Protein AF-A0AA36ITY0-F1 (afdb_monomer_lite)

pLDDT: mean 87.56, std 11.04, range [30.59, 98.38]

Structure (mmCIF, N/CA/C/O backbone):
data_AF-A0AA36ITY0-F1
#
_entry.id   AF-A0AA36ITY0-F1
#
loop_
_atom_site.group_PDB
_atom_site.id
_atom_site.type_symbol
_atom_site.label_atom_id
_atom_site.label_alt_id
_atom_site.label_comp_id
_atom_site.label_asym_id
_atom_site.label_entity_id
_atom_site.label_seq_id
_atom_site.pdbx_PDB_ins_code
_atom_site.Cartn_x
_atom_site.Cartn_y
_atom_site.Cartn_z
_atom_site.occupancy
_atom_site.B_iso_or_equiv
_atom_site.auth_seq_id
_atom_site.auth_comp_id
_atom_site.auth_asym_id
_atom_site.auth_atom_id
_atom_site.pdbx_PDB_model_num
ATOM 1 N N . MET A 1 1 ? -15.597 -19.499 16.795 1.00 83.12 1 MET A N 1
ATOM 2 C CA . MET A 1 1 ? -14.310 -18.953 16.300 1.00 83.12 1 MET A CA 1
ATOM 3 C C . MET A 1 1 ? -13.180 -19.930 16.589 1.00 83.12 1 MET A C 1
ATOM 5 O O . MET A 1 1 ? -13.267 -20.651 17.579 1.00 83.12 1 MET A O 1
ATOM 9 N N . LYS A 1 2 ? -12.134 -19.971 15.754 1.00 84.44 2 LYS A N 1
ATOM 10 C CA . LYS A 1 2 ? -10.969 -20.859 15.947 1.00 84.44 2 LYS A CA 1
ATOM 11 C C . LYS A 1 2 ? -9.836 -20.072 16.605 1.00 84.44 2 LYS A C 1
ATOM 13 O O . LYS A 1 2 ? -9.458 -19.024 16.099 1.00 84.44 2 LYS A O 1
ATOM 18 N N . LYS A 1 3 ? -9.289 -20.555 17.722 1.00 89.50 3 LYS A N 1
ATOM 19 C CA . LYS A 1 3 ? -8.123 -19.924 18.361 1.00 89.50 3 LYS A CA 1
ATOM 20 C C . LYS A 1 3 ? -6.892 -20.116 17.474 1.00 89.50 3 LYS A C 1
ATOM 22 O O . LYS A 1 3 ? -6.595 -21.256 17.123 1.00 89.50 3 LYS A O 1
ATOM 27 N N . LEU A 1 4 ? -6.197 -19.032 17.136 1.00 87.44 4 LEU A N 1
ATOM 28 C CA . LEU A 1 4 ? -4.972 -19.082 16.333 1.00 87.44 4 LEU A CA 1
ATOM 29 C C . LEU A 1 4 ? -3.743 -19.209 17.226 1.00 87.44 4 LEU A C 1
ATOM 31 O O . LEU A 1 4 ? -3.011 -20.188 17.128 1.00 87.44 4 LEU A O 1
ATOM 35 N N . PHE A 1 5 ? -3.556 -18.257 18.138 1.00 91.12 5 PHE A N 1
ATOM 36 C CA . PHE A 1 5 ? -2.411 -18.242 19.039 1.00 91.12 5 PHE A CA 1
ATOM 37 C C . PHE A 1 5 ? -2.737 -17.568 20.371 1.00 91.12 5 PHE A C 1
ATOM 39 O O . PHE A 1 5 ? -3.761 -16.895 20.533 1.00 91.12 5 PHE A O 1
ATOM 46 N N . THR A 1 6 ? -1.848 -17.780 21.339 1.00 93.19 6 THR A N 1
ATOM 47 C CA . THR A 1 6 ? -1.885 -17.140 22.655 1.00 93.19 6 THR A CA 1
ATOM 48 C C . THR A 1 6 ? -0.485 -16.709 23.047 1.00 93.19 6 THR A C 1
ATOM 50 O O . THR A 1 6 ? 0.419 -17.543 23.086 1.00 93.19 6 THR A O 1
ATOM 53 N N . LEU A 1 7 ? -0.326 -15.438 23.386 1.00 93.69 7 LEU A N 1
ATOM 54 C CA . LEU A 1 7 ? 0.910 -14.869 23.905 1.00 93.69 7 LEU A CA 1
ATOM 55 C C . LEU A 1 7 ? 0.747 -14.710 25.411 1.00 93.69 7 LEU A C 1
ATOM 57 O O . LEU A 1 7 ? -0.248 -14.143 25.864 1.00 93.69 7 LEU A O 1
ATOM 61 N N . GLY A 1 8 ? 1.677 -15.263 26.180 1.00 90.44 8 GLY A N 1
ATOM 62 C CA . GLY A 1 8 ? 1.563 -15.309 27.633 1.00 90.44 8 GLY A CA 1
ATOM 63 C C . GLY A 1 8 ? 2.478 -14.327 28.370 1.00 90.44 8 GLY A C 1
ATOM 64 O O . GLY A 1 8 ? 3.214 -13.555 27.745 1.00 90.44 8 GLY A O 1
ATOM 65 N N . PRO A 1 9 ? 2.480 -14.408 29.713 1.00 86.19 9 PRO A N 1
ATOM 66 C CA . PRO A 1 9 ? 3.292 -13.575 30.598 1.00 86.19 9 PRO A CA 1
ATOM 67 C C . PRO A 1 9 ? 4.801 -13.656 30.352 1.00 86.19 9 PRO A C 1
ATOM 69 O O . PRO A 1 9 ? 5.525 -12.779 30.803 1.00 86.19 9 PRO A O 1
ATOM 72 N N . GLN A 1 10 ? 5.297 -14.665 29.629 1.00 90.00 10 GLN A N 1
ATOM 73 C CA . GLN A 1 10 ? 6.709 -14.729 29.245 1.00 90.00 10 GLN A CA 1
ATOM 74 C C . GLN A 1 10 ? 7.153 -13.530 28.394 1.00 90.00 10 GLN A C 1
ATOM 76 O O . GLN A 1 10 ? 8.325 -13.177 28.423 1.00 90.00 10 GLN A O 1
ATOM 81 N N . TYR A 1 11 ? 6.221 -12.901 27.671 1.00 91.50 11 TYR A N 1
ATOM 82 C CA . TYR A 1 11 ? 6.479 -11.687 26.896 1.00 91.50 11 TYR A CA 1
ATOM 83 C C . TYR A 1 11 ? 6.076 -10.430 27.671 1.00 91.50 11 TYR A C 1
ATOM 85 O O . TYR A 1 11 ? 6.800 -9.441 27.694 1.00 91.50 11 TYR A O 1
ATOM 93 N N . HIS A 1 12 ? 4.914 -10.451 28.326 1.00 92.00 12 HIS A N 1
ATOM 94 C CA . HIS A 1 12 ? 4.296 -9.232 28.863 1.00 92.00 12 HIS A CA 1
ATOM 95 C C . HIS A 1 12 ? 4.415 -9.073 30.386 1.00 92.00 12 HIS A C 1
ATOM 97 O O . HIS A 1 12 ? 4.034 -8.041 30.930 1.00 92.00 12 HIS A O 1
ATOM 103 N N . GLY A 1 13 ? 4.916 -10.078 31.099 1.00 88.06 13 GLY A N 1
ATOM 104 C CA . GLY A 1 13 ? 4.839 -10.131 32.555 1.00 88.06 13 GLY A CA 1
ATOM 105 C C . GLY A 1 13 ? 3.412 -10.344 33.072 1.00 88.06 13 GLY A C 1
ATOM 106 O O . GLY A 1 13 ? 2.491 -10.685 32.329 1.00 88.06 13 GLY A O 1
ATOM 107 N N . HIS A 1 14 ? 3.238 -10.169 34.381 1.00 85.88 14 HIS A N 1
ATOM 108 C CA . HIS A 1 14 ? 1.960 -10.330 35.074 1.00 85.88 14 HIS A CA 1
ATOM 109 C C . HIS A 1 14 ? 1.320 -8.955 35.303 1.00 85.88 14 HIS A C 1
ATOM 111 O O . HIS A 1 14 ? 1.484 -8.355 36.362 1.00 85.88 14 HIS A O 1
ATOM 117 N N . GLY A 1 15 ? 0.636 -8.439 34.284 1.00 87.69 15 GLY A N 1
ATOM 118 C CA . GLY A 1 15 ? -0.044 -7.147 34.330 1.00 87.69 15 GLY A CA 1
ATOM 119 C C . GLY A 1 15 ? -0.852 -6.880 33.063 1.00 87.69 15 GLY A C 1
ATOM 120 O O . GLY A 1 15 ? -0.959 -7.744 32.190 1.00 87.69 15 GLY A O 1
ATOM 121 N N . ASN A 1 16 ? -1.413 -5.676 32.948 1.00 91.44 16 ASN A N 1
ATOM 122 C CA . ASN A 1 16 ? -2.174 -5.298 31.759 1.00 91.44 16 ASN A CA 1
ATOM 123 C C . ASN A 1 16 ? -1.279 -5.297 30.517 1.00 91.44 16 ASN A C 1
ATOM 125 O O . ASN A 1 16 ? -0.091 -4.994 30.593 1.00 91.44 16 ASN A O 1
ATOM 129 N N . VAL A 1 17 ? -1.865 -5.587 29.360 1.00 93.88 17 VAL A N 1
ATOM 130 C CA . VAL A 1 17 ? -1.166 -5.549 28.071 1.00 93.88 17 VAL A CA 1
ATOM 131 C C . VAL A 1 17 ? -1.865 -4.548 27.172 1.00 93.88 17 VAL A C 1
ATOM 133 O O . VAL A 1 17 ? -3.093 -4.520 27.131 1.00 93.88 17 VAL A O 1
ATOM 136 N N . ILE A 1 18 ? -1.094 -3.756 26.435 1.00 95.19 18 ILE A N 1
ATOM 137 C CA . ILE A 1 18 ? -1.604 -2.955 25.321 1.00 95.19 18 ILE A CA 1
ATOM 138 C C . ILE A 1 18 ? -1.096 -3.588 24.038 1.00 95.19 18 ILE A C 1
ATOM 140 O O . ILE A 1 18 ? 0.073 -3.975 23.951 1.00 95.19 18 ILE A O 1
ATOM 144 N N . PHE A 1 19 ? -1.971 -3.700 23.047 1.00 96.38 19 PHE A N 1
ATOM 145 C CA . PHE A 1 19 ? -1.584 -4.157 21.722 1.00 96.38 19 PHE A CA 1
ATOM 146 C C . PHE A 1 19 ? -2.230 -3.314 20.622 1.00 96.38 19 PHE A C 1
ATOM 148 O O . PHE A 1 19 ? -3.277 -2.696 20.824 1.00 96.38 19 PHE A O 1
ATOM 155 N N . ALA A 1 20 ? -1.591 -3.307 19.454 1.00 95.56 20 ALA A N 1
ATOM 156 C CA . ALA A 1 20 ? -2.078 -2.649 18.252 1.00 95.56 2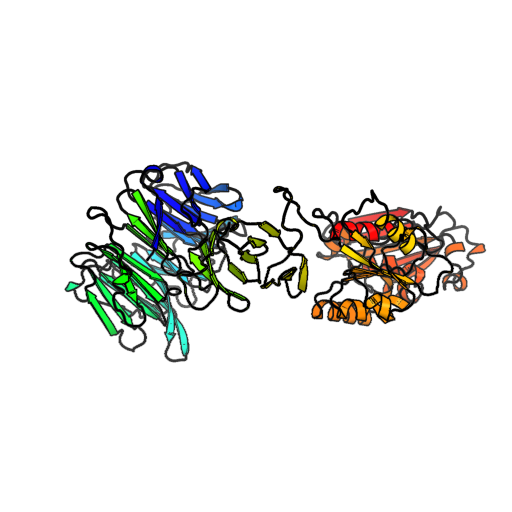0 ALA A CA 1
ATOM 157 C C . ALA A 1 20 ? -1.713 -3.477 17.015 1.00 95.56 20 ALA A C 1
ATOM 159 O O . ALA A 1 20 ? -0.541 -3.795 16.782 1.00 95.56 20 ALA A O 1
ATOM 160 N N . TRP A 1 21 ? -2.723 -3.817 16.216 1.00 94.38 21 TRP A N 1
ATOM 161 C CA . TRP A 1 21 ? -2.517 -4.412 14.900 1.00 94.38 21 TRP A CA 1
ATOM 162 C C . TRP A 1 21 ? -2.036 -3.351 13.916 1.00 94.38 21 TRP A C 1
ATOM 164 O O . TRP A 1 21 ? -2.538 -2.228 13.914 1.00 94.38 21 TRP A O 1
ATOM 174 N N . GLN A 1 22 ? -1.077 -3.721 13.073 1.00 93.56 22 GLN A N 1
ATOM 175 C CA . GLN A 1 22 ? -0.738 -2.945 11.887 1.00 93.56 22 GLN A CA 1
ATOM 176 C C . GLN A 1 22 ? -1.971 -2.905 10.958 1.00 93.56 22 GLN A C 1
ATOM 178 O O . GLN A 1 22 ? -2.625 -3.943 10.837 1.00 93.56 22 GLN A O 1
ATOM 183 N N . PRO A 1 23 ? -2.287 -1.789 10.270 1.00 89.75 23 PRO A N 1
ATOM 184 C CA . PRO A 1 23 ? -3.495 -1.678 9.436 1.00 89.75 23 PRO A CA 1
ATOM 185 C C . PRO A 1 23 ? -3.618 -2.751 8.347 1.00 89.75 23 PRO A C 1
ATOM 187 O O . PRO A 1 23 ? -4.707 -3.216 8.033 1.00 89.75 23 PRO A O 1
ATOM 190 N N . SER A 1 24 ? -2.487 -3.226 7.814 1.00 83.12 24 SER A N 1
ATOM 191 C CA . SER A 1 24 ? -2.459 -4.342 6.856 1.00 83.12 24 SER A CA 1
ATOM 192 C C . SER A 1 24 ? -2.866 -5.698 7.461 1.00 83.12 24 SER A C 1
ATOM 194 O O . SER A 1 24 ? -3.002 -6.680 6.740 1.00 83.12 24 SER A O 1
ATOM 196 N N . GLY A 1 25 ? -2.995 -5.783 8.787 1.00 83.88 25 GLY A N 1
ATOM 197 C CA . GLY A 1 25 ? -3.333 -6.995 9.525 1.00 83.88 25 GLY A CA 1
ATOM 198 C C . GLY A 1 25 ? -2.201 -8.019 9.628 1.00 83.88 25 GLY A C 1
ATOM 199 O O . GLY A 1 25 ? -2.448 -9.112 10.127 1.00 83.88 25 GLY A O 1
ATOM 200 N N . ASN A 1 26 ? -0.983 -7.715 9.162 1.00 84.50 26 ASN A N 1
ATOM 201 C CA . ASN A 1 26 ? 0.122 -8.685 9.094 1.00 84.50 26 ASN A CA 1
ATOM 202 C C . ASN A 1 26 ? 0.863 -8.888 10.419 1.00 84.50 26 ASN A C 1
ATOM 204 O O . ASN A 1 26 ? 1.320 -9.999 10.710 1.00 84.50 26 ASN A O 1
ATOM 208 N N . TYR A 1 27 ? 0.967 -7.828 11.217 1.00 91.56 27 TYR A N 1
ATOM 209 C CA . TYR A 1 27 ? 1.695 -7.844 12.478 1.00 91.56 27 TYR A CA 1
ATOM 210 C C . TYR A 1 27 ? 0.877 -7.241 13.613 1.00 91.56 27 TYR A C 1
ATOM 212 O O . TYR A 1 27 ? 0.097 -6.307 13.414 1.00 91.56 27 TYR A O 1
ATOM 220 N N . VAL A 1 28 ? 1.108 -7.745 14.822 1.00 94.88 28 VAL A N 1
ATOM 221 C CA . VAL A 1 28 ? 0.582 -7.186 16.066 1.00 94.88 28 VAL A CA 1
ATOM 222 C C . VAL A 1 28 ? 1.739 -6.782 16.967 1.00 94.88 28 VAL A C 1
ATOM 224 O O . VAL A 1 28 ? 2.602 -7.596 17.290 1.00 94.88 28 VAL A O 1
ATOM 227 N N . ALA A 1 29 ? 1.761 -5.511 17.361 1.00 96.62 29 ALA A N 1
ATOM 228 C CA . ALA A 1 29 ? 2.677 -5.011 18.374 1.00 96.62 29 ALA A CA 1
ATOM 229 C C . ALA A 1 29 ? 2.015 -5.145 19.745 1.00 96.62 29 ALA A C 1
ATOM 231 O O . ALA A 1 29 ? 0.860 -4.743 19.898 1.00 96.62 29 ALA A O 1
ATOM 232 N N . SER A 1 30 ? 2.719 -5.683 20.738 1.00 96.62 30 SER A N 1
ATOM 233 C CA . SER A 1 30 ? 2.217 -5.787 22.109 1.00 96.62 30 SER A CA 1
ATOM 234 C C . SER A 1 30 ? 3.290 -5.493 23.150 1.00 96.62 30 SER A C 1
ATOM 236 O O . SER A 1 30 ? 4.476 -5.772 22.969 1.00 96.62 30 SER A O 1
ATOM 238 N N . ILE A 1 31 ? 2.860 -4.911 24.268 1.00 95.69 31 ILE A N 1
ATOM 239 C CA . ILE A 1 31 ? 3.718 -4.606 25.411 1.00 95.69 31 ILE A CA 1
ATOM 240 C C . ILE A 1 31 ? 2.941 -4.741 26.715 1.00 95.69 31 ILE A C 1
ATOM 242 O O . ILE A 1 31 ? 1.784 -4.329 26.821 1.00 95.69 31 ILE A O 1
ATOM 246 N N . GLY A 1 32 ? 3.590 -5.337 27.711 1.00 93.81 32 GLY A N 1
ATOM 247 C CA . GLY A 1 32 ? 3.047 -5.455 29.056 1.00 93.81 32 GLY A CA 1
ATOM 248 C C . GLY A 1 32 ? 3.334 -4.244 29.935 1.00 93.81 32 GLY A C 1
ATOM 249 O O . GLY A 1 32 ? 4.311 -3.519 29.741 1.00 93.81 32 GLY A O 1
ATOM 250 N N . GLU A 1 33 ? 2.493 -4.041 30.940 1.00 89.25 33 GLU A N 1
ATOM 251 C CA . GLU A 1 33 ? 2.653 -2.998 31.944 1.00 89.25 33 GLU A CA 1
ATOM 252 C C . GLU A 1 33 ? 3.973 -3.172 32.712 1.00 89.25 33 GLU A C 1
ATOM 254 O O . GLU A 1 33 ? 4.245 -4.219 33.295 1.00 89.25 33 GLU A O 1
ATOM 259 N N . GLY A 1 34 ? 4.816 -2.136 32.691 1.00 83.25 34 GLY A N 1
ATOM 260 C CA . GLY A 1 34 ? 6.145 -2.158 33.313 1.00 83.25 34 GLY A CA 1
ATOM 261 C C . GLY A 1 34 ? 7.227 -2.884 32.502 1.00 83.25 34 GLY A C 1
ATOM 262 O O . GLY A 1 34 ? 8.388 -2.876 32.917 1.00 83.25 34 GLY A O 1
ATOM 263 N N . SER A 1 35 ? 6.891 -3.470 31.346 1.00 89.12 35 SER A N 1
ATOM 264 C CA . SER A 1 35 ? 7.885 -4.008 30.414 1.00 89.12 35 SER A CA 1
ATOM 265 C C . SER A 1 35 ? 8.643 -2.878 29.714 1.00 89.12 35 SER A C 1
ATOM 267 O O . SER A 1 35 ? 8.076 -1.833 29.392 1.00 89.12 35 SER A O 1
ATOM 269 N N . ARG A 1 36 ? 9.932 -3.107 29.444 1.00 89.88 36 ARG A N 1
ATOM 270 C CA . ARG A 1 36 ? 10.738 -2.255 28.553 1.00 89.88 36 ARG A CA 1
ATOM 271 C C . ARG A 1 36 ? 10.696 -2.714 27.104 1.00 89.88 36 ARG A C 1
ATOM 273 O O . ARG A 1 36 ? 11.137 -1.969 26.243 1.00 89.88 36 ARG A O 1
ATOM 280 N N . ASN A 1 37 ? 10.215 -3.919 26.832 1.00 92.75 37 ASN A N 1
ATOM 281 C CA . ASN A 1 37 ? 10.315 -4.512 25.508 1.00 92.75 37 ASN A CA 1
ATOM 282 C C . ASN A 1 37 ? 8.934 -4.538 24.861 1.00 92.75 37 ASN A C 1
ATOM 284 O O . ASN A 1 37 ? 7.989 -5.118 25.405 1.00 92.75 37 ASN A O 1
ATOM 288 N N . LEU A 1 38 ? 8.840 -3.872 23.713 1.00 95.25 38 LEU A N 1
ATOM 289 C CA . LEU A 1 38 ? 7.733 -3.992 22.779 1.00 95.25 38 LEU A CA 1
ATOM 290 C C . LEU A 1 38 ? 8.050 -5.164 21.850 1.00 95.25 38 LEU A C 1
ATOM 292 O O . LEU A 1 38 ? 9.111 -5.199 21.229 1.00 95.25 38 LEU A O 1
ATOM 296 N N . PHE A 1 39 ? 7.126 -6.109 21.747 1.00 96.19 39 PHE A N 1
ATOM 297 C CA . PHE A 1 39 ? 7.275 -7.281 20.896 1.00 96.19 39 PHE A CA 1
ATOM 298 C C . PHE A 1 39 ? 6.381 -7.145 19.668 1.00 96.19 39 PHE A C 1
ATOM 300 O O . PHE A 1 39 ? 5.229 -6.723 19.780 1.00 96.19 39 PHE A O 1
ATOM 307 N N . LEU A 1 40 ? 6.902 -7.524 18.502 1.00 96.19 40 LEU A N 1
ATOM 308 C CA . LEU A 1 40 ? 6.121 -7.641 17.276 1.00 96.19 40 LEU A CA 1
ATOM 309 C C . LEU A 1 40 ? 5.930 -9.120 16.944 1.00 96.19 40 LEU A C 1
ATOM 311 O O . LEU A 1 40 ? 6.907 -9.862 16.832 1.00 96.19 40 LEU A O 1
ATOM 315 N N . PHE A 1 41 ? 4.684 -9.535 16.741 1.00 94.62 41 PHE A N 1
ATOM 316 C CA . PHE A 1 41 ? 4.335 -10.893 16.335 1.00 94.62 41 PHE A CA 1
ATOM 317 C C . PHE A 1 41 ? 3.661 -10.890 14.966 1.00 94.62 41 PHE A C 1
ATOM 319 O O . PHE A 1 41 ? 2.933 -9.957 14.630 1.00 94.62 41 PHE A O 1
ATOM 326 N N . ASP A 1 42 ? 3.875 -11.943 14.184 1.00 88.75 42 ASP A N 1
ATOM 327 C CA . ASP A 1 42 ? 3.130 -12.168 12.944 1.00 88.75 42 ASP A CA 1
ATOM 328 C C . ASP A 1 42 ? 1.702 -12.692 13.213 1.00 88.75 42 ASP A C 1
ATOM 330 O O . ASP A 1 42 ? 1.336 -13.022 14.346 1.00 88.75 42 ASP A O 1
ATOM 334 N N . ARG A 1 43 ? 0.884 -12.839 12.159 1.00 85.31 43 ARG A N 1
ATOM 335 C CA . ARG A 1 43 ? -0.473 -13.437 12.229 1.00 85.31 43 ARG A CA 1
ATOM 336 C C . ARG A 1 43 ? -0.522 -14.853 12.842 1.00 85.31 43 ARG A C 1
ATOM 338 O O . ARG A 1 43 ? -1.607 -15.331 13.167 1.00 85.31 43 ARG A O 1
ATOM 345 N N . ARG A 1 44 ? 0.615 -15.544 13.018 1.00 81.19 44 ARG A N 1
ATOM 346 C CA . ARG A 1 44 ? 0.712 -16.874 13.656 1.00 81.19 44 ARG A CA 1
ATOM 347 C C . ARG A 1 44 ? 1.063 -16.790 15.144 1.00 81.19 44 ARG A C 1
ATOM 349 O O . ARG A 1 44 ? 1.049 -17.817 15.818 1.00 81.19 44 ARG A O 1
ATOM 356 N N . GLY A 1 45 ? 1.380 -15.601 15.655 1.00 88.25 45 GLY A N 1
ATOM 357 C CA . GLY A 1 45 ? 1.877 -15.408 17.013 1.00 88.25 45 GLY A CA 1
ATOM 358 C C . GLY A 1 45 ? 3.359 -15.749 17.165 1.00 88.25 45 GLY A C 1
ATOM 359 O O . GLY A 1 45 ? 3.811 -15.981 18.284 1.00 88.25 45 GLY A O 1
ATOM 360 N N . VAL A 1 46 ? 4.116 -15.812 16.064 1.00 90.75 46 VAL A N 1
ATOM 361 C CA . VAL A 1 46 ? 5.574 -15.974 16.107 1.00 90.75 46 VAL A CA 1
ATOM 362 C C . VAL A 1 46 ? 6.205 -14.599 16.277 1.00 90.75 46 VAL A C 1
ATOM 364 O O . VAL A 1 46 ? 5.863 -13.670 15.548 1.00 90.75 46 VAL A O 1
ATOM 367 N N . GLN A 1 47 ? 7.116 -14.469 17.242 1.00 94.06 47 GLN A N 1
ATOM 368 C CA . GLN A 1 47 ? 7.866 -13.234 17.462 1.00 94.06 47 GLN A CA 1
ATOM 369 C C . GLN A 1 47 ? 8.768 -12.957 16.254 1.00 94.06 47 GLN A C 1
ATOM 371 O O . GLN A 1 47 ? 9.562 -13.813 15.864 1.00 94.06 47 GLN A O 1
ATOM 376 N N . VAL A 1 48 ? 8.633 -11.764 15.681 1.00 93.00 48 VAL A N 1
ATOM 377 C CA . VAL A 1 48 ? 9.405 -11.293 14.523 1.00 93.00 48 VAL A CA 1
ATOM 378 C C . VAL A 1 48 ? 10.463 -10.290 14.960 1.00 93.00 48 VAL A C 1
ATOM 380 O O . VAL A 1 48 ? 11.606 -10.396 14.539 1.00 93.00 48 VAL A O 1
ATOM 383 N N . GLU A 1 49 ? 10.092 -9.352 15.834 1.00 93.56 49 GLU A N 1
ATOM 384 C CA . GLU A 1 49 ? 10.973 -8.280 16.308 1.00 93.56 49 GLU A CA 1
ATOM 385 C C . GLU A 1 49 ? 10.801 -8.038 17.811 1.00 93.56 49 GLU A C 1
ATOM 387 O O . GLU A 1 49 ? 9.754 -8.330 18.401 1.00 93.56 49 GLU A O 1
ATOM 392 N N . GLU A 1 50 ? 11.837 -7.464 18.418 1.00 94.25 50 GLU A N 1
ATOM 393 C CA . GLU A 1 50 ? 11.848 -6.988 19.800 1.00 94.25 50 GLU A CA 1
ATOM 394 C C . GLU A 1 50 ? 12.505 -5.609 19.861 1.00 94.25 50 GLU A C 1
ATOM 396 O O . GLU A 1 50 ? 13.646 -5.426 19.440 1.00 94.25 50 GLU A O 1
ATOM 401 N N . VAL A 1 51 ? 11.777 -4.634 20.401 1.00 94.06 51 VAL A N 1
ATOM 402 C CA . VAL A 1 51 ? 12.218 -3.243 20.497 1.00 94.06 51 VAL A CA 1
ATOM 403 C C . VAL A 1 51 ? 12.324 -2.864 21.964 1.00 94.06 51 VAL A C 1
ATOM 405 O O . VAL A 1 51 ? 11.319 -2.752 22.669 1.00 94.06 51 VAL A O 1
ATOM 408 N N . SER A 1 52 ? 13.549 -2.635 22.429 1.00 92.62 52 SER A N 1
ATOM 409 C CA . SER A 1 52 ? 13.797 -2.156 23.787 1.00 92.62 52 SER A CA 1
ATOM 410 C C . SER A 1 52 ? 13.583 -0.646 23.888 1.00 92.62 52 SER A C 1
ATOM 412 O O . SER A 1 52 ? 14.334 0.157 23.333 1.00 92.62 52 SER A O 1
ATOM 414 N N . LEU A 1 53 ? 12.563 -0.259 24.646 1.00 91.12 53 LEU A N 1
ATOM 415 C CA . LEU A 1 53 ? 12.269 1.116 25.022 1.00 91.12 53 LEU A CA 1
ATOM 416 C C . LEU A 1 53 ? 13.260 1.599 26.087 1.00 91.12 53 LEU A C 1
ATOM 418 O O . LEU A 1 53 ? 13.722 0.844 26.947 1.00 91.12 53 LEU A O 1
ATOM 422 N N . LYS A 1 54 ? 13.577 2.896 26.052 1.00 82.00 54 LYS A N 1
ATOM 423 C CA . LYS A 1 54 ? 14.563 3.494 26.967 1.00 82.00 54 LYS A CA 1
ATOM 424 C C . LYS A 1 54 ? 14.046 3.640 28.398 1.00 82.00 54 LYS A C 1
ATOM 426 O O . LYS A 1 54 ? 14.829 3.521 29.339 1.00 82.00 54 LYS A O 1
ATOM 431 N N . SER A 1 55 ? 12.746 3.886 28.561 1.00 82.31 55 SER A N 1
ATOM 432 C CA . SER A 1 55 ? 12.095 4.062 29.862 1.00 82.31 55 SER A CA 1
ATOM 433 C C . SER A 1 55 ? 11.231 2.854 30.236 1.00 82.31 55 SER A C 1
ATOM 435 O O . SER A 1 55 ? 10.674 2.183 29.370 1.00 82.31 55 SER A O 1
ATOM 437 N N . THR A 1 56 ? 11.087 2.602 31.543 1.00 80.00 56 THR A N 1
ATOM 438 C CA . THR A 1 56 ? 10.082 1.681 32.123 1.00 80.00 56 THR A CA 1
ATOM 439 C C . THR A 1 56 ? 8.713 2.332 32.296 1.00 80.00 56 THR A C 1
ATOM 441 O O . THR A 1 56 ? 7.844 1.749 32.946 1.00 80.00 56 THR A O 1
ATOM 444 N N . GLY A 1 57 ? 8.529 3.566 31.819 1.00 85.88 57 GLY A N 1
ATOM 445 C CA . GLY A 1 57 ? 7.250 4.258 31.883 1.00 85.88 57 GLY A CA 1
ATOM 446 C C . GLY A 1 57 ? 6.130 3.384 31.321 1.00 85.88 57 GLY A C 1
ATOM 447 O O . GLY A 1 57 ? 6.296 2.725 30.290 1.00 85.88 57 GLY A O 1
ATOM 448 N N . LYS A 1 58 ? 4.983 3.366 32.006 1.00 91.12 58 LYS A N 1
ATOM 449 C CA . LYS A 1 58 ? 3.804 2.629 31.545 1.00 91.12 58 LYS A CA 1
ATOM 450 C C . LYS A 1 58 ? 3.407 3.157 30.169 1.00 91.12 58 LYS A C 1
ATOM 452 O O . LYS A 1 58 ? 3.082 4.338 30.045 1.00 91.12 58 LYS A O 1
ATOM 457 N N . VAL A 1 59 ? 3.423 2.293 29.158 1.00 94.25 59 VAL A N 1
ATOM 458 C CA . VAL A 1 59 ? 2.860 2.627 27.848 1.00 94.25 59 VAL A CA 1
ATOM 459 C C . VAL A 1 59 ? 1.356 2.799 28.016 1.00 94.25 59 VAL A C 1
ATOM 461 O O . VAL A 1 59 ? 0.698 1.942 28.604 1.00 94.25 59 VAL A O 1
ATOM 464 N N . THR A 1 60 ? 0.824 3.925 27.554 1.00 93.06 60 THR A N 1
ATOM 465 C CA . THR A 1 60 ? -0.607 4.252 27.635 1.00 93.06 60 THR A CA 1
ATOM 466 C C . THR A 1 60 ? -1.308 4.106 26.294 1.00 93.06 60 THR A C 1
ATOM 468 O O . THR A 1 60 ? -2.503 3.831 26.278 1.00 93.06 60 THR A O 1
ATOM 471 N N . GLN A 1 61 ? -0.585 4.262 25.181 1.00 94.69 61 GLN A N 1
ATOM 472 C CA . GLN A 1 61 ? -1.151 4.158 23.839 1.00 94.69 61 GLN A CA 1
ATOM 473 C C . GLN A 1 61 ? -0.119 3.640 22.833 1.00 94.69 61 GLN A C 1
ATOM 475 O O . GLN A 1 61 ? 1.054 4.019 22.873 1.00 94.69 61 GLN A O 1
ATOM 480 N N . LEU A 1 62 ? -0.596 2.785 21.929 1.00 96.50 62 LEU A N 1
ATOM 481 C CA . LEU A 1 62 ? 0.101 2.300 20.744 1.00 96.50 62 LEU A CA 1
ATOM 482 C C . LEU A 1 62 ? -0.792 2.576 19.538 1.00 96.50 62 LEU A C 1
ATOM 484 O O . LEU A 1 62 ? -1.939 2.131 19.524 1.00 96.50 62 LEU A O 1
ATOM 488 N N . GLU A 1 63 ? -0.287 3.290 18.538 1.00 96.31 63 GLU A N 1
ATOM 489 C CA . GLU A 1 63 ? -1.059 3.562 17.325 1.00 96.31 63 GLU A CA 1
ATOM 490 C C . GLU A 1 63 ? -0.165 3.578 16.089 1.00 96.31 63 GLU A C 1
ATOM 492 O O . GLU A 1 63 ? 0.824 4.312 16.024 1.00 96.31 63 GLU A O 1
ATOM 497 N N . TRP A 1 64 ? -0.522 2.748 15.114 1.00 96.69 64 TRP A N 1
ATOM 498 C CA . TRP A 1 64 ? 0.107 2.732 13.801 1.00 96.69 64 TRP A CA 1
ATOM 499 C C . TRP A 1 64 ? -0.419 3.879 12.945 1.00 96.69 64 TRP A C 1
ATOM 501 O O . TRP A 1 64 ? -1.593 4.247 13.030 1.00 96.69 64 TRP A O 1
ATOM 511 N N . ASP A 1 65 ? 0.444 4.417 12.094 1.00 95.94 65 ASP A N 1
ATOM 512 C CA . ASP A 1 65 ? 0.008 5.267 10.997 1.00 95.94 65 ASP A CA 1
ATOM 513 C C . ASP A 1 65 ? -0.783 4.451 9.956 1.00 95.94 65 ASP A C 1
ATOM 515 O O . ASP A 1 65 ? -0.706 3.223 9.924 1.00 95.94 65 ASP A O 1
ATOM 519 N N . LYS A 1 66 ? -1.518 5.133 9.070 1.00 92.06 66 LYS A N 1
ATOM 520 C CA . LYS A 1 66 ? -2.385 4.489 8.067 1.00 92.06 66 LYS A CA 1
ATOM 521 C C . LYS A 1 66 ? -1.663 3.492 7.147 1.00 92.06 66 LYS A C 1
ATOM 523 O O . LYS A 1 66 ? -2.292 2.551 6.675 1.00 92.06 66 LYS A O 1
ATOM 528 N N . ASP A 1 67 ? -0.372 3.704 6.879 1.00 91.81 67 ASP A N 1
ATOM 529 C CA . ASP A 1 67 ? 0.415 2.856 5.978 1.00 91.81 67 ASP A CA 1
ATOM 530 C C . ASP A 1 67 ? 1.079 1.687 6.735 1.00 91.81 67 ASP A C 1
ATOM 532 O O . ASP A 1 67 ? 1.601 0.758 6.122 1.00 91.81 67 ASP A O 1
ATOM 536 N N . GLY A 1 68 ? 1.036 1.695 8.075 1.00 92.88 68 GLY A N 1
ATOM 537 C CA . GLY A 1 68 ? 1.669 0.686 8.922 1.00 92.88 68 GLY A CA 1
ATOM 538 C C . GLY A 1 68 ? 3.198 0.761 8.938 1.00 92.88 68 GLY A C 1
ATOM 539 O O . GLY A 1 68 ? 3.858 -0.228 9.248 1.00 92.88 68 GLY A O 1
ATOM 540 N N . GLU A 1 69 ? 3.778 1.903 8.588 1.00 93.69 69 GLU A N 1
ATOM 541 C CA . GLU A 1 69 ? 5.223 2.124 8.517 1.00 93.69 69 GLU A CA 1
ATOM 542 C C . GLU A 1 69 ? 5.811 2.545 9.869 1.00 93.69 69 GLU A C 1
ATOM 544 O O . GLU A 1 69 ? 6.945 2.184 10.200 1.00 93.69 69 GLU A O 1
ATOM 549 N N . ILE A 1 70 ? 5.051 3.327 10.641 1.00 96.75 70 ILE A N 1
ATOM 550 C CA . ILE A 1 70 ? 5.477 3.974 11.879 1.00 96.75 70 ILE A CA 1
ATOM 551 C C . ILE A 1 70 ? 4.472 3.676 12.991 1.00 96.75 70 ILE A C 1
ATOM 553 O O . ILE A 1 70 ? 3.304 4.058 12.924 1.00 96.75 70 ILE A O 1
ATOM 557 N N . LEU A 1 71 ? 4.958 3.065 14.068 1.00 97.62 71 LEU A N 1
ATOM 558 C CA . LEU A 1 71 ? 4.213 2.904 15.311 1.00 97.62 71 LEU A CA 1
ATOM 559 C C . LEU A 1 71 ? 4.554 4.049 16.267 1.00 97.62 71 LEU A C 1
ATOM 561 O O . LEU A 1 71 ? 5.711 4.210 16.662 1.00 97.62 71 LEU A O 1
ATOM 565 N N . ALA A 1 72 ? 3.549 4.829 16.664 1.00 97.31 72 ALA A N 1
ATOM 566 C CA . ALA A 1 72 ? 3.685 5.812 17.731 1.00 97.31 72 ALA A CA 1
ATOM 567 C C . ALA A 1 72 ? 3.436 5.159 19.095 1.00 97.31 72 ALA A C 1
ATOM 569 O O . ALA A 1 72 ? 2.457 4.433 19.284 1.00 97.31 72 ALA A O 1
ATOM 570 N N . ILE A 1 73 ? 4.329 5.437 20.043 1.00 96.50 73 ILE A N 1
ATOM 571 C CA . ILE A 1 73 ? 4.337 4.858 21.386 1.00 96.50 73 ILE A CA 1
ATOM 572 C C . ILE A 1 73 ? 4.318 6.000 22.400 1.00 96.50 73 ILE A C 1
ATOM 574 O O . ILE A 1 73 ? 5.239 6.823 22.447 1.00 96.50 73 ILE A O 1
ATOM 578 N N . LEU A 1 74 ? 3.271 6.032 23.226 1.00 95.00 74 LEU A N 1
ATOM 579 C CA . LEU A 1 74 ? 3.110 7.006 24.302 1.00 95.00 74 LEU A CA 1
ATOM 580 C C . LEU A 1 74 ? 3.416 6.367 25.656 1.00 95.00 74 LEU A C 1
ATOM 582 O O . LEU A 1 74 ? 2.792 5.370 26.021 1.00 95.00 74 LEU A O 1
ATOM 586 N N . GLN A 1 75 ? 4.336 6.962 26.418 1.00 92.12 75 GLN A N 1
ATOM 587 C CA . GLN A 1 75 ? 4.653 6.555 27.788 1.00 92.12 75 GLN A CA 1
ATOM 588 C C . GLN A 1 75 ? 4.198 7.607 28.799 1.00 92.12 75 GLN A C 1
ATOM 590 O O . GLN A 1 75 ? 4.328 8.811 28.592 1.00 92.12 75 GLN A O 1
ATOM 595 N N . GLN A 1 76 ? 3.662 7.142 29.924 1.00 88.88 76 GLN A N 1
ATOM 596 C CA . GLN A 1 76 ? 3.213 8.015 30.998 1.00 88.88 76 GLN A CA 1
ATOM 597 C C . GLN A 1 76 ? 4.402 8.705 31.681 1.00 88.88 76 GLN A C 1
ATOM 599 O O . GLN A 1 76 ? 5.364 8.034 32.051 1.00 88.88 76 GLN A O 1
ATOM 604 N N . LYS A 1 77 ? 4.271 10.012 31.955 1.00 82.62 77 LYS A N 1
ATOM 605 C CA . LYS A 1 77 ? 5.274 10.847 32.656 1.00 82.62 77 LYS A CA 1
ATOM 606 C C . LYS A 1 77 ? 6.617 10.982 31.921 1.00 82.62 77 LYS A C 1
ATOM 608 O O . LYS A 1 77 ? 7.614 11.321 32.550 1.00 82.62 77 LYS A O 1
ATOM 613 N N . GLU A 1 78 ? 6.638 10.720 30.619 1.00 86.62 78 GLU A N 1
ATOM 614 C CA . GLU A 1 78 ? 7.796 10.951 29.757 1.00 86.62 78 GLU A CA 1
ATOM 615 C C . GLU A 1 78 ? 7.543 12.174 28.877 1.00 86.62 78 GLU A C 1
ATOM 617 O O . GLU A 1 78 ? 6.445 12.349 28.363 1.00 86.62 78 GLU A O 1
ATOM 622 N N . GLU A 1 79 ? 8.560 13.002 28.643 1.00 88.06 79 GLU A N 1
ATOM 623 C CA . GLU A 1 79 ? 8.449 14.200 27.789 1.00 88.06 79 GLU A CA 1
ATOM 624 C C . GLU A 1 79 ? 8.661 13.892 26.294 1.00 88.06 79 GLU A C 1
ATOM 626 O O . GLU A 1 79 ? 8.766 14.796 25.461 1.00 88.06 79 GLU A O 1
ATOM 631 N N . THR A 1 80 ? 8.744 12.610 25.935 1.00 90.56 80 THR A N 1
ATOM 632 C CA . THR A 1 80 ? 9.024 12.160 24.569 1.00 90.56 80 THR A CA 1
ATOM 633 C C . THR A 1 80 ? 7.947 11.206 24.073 1.00 90.56 80 THR A C 1
ATOM 635 O O . THR A 1 80 ? 7.439 10.372 24.821 1.00 90.56 80 THR A O 1
ATOM 638 N N . VAL A 1 81 ? 7.614 11.321 22.788 1.00 93.81 81 VAL A N 1
ATOM 639 C CA . VAL A 1 81 ? 6.834 10.311 22.063 1.00 93.81 81 VAL A CA 1
ATOM 640 C C . VAL A 1 81 ? 7.805 9.521 21.201 1.00 93.81 81 VAL A C 1
ATOM 642 O O . VAL A 1 81 ? 8.600 10.109 20.467 1.00 93.81 81 VAL A O 1
ATOM 645 N N . MET A 1 82 ? 7.775 8.195 21.295 1.00 94.69 82 MET A N 1
ATOM 646 C CA . MET A 1 82 ? 8.667 7.352 20.500 1.00 94.69 82 MET A CA 1
ATOM 647 C C . MET A 1 82 ? 7.975 6.957 19.198 1.00 94.69 82 MET A C 1
ATOM 649 O O . MET A 1 82 ? 6.798 6.600 19.197 1.00 94.69 82 MET A O 1
ATOM 653 N N . LEU A 1 83 ? 8.712 7.026 18.093 1.00 96.12 83 LEU A N 1
ATOM 654 C CA . LEU A 1 83 ? 8.252 6.658 16.760 1.00 96.12 83 LEU A CA 1
ATOM 655 C C . LEU A 1 83 ? 9.125 5.514 16.255 1.00 96.12 83 LEU A C 1
ATOM 657 O O . LEU A 1 83 ? 10.305 5.707 15.961 1.00 96.12 83 LEU A O 1
ATOM 661 N N . TRP A 1 84 ? 8.558 4.315 16.176 1.00 96.38 84 TRP A N 1
ATOM 662 C CA . TRP A 1 84 ? 9.267 3.143 15.679 1.00 96.38 84 TRP A CA 1
ATOM 663 C C . TRP A 1 84 ? 8.960 2.913 14.201 1.00 96.38 84 TRP A C 1
ATOM 665 O O . TRP A 1 84 ? 7.818 2.629 13.844 1.00 96.38 84 TRP A O 1
ATOM 675 N N . ARG A 1 85 ? 9.980 3.031 13.345 1.00 94.75 85 ARG A N 1
ATOM 676 C CA . ARG A 1 85 ? 9.909 2.723 11.909 1.00 94.75 85 ARG A CA 1
ATOM 677 C C . ARG A 1 85 ? 10.147 1.238 11.705 1.00 94.75 85 ARG A C 1
ATOM 679 O O . ARG A 1 85 ? 11.277 0.772 11.861 1.00 94.75 85 ARG A O 1
ATOM 686 N N . HIS A 1 86 ? 9.098 0.517 11.326 1.00 89.50 86 HIS A N 1
ATOM 687 C CA . HIS A 1 86 ? 9.124 -0.941 11.230 1.00 89.50 86 HIS A CA 1
ATOM 688 C C . HIS A 1 86 ? 10.152 -1.447 10.205 1.00 89.50 86 HIS A C 1
ATOM 690 O O . HIS A 1 86 ? 10.965 -2.304 10.535 1.00 89.50 86 HIS A O 1
ATOM 696 N N . ALA A 1 87 ? 10.176 -0.879 8.993 1.00 88.88 87 ALA A N 1
ATOM 697 C CA . ALA A 1 87 ? 11.048 -1.346 7.909 1.00 88.88 87 ALA A CA 1
ATOM 698 C C . ALA A 1 87 ? 12.553 -1.144 8.182 1.00 88.88 87 ALA A C 1
ATOM 700 O O . ALA A 1 87 ? 13.379 -1.927 7.722 1.00 88.88 87 ALA A O 1
ATOM 701 N N . GLU A 1 88 ? 12.908 -0.096 8.927 1.00 90.56 88 GLU A N 1
ATOM 702 C CA . GLU A 1 88 ? 14.298 0.234 9.280 1.00 90.56 88 GLU A CA 1
ATOM 703 C C . GLU A 1 88 ? 14.715 -0.342 10.641 1.00 90.56 88 GLU A C 1
ATOM 705 O O . GLU A 1 88 ? 15.874 -0.218 11.032 1.00 90.56 88 GLU A O 1
ATOM 710 N N . ASN A 1 89 ? 13.760 -0.907 11.388 1.00 89.75 89 ASN A N 1
ATOM 711 C CA . ASN A 1 89 ? 13.880 -1.230 12.807 1.00 89.75 89 ASN A CA 1
ATOM 712 C C . ASN A 1 89 ? 14.520 -0.092 13.629 1.00 89.75 89 ASN A C 1
ATOM 714 O O . ASN A 1 89 ? 15.429 -0.291 14.438 1.00 89.75 89 ASN A O 1
ATOM 718 N N . LYS A 1 90 ? 14.063 1.140 13.386 1.00 92.62 90 LYS A N 1
ATOM 719 C CA . LYS A 1 90 ? 14.651 2.348 13.969 1.00 92.62 90 LYS A CA 1
ATOM 720 C C . LYS A 1 90 ? 13.672 3.023 14.919 1.00 92.62 90 LYS A C 1
ATOM 722 O O . LYS A 1 90 ? 12.542 3.322 14.541 1.00 92.62 90 LYS A O 1
ATOM 727 N N . LEU A 1 91 ? 14.121 3.293 16.144 1.00 93.88 91 LEU A N 1
ATOM 728 C CA . LEU A 1 91 ? 13.351 4.009 17.161 1.00 93.88 91 LEU A CA 1
ATOM 729 C C . LEU A 1 91 ? 13.799 5.475 17.234 1.00 93.88 91 LEU A C 1
ATOM 731 O O . LEU A 1 91 ? 14.845 5.787 17.808 1.00 93.88 91 LEU A O 1
ATOM 735 N N . ASP A 1 92 ? 13.002 6.372 16.658 1.00 92.50 92 ASP A N 1
ATOM 736 C CA . ASP A 1 92 ? 13.194 7.818 16.754 1.00 92.50 92 ASP A CA 1
ATOM 737 C C . ASP A 1 92 ? 12.481 8.359 18.011 1.00 92.50 92 ASP A C 1
ATOM 739 O O . ASP A 1 92 ? 11.416 7.880 18.404 1.00 92.50 92 ASP A O 1
ATOM 743 N N . MET A 1 93 ? 13.056 9.380 18.651 1.00 91.56 93 MET A N 1
ATOM 744 C CA . MET A 1 93 ? 12.455 10.041 19.816 1.00 91.56 93 MET A CA 1
ATOM 745 C C . MET A 1 93 ? 12.032 11.453 19.442 1.00 91.56 93 MET A C 1
ATOM 747 O O . MET A 1 93 ? 12.861 12.285 19.069 1.00 91.56 93 MET A O 1
ATOM 751 N N . LEU A 1 94 ? 10.740 11.733 19.559 1.00 90.81 94 LEU A N 1
ATOM 752 C CA . LEU A 1 94 ? 10.193 13.055 19.330 1.00 90.81 94 LEU A CA 1
ATOM 753 C C . LEU A 1 94 ? 10.155 13.815 20.661 1.00 90.81 94 LEU A C 1
ATOM 755 O O . LEU A 1 94 ? 9.254 13.622 21.476 1.00 90.81 94 LEU A O 1
ATOM 759 N N . GLU A 1 95 ? 11.149 14.675 20.883 1.00 86.94 95 GLU A N 1
ATOM 760 C CA . GLU A 1 95 ? 11.221 15.530 22.075 1.00 86.94 95 GLU A CA 1
ATOM 761 C C . GLU A 1 95 ? 10.144 16.623 22.046 1.00 86.94 95 GLU A C 1
ATOM 763 O O . GLU A 1 95 ? 10.023 17.367 21.061 1.00 86.94 95 GLU A O 1
ATOM 768 N N . MET A 1 96 ? 9.369 16.744 23.124 1.00 81.88 96 MET A N 1
ATOM 769 C CA . MET A 1 96 ? 8.330 17.765 23.270 1.00 81.88 96 MET A CA 1
ATOM 770 C C . MET A 1 96 ? 8.891 18.997 23.989 1.00 81.88 96 MET A C 1
ATOM 772 O O . MET A 1 96 ? 9.583 18.889 24.992 1.00 81.88 96 MET A O 1
ATOM 776 N N . SER A 1 97 ? 8.590 20.199 23.485 1.00 70.38 97 SER A N 1
ATOM 777 C CA . SER A 1 97 ? 9.052 21.468 24.077 1.00 70.38 97 SER A CA 1
ATOM 778 C C . SER A 1 97 ? 8.278 21.881 25.337 1.00 70.38 97 SER A C 1
ATOM 780 O O . SER A 1 97 ? 8.642 22.848 26.004 1.00 70.38 97 SER A O 1
ATOM 782 N N . SER A 1 98 ? 7.187 21.184 25.663 1.00 60.28 98 SER A N 1
ATOM 783 C CA . SER A 1 98 ? 6.350 21.471 26.827 1.00 60.28 98 SER A CA 1
ATOM 784 C C . SER A 1 98 ? 5.755 20.192 27.418 1.00 60.28 98 SER A C 1
ATOM 786 O O . SER A 1 98 ? 5.474 19.264 26.668 1.00 60.28 98 SER A O 1
ATOM 788 N N . LYS A 1 99 ? 5.538 20.218 28.742 1.00 69.50 99 LYS A N 1
ATOM 789 C CA . LYS A 1 99 ? 5.028 19.156 29.635 1.00 69.50 99 LYS A CA 1
ATOM 790 C C . LYS A 1 99 ? 4.173 18.051 28.995 1.00 69.50 99 LYS A C 1
ATOM 792 O O . LYS A 1 99 ? 3.204 18.351 28.301 1.00 69.50 99 LYS A O 1
ATOM 797 N N . ASP A 1 100 ? 4.486 16.825 29.414 1.00 82.50 100 ASP A N 1
ATOM 798 C CA . ASP A 1 100 ? 3.746 15.558 29.382 1.00 82.50 100 ASP A CA 1
ATOM 799 C C . ASP A 1 100 ? 2.691 15.413 28.261 1.00 82.50 100 ASP A C 1
ATOM 801 O O . ASP A 1 100 ? 1.568 15.921 28.407 1.00 82.50 100 ASP A O 1
ATOM 805 N N . PRO A 1 101 ? 2.999 14.695 27.161 1.00 92.50 101 PRO A N 1
ATOM 806 C CA . PRO A 1 101 ? 1.996 14.242 26.208 1.00 92.50 101 PRO A CA 1
ATOM 807 C C . PRO A 1 101 ? 1.003 13.304 26.909 1.00 92.50 101 PRO A C 1
ATOM 809 O O . PRO A 1 101 ? 1.379 12.417 27.675 1.00 92.50 101 PRO A O 1
ATOM 812 N N . THR A 1 102 ? -0.288 13.524 26.676 1.00 93.50 102 THR A N 1
ATOM 813 C CA . THR A 1 102 ? -1.377 12.815 27.373 1.00 93.50 102 THR A CA 1
ATOM 814 C C . THR A 1 102 ? -2.230 11.968 26.451 1.00 93.50 102 THR A C 1
ATOM 816 O O . THR A 1 102 ? -2.871 11.030 26.918 1.00 93.50 102 THR A O 1
ATOM 819 N N . TRP A 1 103 ? -2.224 12.280 25.160 1.00 94.25 103 TRP A N 1
ATOM 820 C CA . TRP A 1 103 ? -3.005 11.598 24.142 1.00 94.25 103 TRP A CA 1
ATOM 821 C C . TRP A 1 103 ? -2.314 11.758 22.788 1.00 94.25 103 TRP A C 1
ATOM 823 O O . TRP A 1 103 ? -1.668 12.780 22.548 1.00 94.25 103 TRP A O 1
ATOM 833 N N . LEU A 1 104 ? -2.454 10.781 21.899 1.00 96.06 104 LEU A N 1
ATOM 834 C CA . LEU A 1 104 ? -2.036 10.917 20.506 1.00 96.06 104 LEU A CA 1
ATOM 835 C C . LEU A 1 104 ? -3.055 10.279 19.566 1.00 96.06 104 LEU A C 1
ATOM 837 O O . LEU A 1 104 ? -3.844 9.449 20.002 1.00 96.06 104 LEU A O 1
ATOM 841 N N . SER A 1 105 ? -3.044 10.647 18.287 1.00 96.00 105 SER A N 1
ATOM 842 C CA . SER A 1 105 ? -3.680 9.842 17.243 1.00 96.00 105 SER A CA 1
ATOM 843 C C . SER A 1 105 ? -3.166 10.181 15.853 1.00 96.00 105 SER A C 1
ATOM 845 O O . SER A 1 105 ? -2.983 11.355 15.507 1.00 96.00 105 SER A O 1
ATOM 847 N N . TRP A 1 106 ? -2.958 9.140 15.049 1.00 96.50 106 TRP A N 1
ATOM 848 C CA . TRP A 1 106 ? -2.609 9.274 13.642 1.00 96.50 106 TRP A CA 1
ATOM 849 C C . TRP A 1 106 ? -3.839 9.610 12.811 1.00 96.50 106 TRP A C 1
ATOM 851 O O . TRP A 1 106 ? -4.909 9.013 12.982 1.00 96.50 106 TRP A O 1
ATOM 861 N N . SER A 1 107 ? -3.644 10.508 11.847 1.00 95.38 107 SER A N 1
ATOM 862 C CA . SER A 1 107 ? -4.603 10.710 10.773 1.00 95.38 107 SER A CA 1
ATOM 863 C C . SER A 1 107 ? -4.880 9.396 10.047 1.00 95.38 107 SER A C 1
ATOM 865 O O . SER A 1 107 ? -3.987 8.578 9.812 1.00 95.38 107 SER A O 1
ATOM 867 N N . LYS A 1 108 ? -6.148 9.196 9.680 1.00 90.38 108 LYS A N 1
ATOM 868 C CA . LYS A 1 108 ? -6.593 8.003 8.950 1.00 90.38 108 LYS A CA 1
ATOM 869 C C . LYS A 1 108 ? -6.345 8.108 7.443 1.00 90.38 108 LYS A C 1
ATOM 871 O O . LYS A 1 108 ? -6.408 7.096 6.754 1.00 90.38 108 LYS A O 1
ATOM 876 N N . THR A 1 109 ? -6.033 9.301 6.933 1.00 91.88 109 THR A N 1
ATOM 877 C CA . THR A 1 109 ? -5.841 9.560 5.494 1.00 91.88 109 THR A CA 1
ATOM 878 C C . THR A 1 109 ? -4.593 10.377 5.170 1.00 91.88 109 THR A C 1
ATOM 880 O O . THR A 1 109 ? -4.000 10.174 4.111 1.00 91.88 109 THR A O 1
ATOM 883 N N . GLY A 1 110 ? -4.144 11.242 6.077 1.00 92.81 110 GLY A N 1
ATOM 884 C CA . GLY A 1 110 ? -2.963 12.088 5.916 1.00 92.81 110 GLY A CA 1
ATOM 885 C C . GLY A 1 110 ? -1.703 11.568 6.630 1.00 92.81 110 GLY A C 1
ATOM 886 O O . GLY A 1 110 ? -1.743 10.563 7.340 1.00 92.81 110 GLY A O 1
ATOM 887 N N . PRO A 1 111 ? -0.547 12.238 6.446 1.00 94.94 111 PRO A N 1
ATOM 888 C CA . PRO A 1 111 ? 0.715 11.910 7.120 1.00 94.94 111 PRO A CA 1
ATOM 889 C C . PRO A 1 111 ? 0.853 12.495 8.543 1.00 94.94 111 PRO A C 1
ATOM 891 O O . PRO A 1 111 ? 1.952 12.468 9.105 1.00 94.94 111 PRO A O 1
ATOM 894 N N . GLN A 1 112 ? -0.198 13.103 9.096 1.00 96.12 112 GLN A N 1
ATOM 895 C CA . GLN A 1 112 ? -0.147 13.823 10.367 1.00 96.12 112 GLN A CA 1
ATOM 896 C C . GLN A 1 112 ? -0.366 12.901 11.579 1.00 96.12 112 GLN A C 1
ATOM 898 O O . GLN A 1 112 ? -1.281 12.080 11.602 1.00 96.12 112 GLN A O 1
ATOM 903 N N . LEU A 1 113 ? 0.438 13.100 12.621 1.00 97.00 113 LEU A N 1
ATOM 904 C CA . LEU A 1 113 ? 0.221 12.621 13.985 1.00 97.00 113 LEU A CA 1
ATOM 905 C C . LEU A 1 113 ? -0.103 13.828 14.862 1.00 97.00 113 LEU A C 1
ATOM 907 O O . LEU A 1 113 ? 0.714 14.745 14.958 1.00 97.00 113 LEU A O 1
ATOM 911 N N . VAL A 1 114 ? -1.259 13.819 15.521 1.00 96.25 114 VAL A N 1
ATOM 912 C CA . VAL A 1 114 ? -1.623 14.846 16.507 1.00 96.25 114 VAL A CA 1
ATOM 913 C C . VAL A 1 114 ? -1.342 14.310 17.902 1.00 96.25 114 VAL A C 1
ATOM 915 O O . VAL A 1 114 ? -1.715 13.188 18.233 1.00 96.25 114 VAL A O 1
ATOM 918 N N . ILE A 1 115 ? -0.687 15.124 18.724 1.00 95.44 115 ILE A N 1
ATOM 919 C CA . ILE A 1 115 ? -0.337 14.826 20.111 1.00 95.44 115 ILE A CA 1
ATOM 920 C C . ILE A 1 115 ? -0.942 15.918 20.994 1.00 95.44 115 ILE A C 1
ATOM 922 O O . ILE A 1 115 ? -0.663 17.105 20.819 1.00 95.44 115 ILE A O 1
ATOM 926 N N . GLY A 1 116 ? -1.770 15.515 21.952 1.00 94.50 116 GLY A N 1
ATOM 927 C CA . GLY A 1 116 ? -2.314 16.380 22.992 1.00 94.50 116 GLY A CA 1
ATOM 928 C C . GLY A 1 116 ? -1.421 16.396 24.230 1.00 94.50 116 GLY A C 1
ATOM 929 O O . GLY A 1 116 ? -0.784 15.400 24.571 1.00 94.50 116 GLY A O 1
ATOM 930 N N . THR A 1 117 ? -1.379 17.534 24.918 1.00 93.81 117 THR A N 1
ATOM 931 C CA . THR A 1 117 ? -0.535 17.739 26.108 1.00 93.81 117 THR A CA 1
ATOM 932 C C . THR A 1 117 ? -1.359 17.991 27.369 1.00 93.81 117 THR A C 1
ATOM 934 O O . THR A 1 117 ? -2.509 18.441 27.319 1.00 93.81 117 THR A O 1
ATOM 937 N N . ALA A 1 118 ? -0.729 17.818 28.535 1.00 92.12 118 ALA A N 1
ATOM 938 C CA . ALA A 1 118 ? -1.336 18.118 29.834 1.00 92.12 118 ALA A CA 1
ATOM 939 C C . ALA A 1 118 ? -1.709 19.603 30.034 1.00 92.12 118 ALA A C 1
ATOM 941 O O . ALA A 1 118 ? -2.457 19.929 30.954 1.00 92.12 118 ALA A O 1
ATOM 942 N N . ARG A 1 119 ? -1.181 20.508 29.200 1.00 90.81 119 ARG A N 1
ATOM 943 C CA . ARG A 1 119 ? -1.453 21.954 29.244 1.00 90.81 119 ARG A CA 1
ATOM 944 C C . ARG A 1 119 ? -2.465 22.432 28.201 1.00 90.81 119 ARG A C 1
ATOM 946 O O . ARG A 1 119 ? -2.719 23.627 28.151 1.00 90.81 119 ARG A O 1
ATOM 953 N N . GLY A 1 120 ? -3.000 21.534 27.376 1.00 91.75 120 GLY A N 1
ATOM 954 C CA . GLY A 1 120 ? -3.980 21.899 26.350 1.00 91.75 120 GLY A CA 1
ATOM 955 C C . GLY A 1 120 ? -3.391 22.412 25.037 1.00 91.75 120 GLY A C 1
ATOM 956 O O . GLY A 1 120 ? -4.114 22.935 24.192 1.00 91.75 120 GLY A O 1
ATOM 957 N N . ASN A 1 121 ? -2.083 22.242 24.837 1.00 92.56 121 ASN A N 1
ATOM 958 C CA . ASN A 1 121 ? -1.433 22.472 23.548 1.00 92.56 121 ASN A CA 1
ATOM 959 C C . ASN A 1 121 ? -1.552 21.233 22.657 1.00 92.56 121 ASN A C 1
ATOM 961 O O . ASN A 1 121 ? -1.538 20.106 23.166 1.00 92.56 121 ASN A O 1
ATOM 965 N N . LEU A 1 122 ? -1.568 21.463 21.346 1.00 93.19 122 LEU A N 1
ATOM 966 C CA . LEU A 1 122 ? -1.454 20.427 20.326 1.00 93.19 122 LEU A CA 1
ATOM 967 C C . LEU A 1 122 ? -0.065 20.459 19.701 1.00 93.19 122 LEU A C 1
ATOM 969 O O . LEU A 1 122 ? 0.511 21.524 19.479 1.00 93.19 122 LEU A O 1
ATOM 973 N N . ILE A 1 123 ? 0.471 19.286 19.404 1.00 94.19 123 ILE A N 1
ATOM 974 C CA . ILE A 1 123 ? 1.697 19.126 18.632 1.00 94.19 123 ILE A CA 1
ATOM 975 C C . ILE A 1 123 ? 1.355 18.261 17.428 1.00 94.19 123 ILE A C 1
ATOM 977 O O . ILE A 1 123 ? 0.888 17.137 17.584 1.00 94.19 123 ILE A O 1
ATOM 981 N N . ILE A 1 124 ? 1.580 18.797 16.234 1.00 95.06 124 ILE A N 1
ATOM 982 C CA . ILE A 1 124 ? 1.328 18.113 14.969 1.00 95.06 124 ILE A CA 1
ATOM 983 C C . ILE A 1 124 ? 2.670 17.731 14.368 1.00 95.06 124 ILE A C 1
ATOM 985 O O . ILE A 1 124 ? 3.518 18.585 14.106 1.00 95.06 124 ILE A O 1
ATOM 989 N N . TYR A 1 125 ? 2.879 16.437 14.174 1.00 95.56 125 TYR A N 1
ATOM 990 C CA . TYR A 1 125 ? 4.054 15.883 13.521 1.00 95.56 125 TYR A CA 1
ATOM 991 C C . TYR A 1 125 ? 3.674 15.361 12.139 1.00 95.56 125 TYR A C 1
ATOM 993 O O . TYR A 1 125 ? 2.742 14.577 12.002 1.00 95.56 125 TYR A O 1
ATOM 1001 N N . ASN A 1 126 ? 4.405 15.772 11.106 1.00 94.75 126 ASN A N 1
ATOM 1002 C CA . ASN A 1 126 ? 4.186 15.303 9.743 1.00 94.75 126 ASN A CA 1
ATOM 1003 C C . ASN A 1 126 ? 5.273 14.293 9.362 1.00 94.75 126 ASN A C 1
ATOM 1005 O O . ASN A 1 126 ? 6.442 14.664 9.214 1.00 94.75 126 ASN A O 1
ATOM 1009 N N . LYS A 1 127 ? 4.894 13.023 9.156 1.00 93.81 127 LYS A N 1
ATOM 1010 C CA . LYS A 1 127 ? 5.867 11.953 8.869 1.00 93.81 127 LYS A CA 1
ATOM 1011 C C . LYS A 1 127 ? 6.609 12.123 7.540 1.00 93.81 127 LYS A C 1
ATOM 1013 O O . LYS A 1 127 ? 7.716 11.617 7.406 1.00 93.81 127 LYS A O 1
ATOM 1018 N N . ARG A 1 128 ? 6.026 12.842 6.568 1.00 92.62 128 ARG A N 1
ATOM 1019 C CA . ARG A 1 128 ? 6.626 13.071 5.242 1.00 92.62 128 ARG A CA 1
ATOM 1020 C C . ARG A 1 128 ? 7.696 14.155 5.287 1.00 92.62 128 ARG A C 1
ATOM 1022 O O . ARG A 1 128 ? 8.747 14.009 4.679 1.00 92.62 128 ARG A O 1
ATOM 1029 N N . THR A 1 129 ? 7.423 15.257 5.983 1.00 93.69 129 THR A N 1
ATOM 1030 C CA . THR A 1 129 ? 8.365 16.385 6.077 1.00 93.69 129 THR A CA 1
ATOM 1031 C C . THR A 1 129 ? 9.301 16.282 7.276 1.00 93.69 129 THR A C 1
ATOM 1033 O O . THR A 1 129 ? 10.247 17.061 7.366 1.00 93.69 129 THR A O 1
ATOM 1036 N N . MET A 1 130 ? 9.037 15.349 8.201 1.00 91.19 130 MET A N 1
ATOM 1037 C CA . MET A 1 130 ? 9.740 15.189 9.478 1.00 91.19 130 MET A CA 1
ATOM 1038 C C . MET A 1 130 ? 9.674 16.438 10.371 1.00 91.19 130 MET A C 1
ATOM 1040 O O . MET A 1 130 ? 10.476 16.595 11.293 1.00 91.19 130 MET A O 1
ATOM 1044 N N . LYS A 1 131 ? 8.723 17.342 10.109 1.00 91.00 131 LYS A N 1
ATOM 1045 C CA . LYS A 1 131 ? 8.545 18.583 10.867 1.00 91.00 131 LYS A CA 1
ATOM 1046 C C . LYS A 1 131 ? 7.506 18.399 11.965 1.00 91.00 131 LYS A C 1
ATOM 1048 O O . LYS A 1 131 ? 6.508 17.704 11.781 1.00 91.00 131 LYS A O 1
ATOM 1053 N N . LYS A 1 132 ? 7.747 19.069 13.092 1.00 91.31 132 LYS A N 1
ATOM 1054 C CA . LYS A 1 132 ? 6.791 19.226 14.190 1.00 91.31 132 LYS A CA 1
ATOM 1055 C C . LYS A 1 132 ? 6.363 20.687 14.297 1.00 91.31 132 LYS A C 1
ATOM 1057 O O . LYS A 1 132 ? 7.207 21.578 14.200 1.00 91.31 132 LYS A O 1
ATOM 1062 N N . GLN A 1 133 ? 5.078 20.913 14.524 1.00 91.81 133 GLN A N 1
ATOM 1063 C CA . GLN A 1 133 ? 4.472 22.220 14.751 1.00 91.81 133 GLN A CA 1
ATOM 1064 C C . GLN A 1 133 ? 3.721 22.190 16.078 1.00 91.81 133 GLN A C 1
ATOM 1066 O O . GLN A 1 133 ? 2.965 21.260 16.345 1.00 91.81 133 GLN A O 1
ATOM 1071 N N . THR A 1 134 ? 3.934 23.199 16.918 1.00 91.69 134 THR A N 1
ATOM 1072 C CA . THR A 1 134 ? 3.231 23.336 18.198 1.00 91.69 134 THR A CA 1
ATOM 1073 C C . THR A 1 134 ? 2.172 24.419 18.076 1.00 91.69 134 THR A C 1
ATOM 1075 O O . THR A 1 134 ? 2.478 25.548 17.700 1.00 91.69 134 THR A O 1
ATOM 1078 N N . ILE A 1 135 ? 0.944 24.085 18.454 1.00 91.81 135 ILE A N 1
ATOM 1079 C CA . ILE A 1 135 ? -0.204 24.985 18.473 1.00 91.81 135 ILE A CA 1
ATOM 1080 C C . ILE A 1 135 ? -0.588 25.190 19.929 1.00 91.81 135 ILE A C 1
ATOM 1082 O O . ILE A 1 135 ? -0.977 24.258 20.640 1.00 91.81 135 ILE A O 1
ATOM 1086 N N . MET A 1 136 ? -0.410 26.421 20.393 1.00 88.69 136 MET A N 1
ATOM 1087 C CA . MET A 1 136 ? -0.600 26.770 21.793 1.00 88.69 136 MET A CA 1
ATOM 1088 C C . MET A 1 136 ? -2.017 27.269 22.053 1.00 88.69 136 MET A C 1
ATOM 1090 O O . MET A 1 136 ? -2.595 27.965 21.223 1.00 88.69 136 MET A O 1
ATOM 1094 N N . GLY A 1 137 ? -2.547 26.956 23.237 1.00 83.75 137 GLY A N 1
ATOM 1095 C CA . GLY A 1 137 ? -3.773 27.581 23.741 1.00 83.75 137 GLY A CA 1
ATOM 1096 C C . GLY A 1 137 ? -5.076 27.110 23.092 1.00 83.75 137 GLY A C 1
ATOM 1097 O O . GLY A 1 137 ? -6.090 27.782 23.248 1.00 83.75 137 GLY A O 1
ATOM 1098 N N . LYS A 1 138 ? -5.077 25.962 22.401 1.00 88.56 138 LYS A N 1
ATOM 1099 C CA . LYS A 1 138 ? -6.316 25.339 21.899 1.00 88.56 138 LYS A CA 1
ATOM 1100 C C . LYS A 1 138 ? -7.244 24.910 23.032 1.00 88.56 138 LYS A C 1
ATOM 1102 O O . LYS A 1 138 ? -8.454 25.041 22.906 1.00 88.56 138 LYS A O 1
ATOM 1107 N N . HIS A 1 139 ? -6.669 24.442 24.134 1.00 93.81 139 HIS A N 1
ATOM 1108 C CA . HIS A 1 139 ? -7.360 24.168 25.385 1.00 93.81 139 HIS A CA 1
ATOM 1109 C C . HIS A 1 139 ? -6.594 24.795 26.556 1.00 93.81 139 HIS A C 1
ATOM 1111 O O . HIS A 1 139 ? -5.393 25.052 26.475 1.00 93.81 139 HIS A O 1
ATOM 1117 N N . SER A 1 140 ? -7.292 25.025 27.665 1.00 93.19 140 SER A N 1
ATOM 1118 C CA . SER A 1 140 ? -6.728 25.584 28.904 1.00 93.19 140 SER A CA 1
ATOM 1119 C C . SER A 1 140 ? -6.277 24.520 29.914 1.00 93.19 140 SER A C 1
ATOM 1121 O O . SER A 1 140 ? -5.619 24.841 30.907 1.00 93.19 140 SER A O 1
ATOM 1123 N N . LYS A 1 141 ? -6.625 23.250 29.674 1.00 94.19 141 LYS A N 1
ATOM 1124 C CA . LYS A 1 141 ? -6.277 22.091 30.509 1.00 94.19 141 LYS A CA 1
ATOM 1125 C C . LYS A 1 141 ? -5.900 20.879 29.654 1.00 94.19 141 LYS A C 1
ATOM 1127 O O . LYS A 1 141 ? -5.833 20.966 28.432 1.00 94.19 141 LYS A O 1
ATOM 1132 N N . ARG A 1 142 ? -5.618 19.755 30.317 1.00 93.62 142 ARG A N 1
ATOM 1133 C CA . ARG A 1 142 ? -5.224 18.483 29.712 1.00 93.62 142 ARG A CA 1
ATOM 1134 C C . ARG A 1 142 ? -6.207 18.037 28.633 1.00 93.62 142 ARG A C 1
ATOM 1136 O O . ARG A 1 142 ? -7.398 17.902 28.898 1.00 93.62 142 ARG A O 1
ATOM 1143 N N . ILE A 1 143 ? -5.659 17.694 27.470 1.00 94.62 143 ILE A N 1
ATOM 1144 C CA . ILE A 1 143 ? -6.384 16.980 26.416 1.00 94.62 143 ILE A CA 1
ATOM 1145 C C . ILE A 1 143 ? -6.465 15.502 26.798 1.00 94.62 143 ILE A C 1
ATOM 1147 O O . ILE A 1 143 ? -5.438 14.863 27.046 1.00 94.62 143 ILE A O 1
ATOM 1151 N N . THR A 1 144 ? -7.685 14.980 26.879 1.00 92.38 144 THR A N 1
ATOM 1152 C CA . THR A 1 144 ? -7.987 13.621 27.359 1.00 92.38 144 THR A CA 1
ATOM 1153 C C . THR A 1 144 ? -8.435 12.690 26.248 1.00 92.38 144 THR A C 1
ATOM 1155 O O . THR A 1 144 ? -8.249 11.481 26.358 1.00 92.38 144 THR A O 1
ATOM 1158 N N . ALA A 1 145 ? -9.023 13.241 25.190 1.00 92.56 145 ALA A N 1
ATOM 1159 C CA . ALA A 1 145 ? -9.601 12.471 24.108 1.00 92.56 145 ALA A CA 1
ATOM 1160 C C . ALA A 1 145 ? -9.505 13.232 22.789 1.00 92.56 145 ALA A C 1
ATOM 1162 O O . ALA A 1 145 ? -9.433 14.462 22.753 1.00 92.56 145 ALA A O 1
ATOM 1163 N N . GLY A 1 146 ? -9.572 12.490 21.696 1.00 94.25 146 GLY A N 1
ATOM 1164 C CA . GLY A 1 146 ? -9.718 13.052 20.370 1.00 94.25 146 GLY A CA 1
ATOM 1165 C C . GLY A 1 146 ? -10.117 11.985 19.369 1.00 94.25 146 GLY A C 1
ATOM 1166 O O . GLY A 1 146 ? -10.105 10.791 19.674 1.00 94.25 146 GLY A O 1
ATOM 1167 N N . ALA A 1 147 ? -10.513 12.424 18.184 1.00 93.94 147 ALA A N 1
ATOM 1168 C CA . ALA A 1 147 ? -10.903 11.537 17.102 1.00 93.94 147 ALA A CA 1
ATOM 1169 C C . ALA A 1 147 ? -10.604 12.182 15.750 1.00 93.94 147 ALA A C 1
ATOM 1171 O O . ALA A 1 147 ? -10.710 13.398 15.613 1.00 93.94 147 ALA A O 1
ATOM 1172 N N . TRP A 1 148 ? -10.276 11.355 14.760 1.00 94.38 148 TRP A N 1
ATOM 1173 C CA . TRP A 1 148 ? -10.068 11.765 13.372 1.00 94.38 148 TRP A CA 1
ATOM 1174 C C . TRP A 1 148 ? -11.247 11.365 12.493 1.00 94.38 148 TRP A C 1
ATOM 1176 O O . TRP A 1 148 ? -11.816 10.284 12.652 1.00 94.38 148 TRP A O 1
ATOM 1186 N N . HIS A 1 149 ? -11.552 12.218 11.523 1.00 91.62 149 HIS A N 1
ATOM 1187 C CA . HIS A 1 149 ? -12.425 11.946 10.389 1.00 91.62 149 HIS A CA 1
ATOM 1188 C C . HIS A 1 149 ? -11.599 11.590 9.141 1.00 91.62 149 HIS A C 1
ATOM 1190 O O . HIS A 1 149 ? -10.416 11.920 9.046 1.00 91.62 149 HIS A O 1
ATOM 1196 N N . GLY A 1 150 ? -12.224 10.915 8.171 1.00 85.00 150 GLY A N 1
ATOM 1197 C CA . GLY A 1 150 ? -11.577 10.514 6.916 1.00 85.00 150 GLY A CA 1
ATOM 1198 C C . GLY A 1 150 ? -11.146 11.688 6.028 1.00 85.00 150 GLY A C 1
ATOM 1199 O O . GLY A 1 150 ? -10.184 11.565 5.279 1.00 85.00 150 GLY A O 1
ATOM 1200 N N . GLU A 1 151 ? -11.773 12.856 6.149 1.00 87.19 151 GLU A N 1
ATOM 1201 C CA . GLU A 1 151 ? -11.403 14.075 5.411 1.00 87.19 151 GLU A CA 1
ATOM 1202 C C . GLU A 1 151 ? -10.284 14.884 6.091 1.00 87.19 151 GLU A C 1
ATOM 1204 O O . GLU A 1 151 ? -10.186 16.093 5.912 1.00 87.19 151 GLU A O 1
ATOM 1209 N N . ASN A 1 152 ? -9.443 14.223 6.891 1.00 87.69 152 ASN A N 1
ATOM 1210 C CA . ASN A 1 152 ? -8.289 14.819 7.572 1.00 87.69 152 ASN A CA 1
ATOM 1211 C C . ASN A 1 152 ? -8.640 15.981 8.525 1.00 87.69 152 ASN A C 1
ATOM 1213 O O . ASN A 1 152 ? -7.868 16.912 8.742 1.00 87.69 152 ASN A O 1
ATOM 1217 N N . VAL A 1 153 ? -9.822 15.895 9.129 1.00 91.94 153 VAL A N 1
ATOM 1218 C CA . VAL A 1 153 ? -10.305 16.781 10.194 1.00 91.94 153 VAL A CA 1
ATOM 1219 C C . VAL A 1 153 ? -10.288 16.014 11.509 1.00 91.94 153 VAL A C 1
ATOM 1221 O O . VAL A 1 153 ? -10.543 14.808 11.522 1.00 91.94 153 VAL A O 1
ATOM 1224 N N . PHE A 1 154 ? -10.032 16.688 12.626 1.00 94.25 154 PHE A N 1
ATOM 1225 C CA . PHE A 1 154 ? -10.066 16.055 13.939 1.00 94.25 154 PHE A CA 1
ATOM 1226 C C . PHE A 1 154 ? -10.734 16.921 15.006 1.00 94.25 154 PHE A C 1
ATOM 1228 O O . PHE A 1 154 ? -10.880 18.135 14.876 1.00 94.25 154 PHE A O 1
ATOM 1235 N N . ALA A 1 155 ? -11.158 16.262 16.079 1.00 94.44 155 ALA A N 1
ATOM 1236 C CA . ALA A 1 155 ? -11.741 16.877 17.261 1.00 94.44 155 ALA A CA 1
ATOM 1237 C C . ALA A 1 155 ? -10.896 16.524 18.479 1.00 94.44 155 ALA A C 1
ATOM 1239 O O . ALA A 1 155 ? -10.490 15.369 18.619 1.00 94.44 155 ALA A O 1
ATOM 1240 N N . THR A 1 156 ? -10.689 17.477 19.382 1.00 95.56 156 THR A N 1
ATOM 1241 C CA . THR A 1 156 ? -10.006 17.254 20.664 1.00 95.56 156 THR A CA 1
ATOM 1242 C C . THR A 1 156 ? -10.890 17.671 21.823 1.00 95.56 156 THR A C 1
ATOM 1244 O O . THR A 1 156 ? -11.516 18.726 21.778 1.00 95.56 156 THR A O 1
ATOM 1247 N N . GLY A 1 157 ? -10.949 16.832 22.854 1.00 94.88 157 GLY A N 1
ATOM 1248 C CA . GLY A 1 157 ? -11.669 17.065 24.100 1.00 94.88 157 GLY A CA 1
ATOM 1249 C C . GLY A 1 157 ? -10.711 17.219 25.281 1.00 94.88 157 GLY A C 1
ATOM 1250 O O . GLY A 1 157 ? -9.673 16.556 25.349 1.00 94.88 157 GLY A O 1
ATOM 1251 N N . SER A 1 158 ? -11.067 18.096 26.218 1.00 95.38 158 SER A N 1
ATOM 1252 C CA . SER A 1 158 ? -10.208 18.492 27.339 1.00 95.38 158 SER A CA 1
ATOM 1253 C C . SER A 1 158 ? -10.957 18.570 28.675 1.00 95.38 158 SER A C 1
ATOM 1255 O O . SER A 1 158 ? -12.166 18.804 28.720 1.00 95.38 158 SER A O 1
ATOM 1257 N N . GLU A 1 159 ? -10.220 18.444 29.785 1.00 94.81 159 GLU A N 1
ATOM 1258 C CA . GLU A 1 159 ? -10.698 18.642 31.174 1.00 94.81 159 GLU A CA 1
ATOM 1259 C C . GLU A 1 159 ? -11.160 20.087 31.468 1.00 94.81 159 GLU A C 1
ATOM 1261 O O . GLU A 1 159 ? -11.637 20.418 32.562 1.00 94.81 159 GLU A O 1
ATOM 1266 N N . ASP A 1 160 ? -10.973 21.008 30.521 1.00 94.44 160 ASP A N 1
ATOM 1267 C CA . ASP A 1 160 ? -11.601 22.331 30.567 1.00 94.44 160 ASP A CA 1
ATOM 1268 C C . ASP A 1 160 ? -13.061 22.320 30.106 1.00 94.44 160 ASP A C 1
ATOM 1270 O O . ASP A 1 160 ? -13.696 23.375 30.072 1.00 94.44 160 ASP A O 1
ATOM 1274 N N . LYS A 1 161 ? -13.600 21.125 29.831 1.00 93.25 161 LYS A N 1
ATOM 1275 C CA . LYS A 1 161 ? -14.973 20.887 29.389 1.00 93.25 161 LYS A CA 1
ATOM 1276 C C . LYS A 1 161 ? -15.250 21.550 28.051 1.00 93.25 161 LYS A C 1
ATOM 1278 O O . LYS A 1 161 ? -16.320 22.122 27.849 1.00 93.25 161 LYS A O 1
ATOM 1283 N N . THR A 1 162 ? -14.286 21.484 27.141 1.00 93.25 162 THR A N 1
ATOM 1284 C CA . THR A 1 162 ? -14.461 21.973 25.779 1.00 93.25 162 THR A CA 1
ATOM 1285 C C . THR A 1 162 ? -14.056 20.948 24.731 1.00 93.25 162 THR A C 1
ATOM 1287 O O . THR A 1 162 ? -13.236 20.063 24.993 1.00 93.25 162 THR A O 1
ATOM 1290 N N . VAL A 1 163 ? -14.647 21.079 23.541 1.00 93.25 163 VAL A N 1
ATOM 1291 C CA . VAL A 1 163 ? -14.239 20.368 22.329 1.00 93.25 163 VAL A CA 1
ATOM 1292 C C . VAL A 1 163 ? -13.874 21.368 21.245 1.00 93.25 163 VAL A C 1
ATOM 1294 O O . VAL A 1 163 ? -14.658 22.261 20.927 1.00 93.25 163 VAL A O 1
ATOM 1297 N N . CYS A 1 164 ? -12.692 21.186 20.667 1.00 92.75 164 CYS A N 1
ATOM 1298 C CA . CYS A 1 164 ? -12.191 21.987 19.558 1.00 92.75 164 CYS A CA 1
ATOM 1299 C C . CYS A 1 164 ? -12.172 21.138 18.288 1.00 92.75 164 CYS A C 1
ATOM 1301 O O . CYS A 1 164 ? -11.651 20.023 18.297 1.00 92.75 164 CYS A O 1
ATOM 1303 N N . LEU A 1 165 ? -12.724 21.673 17.201 1.00 92.19 165 LEU A N 1
ATOM 1304 C CA . LEU A 1 165 ? -12.662 21.079 15.868 1.00 92.19 165 LEU A CA 1
ATOM 1305 C C . LEU A 1 165 ? -11.536 21.749 15.092 1.00 92.19 165 LEU A C 1
ATOM 1307 O O . LEU A 1 165 ? -11.426 22.973 15.102 1.00 92.19 165 LEU A O 1
ATOM 1311 N N . SER A 1 166 ? -10.658 20.961 14.480 1.00 93.31 166 SER A N 1
ATOM 1312 C CA . SER A 1 166 ? -9.516 21.489 13.737 1.00 93.31 166 SER A CA 1
ATOM 1313 C C . SER A 1 166 ? -9.261 20.726 12.438 1.00 93.31 166 SER A C 1
ATOM 1315 O O . SER A 1 166 ? -9.588 19.543 12.325 1.00 93.31 166 SER A O 1
ATOM 1317 N N . ASN A 1 167 ? -8.686 21.412 11.452 1.00 92.31 167 ASN A N 1
ATOM 1318 C CA . ASN A 1 167 ? -8.166 20.794 10.231 1.00 92.31 167 ASN A CA 1
ATOM 1319 C C . ASN A 1 167 ? -6.819 20.091 10.495 1.00 92.31 167 ASN A C 1
ATOM 1321 O O . ASN A 1 167 ? -6.309 20.106 11.613 1.00 92.31 167 ASN A O 1
ATOM 1325 N N . GLU A 1 168 ? -6.217 19.508 9.459 1.00 91.25 168 GLU A N 1
ATOM 1326 C CA . GLU A 1 168 ? -4.937 18.792 9.545 1.00 91.25 168 GLU A CA 1
ATOM 1327 C C . GLU A 1 168 ? -3.737 19.634 10.013 1.00 91.25 168 GLU A C 1
ATOM 1329 O O . GLU A 1 168 ? -2.801 19.082 10.595 1.00 91.25 168 GLU A O 1
ATOM 1334 N N . ASP A 1 169 ? -3.779 20.950 9.795 1.00 90.31 169 ASP A N 1
ATOM 1335 C CA . ASP A 1 169 ? -2.766 21.914 10.242 1.00 90.31 169 ASP A CA 1
ATOM 1336 C C . ASP A 1 169 ? -3.051 22.439 11.659 1.00 90.31 169 ASP A C 1
ATOM 1338 O O . ASP A 1 169 ? -2.247 23.165 12.245 1.00 90.31 169 ASP A O 1
ATOM 1342 N N . GLY A 1 170 ? -4.181 22.023 12.238 1.00 89.25 170 GLY A N 1
ATOM 1343 C CA . GLY A 1 170 ? -4.653 22.381 13.565 1.00 89.25 170 GLY A CA 1
ATOM 1344 C C . GLY A 1 170 ? -5.296 23.763 13.659 1.00 89.25 170 GLY A C 1
ATOM 1345 O O . GLY A 1 170 ? -5.502 24.260 14.769 1.00 89.25 170 GLY A O 1
ATOM 1346 N N . ASP A 1 171 ? -5.661 24.377 12.539 1.00 90.75 171 ASP A N 1
ATOM 1347 C CA . ASP A 1 171 ? -6.500 25.574 12.508 1.00 90.75 171 ASP A CA 1
ATOM 1348 C C . ASP A 1 171 ? -7.955 25.211 12.810 1.00 90.75 171 ASP A C 1
ATOM 1350 O O . ASP A 1 171 ? -8.395 24.093 12.547 1.00 90.75 171 ASP A O 1
ATOM 1354 N N . ALA A 1 172 ? -8.701 26.138 13.417 1.00 88.75 172 ALA A N 1
ATOM 1355 C CA . ALA A 1 172 ? -10.124 25.921 13.677 1.00 88.75 172 ALA A CA 1
ATOM 1356 C C . ALA A 1 172 ? -10.897 25.811 12.350 1.00 88.75 172 ALA A C 1
ATOM 1358 O O . ALA A 1 172 ? -10.547 26.471 11.372 1.00 88.75 172 ALA A O 1
ATOM 1359 N N . LEU A 1 173 ? -11.941 24.979 12.307 1.00 86.38 173 LEU A N 1
ATOM 1360 C CA . LEU A 1 173 ? -12.807 24.911 11.126 1.00 86.38 173 LEU A CA 1
ATOM 1361 C C . LEU A 1 173 ? -13.665 26.175 11.021 1.00 86.38 173 LEU A C 1
ATOM 1363 O O . LEU A 1 173 ? -14.026 26.779 12.035 1.00 86.38 173 LEU A O 1
ATOM 1367 N N . GLU A 1 174 ? -14.050 26.532 9.799 1.00 76.06 174 GLU A N 1
ATOM 1368 C CA . GLU A 1 174 ? -14.938 27.665 9.542 1.00 76.06 174 GLU A CA 1
ATOM 1369 C C . GLU A 1 174 ? -16.245 27.534 10.348 1.00 76.06 174 GLU A C 1
ATOM 1371 O O . GLU A 1 174 ? -16.887 26.483 10.353 1.00 76.06 174 GLU A O 1
ATOM 1376 N N . GLY A 1 175 ? -16.613 28.588 11.085 1.00 71.38 175 GLY A N 1
ATOM 1377 C CA . GLY A 1 175 ? -17.787 28.588 11.967 1.00 71.38 175 GLY A CA 1
ATOM 1378 C C . GLY A 1 175 ? -17.589 27.899 13.326 1.00 71.38 175 GLY A C 1
ATOM 1379 O O . GLY A 1 175 ? -18.553 27.763 14.080 1.00 71.38 175 GLY A O 1
ATOM 1380 N N . THR A 1 176 ? -16.362 27.483 13.667 1.00 79.56 176 THR A N 1
ATOM 1381 C CA . THR A 1 176 ? -16.016 26.824 14.948 1.00 79.56 176 THR A CA 1
ATOM 1382 C C . THR A 1 176 ? -14.951 27.574 15.754 1.00 79.56 176 THR A C 1
ATOM 1384 O O . THR A 1 176 ? -14.228 26.976 16.548 1.00 79.56 176 THR A O 1
ATOM 1387 N N . ASP A 1 177 ? -14.861 28.895 15.568 1.00 76.12 177 ASP A N 1
ATOM 1388 C CA . ASP A 1 177 ? -13.892 29.752 16.268 1.00 76.12 177 ASP A CA 1
ATOM 1389 C C . ASP A 1 177 ? -14.049 29.704 17.796 1.00 76.12 177 ASP A C 1
ATOM 1391 O O . ASP A 1 177 ? -13.068 29.804 18.536 1.00 76.12 177 ASP A O 1
ATOM 1395 N N . GLU A 1 178 ? -15.280 29.508 18.279 1.00 80.88 178 GLU A N 1
ATOM 1396 C CA . GLU A 1 178 ? -15.548 29.246 19.690 1.00 80.88 178 GLU A CA 1
ATOM 1397 C C . GLU A 1 178 ? -15.627 27.740 19.979 1.00 80.88 178 GLU A C 1
ATOM 1399 O O . GLU A 1 178 ? -16.357 27.010 19.298 1.00 80.88 178 GLU A O 1
ATOM 1404 N N . PRO A 1 179 ? -14.940 27.258 21.031 1.00 86.19 179 PRO A N 1
ATOM 1405 C CA . PRO A 1 179 ? -14.935 25.845 21.363 1.00 86.19 179 PRO A CA 1
ATOM 1406 C C . PRO A 1 179 ? -16.284 25.408 21.951 1.00 86.19 179 PRO A C 1
ATOM 1408 O O . PRO A 1 179 ? -16.902 26.119 22.751 1.00 86.19 179 PRO A O 1
ATOM 1411 N N . LEU A 1 180 ? -16.725 24.196 21.606 1.00 88.31 180 LEU A N 1
ATOM 1412 C CA . LEU A 1 180 ? -17.985 23.639 22.092 1.00 88.31 180 LEU A CA 1
ATOM 1413 C C . LEU A 1 180 ? -17.888 23.359 23.593 1.00 88.31 180 LEU A C 1
ATOM 1415 O O . LEU A 1 180 ? -17.074 22.543 24.021 1.00 88.31 180 LEU A O 1
ATOM 1419 N N . ARG A 1 181 ? -18.737 24.002 24.397 1.00 90.56 181 ARG A N 1
ATOM 1420 C CA . ARG A 1 181 ? -18.756 23.829 25.856 1.00 90.56 181 ARG A CA 1
ATOM 1421 C C . ARG A 1 181 ? -19.559 22.596 26.261 1.00 90.56 181 ARG A C 1
ATOM 1423 O O . ARG A 1 181 ? -20.692 22.403 25.832 1.00 90.56 181 ARG A O 1
ATOM 1430 N N . LEU A 1 182 ? -18.981 21.798 27.148 1.00 90.25 182 LEU A N 1
ATOM 1431 C CA . LEU A 1 182 ? -19.545 20.558 27.662 1.00 90.25 182 LEU A CA 1
ATOM 1432 C C . LEU A 1 182 ? -19.992 20.713 29.119 1.00 90.25 182 LEU A C 1
ATOM 1434 O O . LEU A 1 182 ? -19.465 21.520 29.886 1.00 90.25 182 LEU A O 1
ATOM 1438 N N . LYS A 1 183 ? -20.947 19.877 29.535 1.00 89.12 183 LYS A N 1
ATOM 1439 C CA . LYS A 1 183 ? -21.402 19.809 30.936 1.00 89.12 183 LYS A CA 1
ATOM 1440 C C . LYS A 1 183 ? -20.410 19.067 31.841 1.00 89.12 183 LYS A C 1
ATOM 1442 O O . LYS A 1 183 ? -20.315 19.359 33.036 1.00 89.12 183 LYS A O 1
ATOM 1447 N N . ASN A 1 184 ? -19.667 18.115 31.280 1.00 90.12 184 ASN A N 1
ATOM 1448 C CA . ASN A 1 184 ? -18.725 17.261 31.997 1.00 90.12 184 ASN A CA 1
ATOM 1449 C C . ASN A 1 184 ? -17.486 16.970 31.138 1.00 90.12 184 ASN A C 1
ATOM 1451 O O . ASN A 1 184 ? -17.462 17.318 29.957 1.00 90.12 184 ASN A O 1
ATOM 1455 N N . ASP A 1 185 ? -16.479 16.340 31.734 1.00 90.19 185 ASP A N 1
ATOM 1456 C CA . ASP A 1 185 ? -15.211 16.061 31.066 1.00 90.19 185 ASP A CA 1
ATOM 1457 C C . ASP A 1 185 ? -15.405 14.976 29.979 1.00 90.19 185 ASP A C 1
ATOM 1459 O O . ASP A 1 185 ? -16.065 13.955 30.232 1.00 90.19 185 ASP A O 1
ATOM 1463 N N . PRO A 1 186 ? -14.874 15.184 28.759 1.00 92.94 186 PRO A N 1
ATOM 1464 C CA . PRO A 1 186 ? -14.942 14.207 27.681 1.00 92.94 186 PRO A CA 1
ATOM 1465 C C . PRO A 1 186 ? -13.931 13.075 27.906 1.00 92.94 186 PRO A C 1
ATOM 1467 O O . PRO A 1 186 ? -12.790 13.307 28.314 1.00 92.94 186 PRO A O 1
ATOM 1470 N N . SER A 1 187 ? -14.345 11.843 27.607 1.00 89.06 187 SER A N 1
ATOM 1471 C CA . SER A 1 187 ? -13.531 10.634 27.833 1.00 89.06 187 SER A CA 1
ATOM 1472 C C . SER A 1 187 ? -13.291 9.813 26.566 1.00 89.06 187 SER A C 1
ATOM 1474 O O . SER A 1 187 ? -12.153 9.493 26.245 1.00 89.06 187 SER A O 1
ATOM 1476 N N . MET A 1 188 ? -14.348 9.485 25.823 1.00 92.19 188 MET A N 1
ATOM 1477 C CA . MET A 1 188 ? -14.268 8.708 24.584 1.00 92.19 188 MET A CA 1
ATOM 1478 C C . MET A 1 188 ? -14.895 9.491 23.437 1.00 92.19 188 MET A C 1
ATOM 1480 O O . MET A 1 188 ? -16.031 9.958 23.551 1.00 92.19 188 MET A O 1
ATOM 1484 N N . MET A 1 189 ? -14.180 9.594 22.320 1.00 94.62 189 MET A N 1
ATOM 1485 C CA . MET A 1 189 ? -14.600 10.352 21.142 1.00 94.62 189 MET A CA 1
ATOM 1486 C C . MET A 1 189 ? -14.433 9.513 19.876 1.00 94.62 189 MET A C 1
ATOM 1488 O O . MET A 1 189 ? -13.459 8.775 19.751 1.00 94.62 189 MET A O 1
ATOM 1492 N N . GLN A 1 190 ? -15.379 9.624 18.946 1.00 93.69 190 GLN A N 1
ATOM 1493 C CA . GLN A 1 190 ? -15.322 8.991 17.627 1.00 93.69 190 GLN A CA 1
ATOM 1494 C C . GLN A 1 190 ? -16.006 9.884 16.591 1.00 93.69 190 GLN A C 1
ATOM 1496 O O . GLN A 1 190 ? -16.929 10.631 16.916 1.00 93.69 190 GLN A O 1
ATOM 1501 N N . PHE A 1 191 ? -15.564 9.773 15.340 1.00 91.00 191 PHE A N 1
ATOM 1502 C CA . PHE A 1 191 ? -16.220 10.384 14.187 1.00 91.00 191 PHE A CA 1
ATOM 1503 C C . PHE A 1 191 ? -17.021 9.351 13.400 1.00 91.00 191 PHE A C 1
ATOM 1505 O O . PHE A 1 191 ? -16.633 8.183 13.293 1.00 91.00 191 PHE A O 1
ATOM 1512 N N . SER A 1 192 ? -18.109 9.806 12.789 1.00 87.94 192 SER A N 1
ATOM 1513 C CA . SER A 1 192 ? -18.821 9.047 11.768 1.00 87.94 192 SER A CA 1
ATOM 1514 C C . SER A 1 192 ? -19.497 9.944 10.750 1.00 87.94 192 SER A C 1
ATOM 1516 O O . SER A 1 192 ? -19.816 11.098 11.034 1.00 87.94 192 SER A O 1
ATOM 1518 N N . ASP A 1 193 ? -19.753 9.360 9.585 1.00 85.06 193 ASP A N 1
ATOM 1519 C CA . ASP A 1 193 ? -20.639 9.920 8.577 1.00 85.06 193 ASP A CA 1
ATOM 1520 C C . ASP A 1 193 ? -22.025 9.312 8.760 1.00 85.06 193 ASP A C 1
ATOM 1522 O O . ASP A 1 193 ? -22.213 8.104 8.594 1.00 85.06 193 ASP A O 1
ATOM 1526 N N . VAL A 1 194 ? -22.994 10.149 9.109 1.00 80.81 194 VAL A N 1
ATOM 1527 C CA . VAL A 1 194 ? -24.393 9.757 9.281 1.00 80.81 194 VAL A CA 1
ATOM 1528 C C . VAL A 1 194 ? -25.179 10.241 8.070 1.00 80.81 194 VAL A C 1
ATOM 1530 O O . VAL A 1 194 ? -24.927 11.320 7.535 1.00 80.81 194 VAL A O 1
ATOM 1533 N N . LYS A 1 195 ? -26.121 9.431 7.585 1.00 71.88 195 LYS A N 1
ATOM 1534 C CA . LYS A 1 195 ? -26.999 9.835 6.485 1.00 71.88 195 LYS A CA 1
ATOM 1535 C C . LYS A 1 195 ? -27.938 10.953 6.963 1.00 71.88 195 LYS A C 1
ATOM 1537 O O . LYS A 1 195 ? -28.691 10.724 7.903 1.00 71.88 195 LYS A O 1
ATOM 1542 N N . GLY A 1 196 ? -27.877 12.125 6.330 1.00 65.88 196 GLY A N 1
ATOM 1543 C CA . GLY A 1 196 ? -28.787 13.242 6.601 1.00 65.88 196 GLY A CA 1
ATOM 1544 C C . GLY A 1 196 ? -30.055 13.210 5.741 1.00 65.88 196 GLY A C 1
ATOM 1545 O O . GLY A 1 196 ? -30.191 12.383 4.835 1.00 65.88 196 GLY A O 1
ATOM 1546 N N . ASP A 1 197 ? -30.953 14.168 5.982 1.00 61.78 197 ASP A N 1
ATOM 1547 C CA . ASP A 1 197 ? -32.277 14.263 5.336 1.00 61.78 197 ASP A CA 1
ATOM 1548 C C . ASP A 1 197 ? -32.227 14.498 3.815 1.00 61.78 197 ASP A C 1
ATOM 1550 O O . ASP A 1 197 ? -33.169 14.186 3.091 1.00 61.78 197 ASP A O 1
ATOM 1554 N N . SER A 1 198 ? -31.118 15.046 3.311 1.00 58.84 198 SER A N 1
ATOM 1555 C CA . SER A 1 198 ? -30.942 15.482 1.915 1.00 58.84 198 SER A CA 1
ATOM 1556 C C . SER A 1 198 ? -30.088 14.536 1.060 1.00 58.84 198 SER A C 1
ATOM 1558 O O . SER A 1 198 ? -29.519 14.965 0.060 1.00 58.84 198 SER A O 1
ATOM 1560 N N . ASP A 1 199 ? -29.927 13.272 1.473 1.00 56.50 199 ASP A N 1
ATOM 1561 C CA . ASP A 1 199 ? -28.972 12.300 0.892 1.00 56.50 199 ASP A CA 1
ATOM 1562 C C . ASP A 1 199 ? -27.487 12.738 1.003 1.00 56.50 199 ASP A C 1
ATOM 1564 O O . ASP A 1 199 ? -26.576 12.000 0.624 1.00 56.50 199 ASP A O 1
ATOM 1568 N N . SER A 1 200 ? -27.220 13.909 1.600 1.00 66.44 200 SER A N 1
ATOM 1569 C CA . SER A 1 200 ? -25.888 14.340 2.024 1.00 66.44 200 SER A CA 1
ATOM 1570 C C . SER A 1 200 ? -25.460 13.592 3.291 1.00 66.44 200 SER A C 1
ATOM 1572 O O . SER A 1 200 ? -26.259 13.361 4.201 1.00 66.44 200 SER A O 1
ATOM 1574 N N . ARG A 1 201 ? -24.189 13.179 3.353 1.00 75.06 201 ARG A N 1
ATOM 1575 C CA . ARG A 1 201 ? -23.604 12.596 4.567 1.00 75.06 201 ARG A CA 1
ATOM 1576 C C . ARG A 1 201 ? -23.163 13.715 5.499 1.00 75.06 201 ARG A C 1
ATOM 1578 O O . ARG A 1 201 ? -22.422 14.609 5.097 1.00 75.06 201 ARG A O 1
ATOM 1585 N N . GLU A 1 202 ? -23.640 13.669 6.731 1.00 80.88 202 GLU A N 1
ATOM 1586 C CA . GLU A 1 202 ? -23.327 14.642 7.766 1.00 80.88 202 GLU A CA 1
ATOM 1587 C C . GLU A 1 202 ? -22.267 14.083 8.703 1.00 80.88 202 GLU A C 1
ATOM 1589 O O . GLU A 1 202 ? -22.318 12.923 9.112 1.00 80.88 202 GLU A O 1
ATOM 1594 N N . LYS A 1 203 ? -21.294 14.924 9.043 1.00 86.50 203 LYS A N 1
ATOM 1595 C CA . LYS A 1 203 ? -20.176 14.539 9.900 1.00 86.50 203 LYS A CA 1
ATOM 1596 C C . LYS A 1 203 ? -20.595 14.745 11.344 1.00 86.50 203 LYS A C 1
ATOM 1598 O O . LYS A 1 203 ? -20.909 15.868 11.742 1.00 86.50 203 LYS A O 1
ATOM 1603 N N . VAL A 1 204 ? -20.579 13.674 12.124 1.00 88.94 204 VAL A N 1
ATOM 1604 C CA . VAL A 1 204 ? -20.992 13.695 13.527 1.00 88.94 204 VAL A CA 1
ATOM 1605 C C . VAL A 1 204 ? -19.836 13.249 14.412 1.00 88.94 204 VAL A C 1
ATOM 1607 O O . VAL A 1 204 ? -19.232 12.198 14.186 1.00 88.94 204 VAL A O 1
ATOM 1610 N N . VAL A 1 205 ? -19.550 14.039 15.447 1.00 91.38 205 VAL A N 1
ATOM 1611 C CA . VAL A 1 205 ? -18.674 13.656 16.559 1.00 91.38 205 VAL A CA 1
ATOM 1612 C C . VAL A 1 205 ? -19.533 13.127 17.688 1.00 91.38 205 VAL A C 1
ATOM 1614 O O . VAL A 1 205 ? -20.380 13.841 18.222 1.00 91.38 205 VAL A O 1
ATOM 1617 N N . SER A 1 206 ? -19.300 11.885 18.086 1.00 93.38 206 SER A N 1
ATOM 1618 C CA . SER A 1 206 ? -19.872 11.315 19.302 1.00 93.38 206 SER A CA 1
ATOM 1619 C C . SER A 1 206 ? -18.892 11.459 20.459 1.00 93.38 206 SER A C 1
ATOM 1621 O O . SER A 1 206 ? -17.701 11.188 20.295 1.00 93.38 206 SER A O 1
ATOM 1623 N N . ILE A 1 207 ? -19.376 11.871 21.629 1.00 94.19 207 ILE A N 1
ATOM 1624 C CA . ILE A 1 207 ? -18.551 12.166 22.806 1.00 94.19 207 ILE A CA 1
ATOM 1625 C C . ILE A 1 207 ? -19.220 11.585 24.051 1.00 94.19 207 ILE A C 1
ATOM 1627 O O . ILE A 1 207 ? -20.371 11.899 24.341 1.00 94.19 207 ILE A O 1
ATOM 1631 N N . VAL A 1 208 ? -18.503 10.776 24.829 1.00 94.25 208 VAL A N 1
ATOM 1632 C CA . VAL A 1 208 ? -18.987 10.302 26.137 1.00 94.25 208 VAL A CA 1
ATOM 1633 C C . VAL A 1 208 ? -18.606 11.294 27.230 1.00 94.25 208 VAL A C 1
ATOM 1635 O O . VAL A 1 208 ? -17.424 11.596 27.423 1.00 94.25 208 VAL A O 1
ATOM 1638 N N . LEU A 1 209 ? -19.615 11.757 27.969 1.00 92.25 209 LEU A N 1
ATOM 1639 C CA . LEU A 1 209 ? -19.506 12.728 29.055 1.00 92.25 209 LEU A CA 1
ATOM 1640 C C . LEU A 1 209 ? -19.779 12.052 30.401 1.00 92.25 209 LEU A C 1
ATOM 1642 O O . LEU A 1 209 ? -20.856 11.488 30.616 1.00 92.25 209 LEU A O 1
ATOM 1646 N N . GLY A 1 210 ? -18.807 12.121 31.318 1.00 85.75 210 GLY A N 1
ATOM 1647 C CA . GLY A 1 210 ? -18.947 11.593 32.684 1.00 85.75 210 GLY A CA 1
ATOM 1648 C C . GLY A 1 210 ? -19.340 10.112 32.766 1.00 85.75 210 GLY A C 1
ATOM 1649 O O . GLY A 1 210 ? -20.013 9.722 33.713 1.00 85.75 210 GLY A O 1
ATOM 1650 N N . GLU A 1 211 ? -18.987 9.318 31.750 1.00 89.00 211 GLU A N 1
ATOM 1651 C CA . GLU A 1 211 ? -19.327 7.893 31.598 1.00 89.00 211 GLU A CA 1
ATOM 1652 C C . GLU A 1 211 ? -20.830 7.548 31.560 1.00 89.00 211 GLU A C 1
ATOM 1654 O O . GLU A 1 211 ? -21.176 6.373 31.616 1.00 89.00 211 GLU A O 1
ATOM 1659 N N . VAL A 1 212 ? -21.750 8.511 31.466 1.00 89.69 212 VAL A N 1
ATOM 1660 C CA . VAL A 1 212 ? -23.205 8.232 31.538 1.00 89.69 212 VAL A CA 1
ATOM 1661 C C . VAL A 1 212 ? -24.006 8.810 30.382 1.00 89.69 212 VAL A C 1
ATOM 1663 O O . VAL A 1 212 ? -25.043 8.255 30.023 1.00 89.69 212 VAL A O 1
ATOM 1666 N N . THR A 1 213 ? -23.528 9.898 29.784 1.00 91.56 213 THR A N 1
ATOM 1667 C CA . THR A 1 213 ? -24.217 10.595 28.697 1.00 91.56 213 THR A CA 1
ATOM 1668 C C . THR A 1 213 ? -23.404 10.465 27.421 1.00 91.56 213 THR A C 1
ATOM 1670 O O . THR A 1 213 ? -22.181 10.617 27.446 1.00 91.56 213 THR A O 1
ATOM 1673 N N . LEU A 1 214 ? -24.081 10.229 26.300 1.00 92.75 214 LEU A N 1
ATOM 1674 C CA . LEU A 1 214 ? -23.476 10.291 24.975 1.00 92.75 214 LEU A CA 1
ATOM 1675 C C . LEU A 1 214 ? -23.981 11.541 24.253 1.00 92.75 214 LEU A C 1
ATOM 1677 O O . LEU A 1 214 ? -25.179 11.718 24.071 1.00 92.75 214 LEU A O 1
ATOM 1681 N N . LEU A 1 215 ? -23.065 12.416 23.861 1.00 92.00 215 LEU A N 1
ATOM 1682 C CA . LEU A 1 215 ? -23.340 13.633 23.109 1.00 92.00 215 LEU A CA 1
ATOM 1683 C C . LEU A 1 215 ? -23.051 13.387 21.627 1.00 92.00 215 LEU A C 1
ATOM 1685 O O . LEU A 1 215 ? -21.981 12.880 21.299 1.00 92.00 215 LEU A O 1
ATOM 1689 N N . LEU A 1 216 ? -23.966 13.769 20.741 1.00 90.31 216 LEU A N 1
ATOM 1690 C CA . LEU A 1 216 ? -23.769 13.772 19.293 1.00 90.31 216 LEU A CA 1
ATOM 1691 C C . LEU A 1 216 ? -23.700 15.219 18.803 1.00 90.31 216 LEU A C 1
ATOM 1693 O O . LEU A 1 216 ? -24.624 15.998 19.014 1.00 90.31 216 LEU A O 1
ATOM 1697 N N . CYS A 1 217 ? -22.598 15.587 18.162 1.00 88.00 217 CYS A N 1
ATOM 1698 C CA . CYS A 1 217 ? -22.356 16.929 17.648 1.00 88.00 217 CYS A CA 1
ATOM 1699 C C . CYS A 1 217 ? -22.197 16.881 16.129 1.00 88.00 217 CYS A C 1
ATOM 1701 O O . CYS A 1 217 ? -21.263 16.260 15.624 1.00 88.00 217 CYS A O 1
ATOM 1703 N N . ASN A 1 218 ? -23.107 17.526 15.403 1.00 86.19 218 ASN A N 1
ATOM 1704 C CA . ASN A 1 218 ? -23.041 17.638 13.950 1.00 86.19 218 ASN A CA 1
ATOM 1705 C C . ASN A 1 218 ? -22.149 18.818 13.557 1.00 86.19 218 ASN A C 1
ATOM 1707 O O . ASN A 1 218 ? -22.357 19.929 14.037 1.00 86.19 218 ASN A O 1
ATOM 1711 N N . LEU A 1 219 ? -21.188 18.606 12.658 1.00 82.56 219 LEU A N 1
ATOM 1712 C CA . LEU A 1 219 ? -20.266 19.659 12.222 1.00 82.56 219 LEU A CA 1
ATOM 1713 C C . LEU A 1 219 ? -20.961 20.813 11.481 1.00 82.56 219 LEU A C 1
ATOM 1715 O O . LEU A 1 219 ? -20.397 21.901 11.447 1.00 82.56 219 LEU A O 1
ATOM 1719 N N . LYS A 1 220 ? -22.155 20.611 10.902 1.00 80.38 220 LYS A N 1
ATOM 1720 C CA . LYS A 1 220 ? -22.932 21.704 10.286 1.00 80.38 220 LYS A CA 1
ATOM 1721 C C . LYS A 1 220 ? -23.540 22.648 11.329 1.00 80.38 220 LYS A C 1
ATOM 1723 O O . LYS A 1 220 ? -23.605 23.850 11.100 1.00 80.38 220 LYS A O 1
ATOM 1728 N N . GLU A 1 221 ? -23.978 22.109 12.468 1.00 79.88 221 GLU A N 1
ATOM 1729 C CA . GLU A 1 221 ? -24.578 22.867 13.576 1.00 79.88 221 GLU A CA 1
ATOM 1730 C C . GLU A 1 221 ? -23.943 22.482 14.925 1.00 79.88 221 GLU A C 1
ATOM 1732 O O . GLU A 1 221 ? -24.613 21.945 15.814 1.00 79.88 221 GLU A O 1
ATOM 1737 N N . PRO A 1 222 ? -22.646 22.774 15.130 1.00 77.56 222 PRO A N 1
ATOM 1738 C CA . PRO A 1 222 ? -21.907 22.280 16.290 1.00 77.56 222 PRO A CA 1
ATOM 1739 C C . PRO A 1 222 ? -22.430 22.841 17.619 1.00 77.56 222 PRO A C 1
ATOM 1741 O O . PRO A 1 222 ? -22.235 22.238 18.670 1.00 77.56 222 PRO A O 1
ATOM 1744 N N . GLN A 1 223 ? -23.142 23.972 17.581 1.00 77.94 223 GLN A N 1
ATOM 1745 C CA . GLN A 1 223 ? -23.710 24.641 18.756 1.00 77.94 223 GLN A CA 1
ATOM 1746 C C . GLN A 1 223 ? -25.031 24.029 19.256 1.00 77.94 223 GLN A C 1
ATOM 1748 O O . GLN A 1 223 ? -25.525 24.428 20.310 1.00 77.94 223 GLN A O 1
ATOM 1753 N N . LYS A 1 224 ? -25.617 23.061 18.537 1.00 82.81 224 LYS A N 1
ATOM 1754 C CA . LYS A 1 224 ? -26.838 22.350 18.955 1.00 82.81 224 LYS A CA 1
ATOM 1755 C C . LYS A 1 224 ? -26.594 20.842 19.055 1.00 82.81 224 LYS A C 1
ATOM 1757 O O . LYS A 1 224 ? -27.126 20.077 18.250 1.00 82.81 224 LYS A O 1
ATOM 1762 N N . PRO A 1 225 ? -25.790 20.382 20.022 1.00 85.75 225 PRO A N 1
ATOM 1763 C CA . PRO A 1 225 ? -25.531 18.961 20.145 1.00 85.75 225 PRO A CA 1
ATOM 1764 C C . PRO A 1 225 ? -26.755 18.216 20.701 1.00 85.75 225 PRO A C 1
ATOM 1766 O O . PRO A 1 225 ? -27.512 18.736 21.524 1.00 85.75 225 PRO A O 1
ATOM 1769 N N . THR A 1 226 ? -26.932 16.968 20.278 1.00 87.50 226 THR A N 1
ATOM 1770 C CA . THR A 1 226 ? -27.974 16.065 20.774 1.00 87.50 226 THR A CA 1
ATOM 1771 C C . THR A 1 226 ? -27.438 15.261 21.956 1.00 87.50 226 THR A C 1
ATOM 1773 O O . THR A 1 226 ? -26.465 14.521 21.823 1.00 87.50 226 THR A O 1
ATOM 1776 N N . GLU A 1 227 ? -28.065 15.390 23.125 1.00 88.75 227 GLU A N 1
ATOM 1777 C CA . GLU A 1 227 ? -27.721 14.606 24.316 1.00 88.75 227 GLU A CA 1
ATOM 1778 C C . GLU A 1 227 ? -28.567 13.336 24.404 1.00 88.75 227 GLU A C 1
ATOM 1780 O O . GLU A 1 227 ? -29.795 13.394 24.440 1.00 88.75 227 GLU A O 1
ATOM 1785 N N . LEU A 1 228 ? -27.900 12.189 24.512 1.00 88.38 228 LEU A N 1
ATOM 1786 C CA . LEU A 1 228 ? -28.521 10.891 24.740 1.00 88.38 228 LEU A CA 1
ATOM 1787 C C . LEU A 1 228 ? -28.291 10.473 26.189 1.00 88.38 228 LEU A C 1
ATOM 1789 O O . LEU A 1 228 ? -27.169 10.162 26.604 1.00 88.38 228 LEU A O 1
ATOM 1793 N N . ALA A 1 229 ? -29.376 10.493 26.959 1.00 85.69 229 ALA A N 1
ATOM 1794 C CA . ALA A 1 229 ? -29.418 10.003 28.327 1.00 85.69 229 ALA A CA 1
ATOM 1795 C C . ALA A 1 229 ? -30.006 8.590 28.355 1.00 85.69 229 ALA A C 1
ATOM 1797 O O . ALA A 1 229 ? -31.024 8.308 27.725 1.00 85.69 229 ALA A O 1
ATOM 1798 N N . PHE A 1 230 ? -29.368 7.710 29.117 1.00 90.19 230 PHE A N 1
ATOM 1799 C CA . PHE A 1 230 ? -29.726 6.300 29.183 1.00 90.19 230 PHE A CA 1
ATOM 1800 C C . PHE A 1 230 ? -30.419 5.937 30.492 1.00 90.19 230 PHE A C 1
ATOM 1802 O O . PHE A 1 230 ? -30.317 6.640 31.499 1.00 90.19 230 PHE A O 1
ATOM 1809 N N . GLN A 1 231 ? -31.117 4.800 30.493 1.00 89.88 231 GLN A N 1
ATOM 1810 C CA . GLN A 1 231 ? -31.775 4.304 31.696 1.00 89.88 231 GLN A CA 1
ATOM 1811 C C . GLN A 1 231 ? -30.725 3.965 32.773 1.00 89.88 231 GLN A C 1
ATOM 1813 O O . GLN A 1 231 ? -29.799 3.202 32.486 1.00 89.88 231 GLN A O 1
ATOM 1818 N N . PRO A 1 232 ? -30.893 4.416 34.035 1.00 91.06 232 PRO A N 1
ATOM 1819 C CA . PRO A 1 232 ? -29.912 4.178 35.102 1.00 91.06 232 PRO A CA 1
ATOM 1820 C C . PRO A 1 232 ? -29.582 2.699 35.343 1.00 91.06 232 PRO A C 1
ATOM 1822 O O . PRO A 1 232 ? -28.489 2.367 35.794 1.00 91.06 232 PRO A O 1
ATOM 1825 N N . LYS A 1 233 ? -30.512 1.794 35.002 1.00 93.94 233 LYS A N 1
ATOM 1826 C CA . LYS A 1 233 ? -30.345 0.337 35.123 1.00 93.94 233 LYS A CA 1
ATOM 1827 C C . LYS A 1 233 ? -29.185 -0.224 34.290 1.00 93.94 233 LYS A C 1
ATOM 1829 O O . LYS A 1 233 ? -28.718 -1.320 34.587 1.00 93.94 233 LYS A O 1
ATOM 1834 N N . TYR A 1 234 ? -28.755 0.484 33.243 1.00 94.62 234 TYR A N 1
ATOM 1835 C CA . TYR A 1 234 ? -27.654 0.047 32.387 1.00 94.62 234 TYR A CA 1
ATOM 1836 C C . TYR A 1 234 ? -26.288 0.263 33.057 1.00 94.62 234 TYR A C 1
ATOM 1838 O O . TYR A 1 234 ? -25.363 -0.511 32.817 1.00 94.62 234 TYR A O 1
ATOM 1846 N N . GLY A 1 235 ? -26.170 1.240 33.961 1.00 94.62 235 GLY A N 1
ATOM 1847 C CA . GLY A 1 235 ? -24.903 1.633 34.578 1.00 94.62 235 GLY A CA 1
ATOM 1848 C C . GLY A 1 235 ? -24.134 2.651 33.733 1.00 94.62 235 GLY A C 1
ATOM 1849 O O . GLY A 1 235 ? -24.735 3.499 33.081 1.00 94.62 235 GLY A O 1
ATOM 1850 N N . THR A 1 236 ? -22.804 2.581 33.767 1.00 95.31 236 THR A N 1
ATOM 1851 C CA . THR A 1 236 ? -21.913 3.496 33.037 1.00 95.31 236 THR A CA 1
ATOM 1852 C C . THR A 1 236 ? -21.535 2.935 31.669 1.00 95.31 236 THR A C 1
ATOM 1854 O O . THR A 1 236 ? -21.447 1.721 31.489 1.00 95.31 236 THR A O 1
ATOM 1857 N N . ILE A 1 237 ? -21.307 3.813 30.699 1.00 95.62 237 ILE A N 1
ATOM 1858 C CA . ILE A 1 237 ? -20.839 3.498 29.352 1.00 95.62 237 ILE A CA 1
ATOM 1859 C C . ILE A 1 237 ? -19.391 3.013 29.445 1.00 95.62 237 ILE A C 1
ATOM 1861 O O . ILE A 1 237 ? -18.501 3.757 29.852 1.00 95.62 237 ILE A O 1
ATOM 1865 N N . LYS A 1 238 ? -19.153 1.761 29.050 1.00 94.62 238 LYS A N 1
ATOM 1866 C CA . LYS A 1 238 ? -17.821 1.141 29.049 1.00 94.62 238 LYS A CA 1
ATOM 1867 C C . LYS A 1 238 ? -17.127 1.224 27.704 1.00 94.62 238 LYS A C 1
ATOM 1869 O O . LYS A 1 238 ? -15.914 1.375 27.651 1.00 94.62 238 LYS A O 1
ATOM 1874 N N . ALA A 1 239 ? -17.897 1.131 26.631 1.00 93.62 239 ALA A N 1
ATOM 1875 C CA . ALA A 1 239 ? -17.406 1.246 25.272 1.00 93.62 239 ALA A CA 1
ATOM 1876 C C . ALA A 1 239 ? -18.577 1.571 24.348 1.00 93.62 239 ALA A C 1
ATOM 1878 O O . ALA A 1 239 ? -19.724 1.224 24.633 1.00 93.62 239 ALA A O 1
ATOM 1879 N N . TYR A 1 240 ? -18.288 2.217 23.227 1.00 94.88 240 TYR A N 1
ATOM 1880 C CA . TYR A 1 240 ? -19.259 2.388 22.161 1.00 94.88 240 TYR A CA 1
ATOM 1881 C C . TYR A 1 240 ? -18.555 2.397 20.807 1.00 94.88 240 TYR A C 1
ATOM 1883 O O . TYR A 1 240 ? -17.349 2.647 20.718 1.00 94.88 240 TYR A O 1
ATOM 1891 N N . ALA A 1 241 ? -19.307 2.111 19.751 1.00 93.00 241 ALA A N 1
ATOM 1892 C CA . ALA A 1 241 ? -18.798 2.187 18.394 1.00 93.00 241 ALA A CA 1
ATOM 1893 C C . ALA A 1 241 ? -19.912 2.433 17.377 1.00 93.00 241 ALA A C 1
ATOM 1895 O O . ALA A 1 241 ? -21.044 1.967 17.530 1.00 93.00 241 ALA A O 1
ATOM 1896 N N . TRP A 1 242 ? -19.551 3.132 16.305 1.00 90.88 242 TRP A N 1
ATOM 1897 C CA . TRP A 1 242 ? -20.390 3.303 15.124 1.00 90.88 242 TRP A CA 1
ATOM 1898 C C . TRP A 1 242 ? -20.363 2.058 14.230 1.00 90.88 242 TRP A C 1
ATOM 1900 O O . TRP A 1 242 ? -19.296 1.518 13.925 1.00 90.88 242 TRP A O 1
ATOM 1910 N N . CYS A 1 243 ? -21.525 1.628 13.741 1.00 85.62 243 CYS A N 1
ATOM 1911 C CA . CYS A 1 243 ? -21.680 0.447 12.893 1.00 85.62 243 CYS A CA 1
ATOM 1912 C C . CYS A 1 243 ? -22.689 0.662 11.749 1.00 85.62 243 CYS A C 1
ATOM 1914 O O . CYS A 1 243 ? -23.577 1.511 11.833 1.00 85.62 243 CYS A O 1
ATOM 1916 N N . GLY A 1 244 ? -22.533 -0.116 10.670 1.00 73.50 244 GLY A N 1
ATOM 1917 C CA . GLY A 1 244 ? -23.434 -0.095 9.509 1.00 73.50 244 GLY A CA 1
ATOM 1918 C C . GLY A 1 244 ? -23.656 1.305 8.926 1.00 73.50 244 GLY A C 1
ATOM 1919 O O . GLY A 1 244 ? -22.712 2.088 8.814 1.00 73.50 244 GLY A O 1
ATOM 1920 N N . ASP A 1 245 ? -24.916 1.614 8.617 1.00 69.69 245 ASP A N 1
ATOM 1921 C CA . ASP A 1 245 ? -25.371 2.872 8.001 1.00 69.69 245 ASP A CA 1
ATOM 1922 C C . ASP A 1 245 ? -25.467 4.064 8.982 1.00 69.69 245 ASP A C 1
ATOM 1924 O O . ASP A 1 245 ? -26.170 5.039 8.720 1.00 69.69 245 ASP A O 1
ATOM 1928 N N . GLY A 1 246 ? -24.775 4.005 10.125 1.00 77.50 246 GLY A N 1
ATOM 1929 C CA . GLY A 1 246 ? -24.789 5.058 11.148 1.00 77.50 246 GLY A CA 1
ATOM 1930 C C . GLY A 1 246 ? -25.493 4.668 12.447 1.00 77.50 246 GLY A C 1
ATOM 1931 O O . GLY A 1 246 ? -25.866 5.544 13.216 1.00 77.50 246 GLY A O 1
ATOM 1932 N N . TYR A 1 247 ? -25.671 3.375 12.723 1.00 86.31 247 TYR A N 1
ATOM 1933 C CA . TYR A 1 247 ? -26.131 2.912 14.033 1.00 86.31 247 TYR A CA 1
ATOM 1934 C C . TYR A 1 247 ? -25.018 3.036 15.065 1.00 86.31 247 TYR A C 1
ATOM 1936 O O . TYR A 1 247 ? -23.842 2.814 14.767 1.00 86.31 247 TYR A O 1
ATOM 1944 N N . LEU A 1 248 ? -25.399 3.309 16.306 1.00 91.00 248 LEU A N 1
ATOM 1945 C CA . LEU A 1 248 ? -24.465 3.418 17.411 1.00 91.00 248 LEU A CA 1
ATOM 1946 C C . LEU A 1 248 ? -24.727 2.307 18.424 1.00 91.00 248 LEU A C 1
ATOM 1948 O O . LEU A 1 248 ? -25.839 2.149 18.919 1.00 91.00 248 LEU A O 1
ATOM 1952 N N . VAL A 1 249 ? -23.692 1.523 18.714 1.00 93.88 249 VAL A N 1
ATOM 1953 C CA . VAL A 1 249 ? -23.732 0.426 19.685 1.00 93.88 249 VAL A CA 1
ATOM 1954 C C . VAL A 1 249 ? -23.043 0.896 20.954 1.00 93.88 249 VAL A C 1
ATOM 1956 O O . VAL A 1 249 ? -21.870 1.258 20.907 1.00 93.88 249 VAL A O 1
ATOM 1959 N N . VAL A 1 250 ? -23.747 0.868 22.083 1.00 95.56 250 VAL A N 1
ATOM 1960 C CA . VAL A 1 250 ? -23.242 1.276 23.400 1.00 95.56 250 VAL A CA 1
ATOM 1961 C C . VAL A 1 250 ? -23.254 0.082 24.347 1.00 95.56 250 VAL A C 1
ATOM 1963 O O . VAL A 1 250 ? -24.304 -0.509 24.587 1.00 95.56 250 VAL A O 1
ATOM 1966 N N . GLY A 1 251 ? -22.096 -0.269 24.900 1.00 96.19 251 GLY A N 1
ATOM 1967 C CA . GLY A 1 251 ? -21.947 -1.280 25.945 1.00 96.19 251 GLY A CA 1
ATOM 1968 C C . GLY A 1 251 ? -21.862 -0.643 27.330 1.00 96.19 251 GLY A C 1
ATOM 1969 O O . GLY A 1 251 ? -21.088 0.294 27.542 1.00 96.19 251 GLY A O 1
ATOM 1970 N N . PHE A 1 252 ? -22.625 -1.172 28.285 1.00 97.06 252 PHE A N 1
ATOM 1971 C CA . PHE A 1 252 ? -22.732 -0.630 29.638 1.00 97.06 252 PHE A CA 1
ATOM 1972 C C . PHE A 1 252 ? -22.267 -1.599 30.721 1.00 97.06 252 PHE A C 1
ATOM 1974 O O . PHE A 1 252 ? -22.403 -2.816 30.597 1.00 97.06 252 PHE A O 1
ATOM 1981 N N . SER A 1 253 ? -21.803 -1.040 31.839 1.00 96.06 253 SER A N 1
ATOM 1982 C CA . SER A 1 253 ? -21.155 -1.759 32.936 1.00 96.06 253 SER A CA 1
ATOM 1983 C C . SER A 1 253 ? -22.000 -2.842 33.601 1.00 96.06 253 SER A C 1
ATOM 1985 O O . SER A 1 253 ? -21.412 -3.748 34.177 1.00 96.06 253 SER A O 1
ATOM 1987 N N . GLN A 1 254 ? -23.334 -2.809 33.488 1.00 96.06 254 GLN A N 1
ATOM 1988 C CA . GLN A 1 254 ? -24.228 -3.856 34.008 1.00 96.06 254 GLN A CA 1
ATOM 1989 C C . GLN A 1 254 ? -24.496 -5.000 33.012 1.00 96.06 254 GLN A C 1
ATOM 1991 O O . GLN A 1 254 ? -25.448 -5.761 33.190 1.00 96.06 254 GLN A O 1
ATOM 1996 N N . GLY A 1 255 ? -23.713 -5.118 31.932 1.00 95.06 255 GLY A N 1
ATOM 1997 C CA . GLY A 1 255 ? -23.837 -6.211 30.958 1.00 95.06 255 GLY A CA 1
ATOM 1998 C C . GLY A 1 255 ? -24.822 -5.955 29.812 1.00 95.06 255 GLY A C 1
ATOM 1999 O O . GLY A 1 255 ? -25.122 -6.877 29.048 1.00 95.06 255 GLY A O 1
ATOM 2000 N N . TYR A 1 256 ? -25.347 -4.732 29.699 1.00 96.31 256 TYR A N 1
ATOM 2001 C CA . TYR A 1 256 ? -26.272 -4.336 28.636 1.00 96.31 256 TYR A CA 1
ATOM 2002 C C . TYR A 1 256 ? -25.528 -3.824 27.411 1.00 96.31 256 TYR A C 1
ATOM 2004 O O . TYR A 1 256 ? -24.529 -3.118 27.533 1.00 96.31 256 TYR A O 1
ATOM 2012 N N . ILE A 1 257 ? -26.070 -4.129 26.237 1.00 96.12 257 ILE A N 1
ATOM 2013 C CA . ILE A 1 257 ? -25.700 -3.479 24.985 1.00 96.12 257 ILE A CA 1
ATOM 2014 C C . ILE A 1 257 ? -26.965 -2.867 24.399 1.00 96.12 257 ILE A C 1
ATOM 2016 O O . ILE A 1 257 ? -27.985 -3.548 24.261 1.00 96.12 257 ILE A O 1
ATOM 2020 N N . VAL A 1 258 ? -26.881 -1.582 24.075 1.00 94.38 258 VAL A N 1
ATOM 2021 C CA . VAL A 1 258 ? -27.971 -0.794 23.508 1.00 94.38 258 VAL A CA 1
ATOM 2022 C C . VAL A 1 258 ? -27.568 -0.327 22.119 1.00 94.38 258 VAL A C 1
ATOM 2024 O O . VAL A 1 258 ? -26.456 0.156 21.920 1.00 94.38 258 VAL A O 1
ATOM 2027 N N . VAL A 1 259 ? -28.471 -0.482 21.159 1.00 91.75 259 VAL A N 1
ATOM 2028 C CA . VAL A 1 259 ? -28.290 -0.042 19.777 1.00 91.75 259 VAL A CA 1
ATOM 2029 C C . VAL A 1 259 ? -29.219 1.130 19.516 1.00 91.75 259 VAL A C 1
ATOM 2031 O O . VAL A 1 259 ? -30.415 1.052 19.793 1.00 91.75 259 VAL A O 1
ATOM 2034 N N . ILE A 1 260 ? -28.667 2.207 18.975 1.00 89.69 260 ILE A N 1
ATOM 2035 C CA . ILE A 1 260 ? -29.358 3.474 18.746 1.00 89.69 260 ILE A CA 1
ATOM 2036 C C . ILE A 1 260 ? -29.303 3.788 17.257 1.00 89.69 260 ILE A C 1
ATOM 2038 O O . ILE A 1 260 ? -28.254 3.632 16.628 1.00 89.69 260 ILE A O 1
ATOM 2042 N N . SER A 1 261 ? -30.420 4.252 16.700 1.00 83.94 261 SER A N 1
ATOM 2043 C CA . SER A 1 261 ? -30.433 4.885 15.382 1.00 83.94 261 SER A CA 1
ATOM 2044 C C . SER A 1 261 ? -30.518 6.402 15.559 1.00 83.94 261 SER A C 1
ATOM 2046 O O . SER A 1 261 ? -31.541 6.897 16.036 1.00 83.94 261 SER A O 1
ATOM 2048 N N . PRO A 1 262 ? -29.476 7.156 15.178 1.00 67.69 262 PRO A N 1
ATOM 2049 C CA . PRO A 1 262 ? -29.502 8.614 15.208 1.00 67.69 262 PRO A CA 1
ATOM 2050 C C . PRO A 1 262 ? -30.207 9.230 13.986 1.00 67.69 262 PRO A C 1
ATOM 2052 O O . PRO A 1 262 ? -30.227 10.444 13.858 1.00 67.69 262 PRO A O 1
ATOM 2055 N N . GLN A 1 263 ? -30.761 8.417 13.077 1.00 62.03 263 GLN A N 1
ATOM 2056 C CA . GLN A 1 263 ? -31.311 8.856 11.783 1.00 62.03 263 GLN A CA 1
ATOM 2057 C C . GLN A 1 263 ? -32.760 9.367 11.858 1.00 62.03 263 GLN A C 1
ATOM 2059 O O . GLN A 1 263 ? -33.300 9.819 10.854 1.00 62.03 263 GLN A O 1
ATOM 2064 N N . ARG A 1 264 ? -33.432 9.239 13.006 1.00 52.72 264 ARG A N 1
ATOM 2065 C CA . ARG A 1 264 ? -34.789 9.765 13.211 1.00 52.72 264 ARG A CA 1
ATOM 2066 C C . ARG A 1 264 ? -34.692 11.074 13.993 1.00 52.72 264 ARG A C 1
ATOM 2068 O O . ARG A 1 264 ? -33.801 11.205 14.827 1.00 52.72 264 ARG A O 1
ATOM 2075 N N . GLU A 1 265 ? -35.620 12.011 13.757 1.00 46.28 265 GLU A N 1
ATOM 2076 C CA . GLU A 1 265 ? -35.726 13.320 14.450 1.00 46.28 265 GLU A CA 1
ATOM 2077 C C . GLU A 1 265 ? -35.615 13.216 15.987 1.00 46.28 265 GLU A C 1
ATOM 2079 O O . GLU A 1 265 ? -35.276 14.181 16.670 1.00 46.28 265 GLU A O 1
ATOM 2084 N N . ILE A 1 266 ? -35.862 12.022 16.529 1.00 55.03 266 ILE A N 1
ATOM 2085 C CA . ILE A 1 266 ? -35.539 11.609 17.887 1.00 55.03 266 ILE A CA 1
ATOM 2086 C C . ILE A 1 266 ? -34.606 10.398 17.775 1.00 55.03 266 ILE A C 1
ATOM 2088 O O . ILE A 1 266 ? -34.948 9.409 17.129 1.00 55.03 266 ILE A O 1
ATOM 2092 N N . SER A 1 267 ? -33.433 10.453 18.409 1.00 65.00 267 SER A N 1
ATOM 2093 C CA . SER A 1 267 ? -32.561 9.278 18.523 1.00 65.00 267 SER A CA 1
ATOM 2094 C C . SER A 1 267 ? -33.294 8.170 19.285 1.00 65.00 267 SER A C 1
ATOM 2096 O O . SER A 1 267 ? -33.525 8.286 20.488 1.00 65.00 267 SER A O 1
ATOM 2098 N N . GLU A 1 268 ? -33.685 7.110 18.580 1.00 75.69 268 GLU A N 1
ATOM 2099 C CA . GLU A 1 268 ? -34.492 6.019 19.131 1.00 75.69 268 GLU A CA 1
ATOM 2100 C C . GLU A 1 268 ? -33.619 4.823 19.534 1.00 75.69 268 GLU A C 1
ATOM 2102 O O . GLU A 1 268 ? -32.711 4.399 18.809 1.00 75.69 268 GLU A O 1
ATOM 2107 N N . GLU A 1 269 ? -33.927 4.254 20.702 1.00 83.44 269 GLU A N 1
ATOM 2108 C CA . GLU A 1 269 ? -33.386 2.979 21.172 1.00 83.44 269 GLU A CA 1
ATOM 2109 C C . GLU A 1 269 ? -33.989 1.842 20.330 1.00 83.44 269 GLU A C 1
ATOM 2111 O O . GLU A 1 269 ? -35.152 1.479 20.494 1.00 83.44 269 GLU A O 1
ATOM 2116 N N . VAL A 1 270 ? -33.203 1.295 19.399 1.00 85.06 270 VAL A N 1
ATOM 2117 C CA . VAL A 1 270 ? -33.631 0.242 18.460 1.00 85.06 270 VAL A CA 1
ATOM 2118 C C . VAL A 1 270 ? -33.665 -1.120 19.144 1.00 85.06 270 VAL A C 1
ATOM 2120 O O . VAL A 1 270 ? -34.544 -1.939 18.887 1.00 85.06 270 VAL A O 1
ATOM 2123 N N . SER A 1 271 ? -32.676 -1.386 19.994 1.00 86.94 271 SER A N 1
ATOM 2124 C CA . SER A 1 271 ? -32.542 -2.653 20.705 1.00 86.94 271 SER A CA 1
ATOM 2125 C C . SER A 1 271 ? -31.816 -2.443 22.023 1.00 86.94 271 SER A C 1
ATOM 2127 O O . SER A 1 271 ? -30.855 -1.679 22.093 1.00 86.94 271 SER A O 1
ATOM 2129 N N . SER A 1 272 ? -32.251 -3.152 23.060 1.00 92.81 272 SER A N 1
ATOM 2130 C CA . SER A 1 272 ? -31.583 -3.203 24.356 1.00 92.81 272 SER A CA 1
ATOM 2131 C C . SER A 1 272 ? -31.636 -4.616 24.893 1.00 92.81 272 SER A C 1
ATOM 2133 O O . SER A 1 272 ? -32.702 -5.169 25.171 1.00 92.81 272 SER A O 1
ATOM 2135 N N . VAL A 1 273 ? -30.457 -5.222 24.994 1.00 94.44 273 VAL A N 1
ATOM 2136 C CA . VAL A 1 273 ? -30.309 -6.627 25.359 1.00 94.44 273 VAL A CA 1
ATOM 2137 C C . VAL A 1 273 ? -29.225 -6.751 26.418 1.00 94.44 273 VAL A C 1
ATOM 2139 O O . VAL A 1 273 ? -28.129 -6.200 26.295 1.00 94.44 273 VAL A O 1
ATOM 2142 N N . LYS A 1 274 ? -29.532 -7.502 27.477 1.00 95.62 274 LYS A N 1
ATOM 2143 C CA . LYS A 1 274 ? -28.564 -7.862 28.511 1.00 95.62 274 LYS A CA 1
ATOM 2144 C C . LYS A 1 274 ? -27.802 -9.113 28.078 1.00 95.62 274 LYS A C 1
ATOM 2146 O O . LYS A 1 274 ? -28.298 -10.227 28.239 1.00 95.62 274 LYS A O 1
ATOM 2151 N N . TYR A 1 275 ? -26.616 -8.929 27.506 1.00 93.88 275 TYR A N 1
ATOM 2152 C CA . TYR A 1 275 ? -25.797 -10.040 27.022 1.00 93.88 275 TYR A CA 1
ATOM 2153 C C . TYR A 1 275 ? -24.986 -10.698 28.132 1.00 93.88 275 TYR A C 1
ATOM 2155 O O . TYR A 1 275 ? -24.843 -11.916 28.110 1.00 93.88 275 TYR A O 1
ATOM 2163 N N . HIS A 1 276 ? -24.499 -9.940 29.111 1.00 94.50 276 HIS A N 1
ATOM 2164 C CA . HIS A 1 276 ? -23.687 -10.469 30.212 1.00 94.50 276 HIS A CA 1
ATOM 2165 C C . HIS A 1 276 ? -24.457 -10.434 31.532 1.00 94.50 276 HIS A C 1
ATOM 2167 O O . HIS A 1 276 ? -25.400 -9.656 31.691 1.00 94.50 276 HIS A O 1
ATOM 2173 N N . ARG A 1 277 ? -24.110 -11.305 32.487 1.00 91.12 277 ARG A N 1
ATOM 2174 C CA . ARG A 1 277 ? -24.929 -11.475 33.700 1.00 91.12 277 ARG A CA 1
ATOM 2175 C C . ARG A 1 277 ? -24.761 -10.291 34.639 1.00 91.12 277 ARG A C 1
ATOM 2177 O O . ARG A 1 277 ? -25.770 -9.759 35.113 1.00 91.12 277 ARG A O 1
ATOM 2184 N N . ASN A 1 278 ? -23.517 -9.884 34.872 1.00 90.44 278 ASN A N 1
ATOM 2185 C CA . ASN A 1 278 ? -23.196 -8.844 35.844 1.00 90.44 278 ASN A CA 1
ATOM 2186 C C . ASN A 1 278 ? -22.391 -7.698 35.242 1.00 90.44 278 ASN A C 1
ATOM 2188 O O . ASN A 1 278 ? -22.706 -6.550 35.535 1.00 90.44 278 ASN A O 1
ATOM 2192 N N . THR A 1 279 ? -21.380 -7.986 34.416 1.00 93.88 279 THR A N 1
ATOM 2193 C CA . THR A 1 279 ? -20.465 -6.948 33.924 1.00 93.88 279 THR A CA 1
ATOM 2194 C C . THR A 1 279 ? -20.199 -7.054 32.434 1.00 93.88 279 THR A C 1
ATOM 2196 O O . THR A 1 279 ? -20.149 -8.147 31.875 1.00 93.88 279 THR A O 1
ATOM 2199 N N . LEU A 1 280 ? -20.014 -5.896 31.800 1.00 95.25 280 LEU A N 1
ATOM 2200 C CA . LEU A 1 280 ? -19.375 -5.763 30.493 1.00 95.25 280 LEU A CA 1
ATOM 2201 C C . LEU A 1 280 ? -18.050 -5.039 30.714 1.00 95.25 280 LEU A C 1
ATOM 2203 O O . LEU A 1 280 ? -18.032 -3.950 31.290 1.00 95.25 280 LEU A O 1
ATOM 2207 N N . ASP A 1 281 ? -16.965 -5.648 30.260 1.00 93.56 281 ASP A N 1
ATOM 2208 C CA . ASP A 1 281 ? -15.610 -5.139 30.462 1.00 93.56 281 ASP A CA 1
ATOM 2209 C C . ASP A 1 281 ? -15.100 -4.409 29.213 1.00 93.56 281 ASP A C 1
ATOM 2211 O O . ASP A 1 281 ? -14.452 -3.370 29.320 1.00 93.56 281 ASP A O 1
ATOM 2215 N N . SER A 1 282 ? -15.427 -4.912 28.019 1.00 94.31 282 SER A N 1
ATOM 2216 C CA . SER A 1 282 ? -14.995 -4.324 26.749 1.00 94.31 282 SER A CA 1
ATOM 2217 C C . SER A 1 282 ? -15.966 -4.662 25.614 1.00 94.31 282 SER A C 1
ATOM 2219 O O . SER A 1 282 ? -16.647 -5.688 25.651 1.00 94.31 282 SER A O 1
ATOM 2221 N N . LEU A 1 283 ? -16.012 -3.816 24.582 1.00 95.56 283 LEU A N 1
ATOM 2222 C CA . LEU A 1 283 ? -16.809 -4.022 23.372 1.00 95.56 283 LEU A CA 1
ATOM 2223 C C . LEU A 1 283 ? -16.067 -3.464 22.157 1.00 95.56 283 LEU A C 1
ATOM 2225 O O . LEU A 1 283 ? -15.519 -2.365 22.213 1.00 95.56 283 LEU A O 1
ATOM 2229 N N . CYS A 1 284 ? -16.084 -4.199 21.048 1.00 95.19 284 CYS A N 1
ATOM 2230 C CA . CYS A 1 284 ? -15.557 -3.733 19.770 1.00 95.19 284 CYS A CA 1
ATOM 2231 C C . CYS A 1 284 ? -16.402 -4.238 18.592 1.00 95.19 284 CYS A C 1
ATOM 2233 O O . CYS A 1 284 ? -17.118 -5.239 18.674 1.00 95.19 284 CYS A O 1
ATOM 2235 N N . VAL A 1 285 ? -16.332 -3.514 17.480 1.00 94.31 285 VAL A N 1
ATOM 2236 C CA . VAL A 1 285 ? -17.234 -3.641 16.331 1.00 94.31 285 VAL A CA 1
ATOM 2237 C C . VAL A 1 285 ? -16.391 -3.807 15.073 1.00 94.31 285 VAL A C 1
ATOM 2239 O O . VAL A 1 285 ? -15.503 -2.997 14.833 1.00 94.31 285 VAL A O 1
ATOM 2242 N N . SER A 1 286 ? -16.687 -4.818 14.252 1.00 92.81 286 SER A N 1
ATOM 2243 C CA . SER A 1 286 ? -16.095 -4.961 12.917 1.00 92.81 286 SER A CA 1
ATOM 2244 C C . SER A 1 286 ? -17.154 -4.770 11.843 1.00 92.81 286 SER A C 1
ATOM 2246 O O . SER A 1 286 ? -18.034 -5.615 11.657 1.00 92.81 286 SER A O 1
ATOM 2248 N N . LYS A 1 287 ? -17.051 -3.656 11.108 1.00 89.12 287 LYS A N 1
ATOM 2249 C CA . LYS A 1 287 ? -17.917 -3.377 9.954 1.00 89.12 287 LYS A CA 1
ATOM 2250 C C . LYS A 1 287 ? -17.693 -4.402 8.835 1.00 89.12 287 LYS A C 1
ATOM 2252 O O . LYS A 1 287 ? -18.665 -4.869 8.255 1.00 89.12 287 LYS A O 1
ATOM 2257 N N . ALA A 1 288 ? -16.441 -4.807 8.600 1.00 88.50 288 ALA A N 1
ATOM 2258 C CA . ALA A 1 288 ? -16.077 -5.800 7.587 1.00 88.50 288 ALA A CA 1
ATOM 2259 C C . ALA A 1 288 ? -16.641 -7.202 7.894 1.00 88.50 288 ALA A C 1
ATOM 2261 O O . ALA A 1 288 ? -17.145 -7.887 7.001 1.00 88.50 288 ALA A O 1
ATOM 2262 N N . ALA A 1 289 ? -16.632 -7.616 9.168 1.00 88.25 289 ALA A N 1
ATOM 2263 C CA . ALA A 1 289 ? -17.224 -8.888 9.586 1.00 88.25 289 ALA A CA 1
ATOM 2264 C C . ALA A 1 289 ? -18.750 -8.819 9.775 1.00 88.25 289 ALA A C 1
ATOM 2266 O O . ALA A 1 289 ? -19.405 -9.863 9.805 1.00 88.25 289 ALA A O 1
ATOM 2267 N N . GLY A 1 290 ? -19.317 -7.619 9.947 1.00 91.00 290 GLY A N 1
ATOM 2268 C CA . GLY A 1 290 ? -20.718 -7.427 10.334 1.00 91.00 290 GLY A CA 1
ATOM 2269 C C . GLY A 1 290 ? -21.035 -7.996 11.724 1.00 91.00 290 GLY A C 1
ATOM 2270 O O . GLY A 1 290 ? -22.151 -8.466 11.961 1.00 91.00 290 GLY A O 1
ATOM 2271 N N . LYS A 1 291 ? -20.044 -8.010 12.626 1.00 93.56 291 LYS A N 1
ATOM 2272 C CA . LYS A 1 291 ? -20.115 -8.615 13.966 1.00 93.56 291 LYS A CA 1
ATOM 2273 C C . LYS A 1 291 ? -19.640 -7.667 15.068 1.00 93.56 291 LYS A C 1
ATOM 2275 O O . LYS A 1 291 ? -18.703 -6.890 14.889 1.00 93.56 291 LYS A O 1
ATOM 2280 N N . ILE A 1 292 ? -20.259 -7.785 16.235 1.00 95.00 292 ILE A N 1
ATOM 2281 C CA . ILE A 1 292 ? -19.865 -7.113 17.476 1.00 95.00 292 ILE A CA 1
ATOM 2282 C C . ILE A 1 292 ? -19.273 -8.177 18.400 1.00 95.00 292 ILE A C 1
ATOM 2284 O O . ILE A 1 292 ? -19.861 -9.247 18.557 1.00 95.00 292 ILE A O 1
ATOM 2288 N N . ALA A 1 293 ? -18.132 -7.891 19.016 1.00 96.06 293 ALA A N 1
ATOM 2289 C CA . ALA A 1 293 ? -17.588 -8.697 20.101 1.00 96.06 293 ALA A CA 1
ATOM 2290 C C . ALA A 1 293 ? -17.785 -7.954 21.422 1.00 96.06 293 ALA A C 1
ATOM 2292 O O . ALA A 1 293 ? -17.433 -6.780 21.537 1.00 96.06 293 ALA A O 1
ATOM 2293 N N . SER A 1 294 ? -18.341 -8.644 22.412 1.00 96.06 294 SER A N 1
ATOM 2294 C CA . SER A 1 294 ? -18.575 -8.115 23.755 1.00 96.06 294 SER A CA 1
ATOM 2295 C C . SER A 1 294 ? -17.982 -9.057 24.787 1.00 96.06 294 SER A C 1
ATOM 2297 O O . SER A 1 294 ? -18.289 -10.249 24.774 1.00 96.06 294 SER A O 1
ATOM 2299 N N . ALA A 1 295 ? -17.133 -8.532 25.665 1.00 95.44 295 ALA A N 1
ATOM 2300 C CA . ALA A 1 295 ? -16.523 -9.272 26.758 1.00 95.44 295 ALA A CA 1
ATOM 2301 C C . ALA A 1 295 ? -17.160 -8.880 28.088 1.00 95.44 295 ALA A C 1
ATOM 2303 O O . ALA A 1 295 ? -17.360 -7.697 28.367 1.00 95.44 295 ALA A O 1
ATOM 2304 N N . GLY A 1 296 ? -17.422 -9.878 28.922 1.00 93.44 296 GLY A N 1
ATOM 2305 C CA . GLY A 1 296 ? -17.945 -9.689 30.265 1.00 93.44 296 GLY A CA 1
ATOM 2306 C C . GLY A 1 296 ? -17.686 -10.896 31.156 1.00 93.44 296 GLY A C 1
ATOM 2307 O O . GLY A 1 296 ? -16.894 -11.783 30.824 1.00 93.44 296 GLY A O 1
ATOM 2308 N N . ASP A 1 297 ? -18.408 -10.954 32.271 1.00 89.44 297 ASP A N 1
ATOM 2309 C CA . ASP A 1 297 ? -18.212 -11.950 33.330 1.00 89.44 297 ASP A CA 1
ATOM 2310 C C . ASP A 1 297 ? -18.422 -13.410 32.895 1.00 89.44 297 ASP A C 1
ATOM 2312 O O . ASP A 1 297 ? -17.888 -14.333 33.509 1.00 89.44 297 ASP A O 1
ATOM 2316 N N . ASP A 1 298 ? -19.183 -13.643 31.825 1.00 88.88 298 ASP A N 1
ATOM 2317 C CA . ASP A 1 298 ? -19.467 -14.976 31.292 1.00 88.88 298 ASP A CA 1
ATOM 2318 C C . ASP A 1 298 ? -18.736 -15.302 29.973 1.00 88.88 298 ASP A C 1
ATOM 2320 O O . ASP A 1 298 ? -19.111 -16.261 29.285 1.00 88.88 298 ASP A O 1
ATOM 2324 N N . GLY A 1 299 ? -17.681 -14.548 29.640 1.00 91.44 299 GLY A N 1
ATOM 2325 C CA . GLY A 1 299 ? -16.815 -14.741 28.470 1.00 91.44 299 GLY A CA 1
ATOM 2326 C C . GLY A 1 299 ? -17.032 -13.705 27.363 1.00 91.44 299 GLY A C 1
ATOM 2327 O O . GLY A 1 299 ? -17.629 -12.654 27.590 1.00 91.44 299 GLY A O 1
ATOM 2328 N N . ILE A 1 300 ? -16.551 -14.001 26.148 1.00 94.88 300 ILE A N 1
ATOM 2329 C CA . ILE A 1 300 ? -16.762 -13.144 24.970 1.00 94.88 300 ILE A CA 1
ATOM 2330 C C . ILE A 1 300 ? -17.908 -13.693 24.132 1.00 94.88 300 ILE A C 1
ATOM 2332 O O . ILE A 1 300 ? -17.895 -14.852 23.702 1.00 94.88 300 ILE A O 1
ATOM 2336 N N . LYS A 1 301 ? -18.890 -12.836 23.881 1.00 95.00 301 LYS A N 1
ATOM 2337 C CA . LYS A 1 301 ? -20.055 -13.095 23.042 1.00 95.00 301 LYS A CA 1
ATOM 2338 C C . LYS A 1 301 ? -19.915 -12.367 21.719 1.00 95.00 301 LYS A C 1
ATOM 2340 O O . LYS A 1 301 ? -19.448 -11.231 21.671 1.00 95.00 301 LYS A O 1
ATOM 2345 N N . ILE A 1 302 ? -20.349 -13.034 20.658 1.00 95.38 302 ILE A N 1
ATOM 2346 C CA . ILE A 1 302 ? -20.325 -12.505 19.299 1.00 95.38 302 ILE A CA 1
ATOM 2347 C C . ILE A 1 302 ? -21.762 -12.253 18.879 1.00 95.38 302 ILE A C 1
ATOM 2349 O O . ILE A 1 302 ? -22.606 -13.136 19.014 1.00 95.38 302 ILE A O 1
ATOM 2353 N N . ILE A 1 303 ? -22.047 -11.049 18.406 1.00 94.50 303 ILE A N 1
ATOM 2354 C CA . ILE A 1 303 ? -23.398 -10.587 18.093 1.00 94.50 303 ILE A CA 1
ATOM 2355 C C . ILE A 1 303 ? -23.437 -10.175 16.625 1.00 94.50 303 ILE A C 1
ATOM 2357 O O . ILE A 1 303 ? -22.538 -9.484 16.141 1.00 94.50 303 ILE A O 1
ATOM 2361 N N . SER A 1 304 ? -24.469 -10.610 15.910 1.00 91.62 304 SER A N 1
ATOM 2362 C CA . SER A 1 304 ? -24.700 -10.234 14.515 1.00 91.62 304 SER A CA 1
ATOM 2363 C C . SER A 1 304 ? -25.249 -8.808 14.427 1.00 91.62 304 SER A C 1
ATOM 2365 O O . SER A 1 304 ? -26.202 -8.463 15.120 1.00 91.62 304 SER A O 1
ATOM 2367 N N . MET A 1 305 ? -24.679 -7.975 13.549 1.00 90.31 305 MET A N 1
ATOM 2368 C CA . MET A 1 305 ? -25.200 -6.621 13.300 1.00 90.31 305 MET A CA 1
ATOM 2369 C C . MET A 1 305 ? -26.477 -6.605 12.451 1.00 90.31 305 MET A C 1
ATOM 2371 O O . MET A 1 305 ? -27.081 -5.552 12.286 1.00 90.31 305 MET A O 1
ATOM 2375 N N . LYS A 1 306 ? -26.881 -7.742 11.870 1.00 87.38 306 LYS A N 1
ATOM 2376 C CA . LYS A 1 306 ? -28.078 -7.806 11.015 1.00 87.38 306 LYS A CA 1
ATOM 2377 C C . LYS A 1 306 ? -29.367 -7.779 11.828 1.00 87.38 306 LYS A C 1
ATOM 2379 O O . LYS A 1 306 ? -30.350 -7.180 11.415 1.00 87.38 306 LYS A O 1
ATOM 2384 N N . ASP A 1 307 ? -29.360 -8.479 12.950 1.00 88.62 307 ASP A N 1
ATOM 2385 C CA . ASP A 1 307 ? -30.542 -8.805 13.746 1.00 88.62 307 ASP A CA 1
ATOM 2386 C C . ASP A 1 307 ? -30.299 -8.655 15.254 1.00 88.62 307 ASP A C 1
ATOM 2388 O O . ASP A 1 307 ? -31.210 -8.885 16.046 1.00 88.62 307 ASP A O 1
ATOM 2392 N N . TRP A 1 308 ? -29.092 -8.247 15.658 1.00 90.44 308 TRP A N 1
ATOM 2393 C CA . TRP A 1 308 ? -28.709 -8.040 17.055 1.00 90.44 308 TRP A CA 1
ATOM 2394 C C . TRP A 1 308 ? -28.911 -9.299 17.903 1.00 90.44 308 TRP A C 1
ATOM 2396 O O . TRP A 1 308 ? -29.361 -9.216 19.042 1.00 90.44 308 TRP A O 1
ATOM 2406 N N . THR A 1 309 ? -28.613 -10.477 17.349 1.00 91.69 309 THR A N 1
ATOM 2407 C CA . THR A 1 309 ? -28.703 -11.749 18.074 1.00 91.69 309 THR A CA 1
ATOM 2408 C C . THR A 1 309 ? -27.321 -12.321 18.391 1.00 91.69 309 THR A C 1
ATOM 2410 O O . THR A 1 309 ? -26.348 -12.129 17.654 1.00 91.69 309 THR A O 1
ATOM 2413 N N . GLU A 1 310 ? -27.218 -13.024 19.524 1.00 92.25 310 GLU A N 1
ATOM 2414 C CA . GLU A 1 310 ? -25.989 -13.711 19.936 1.00 92.25 310 GLU A CA 1
ATOM 2415 C C . GLU A 1 310 ? -25.738 -14.949 19.061 1.00 92.25 310 GLU A C 1
ATOM 2417 O O . GLU A 1 310 ? -26.513 -15.909 19.061 1.00 92.25 310 GLU A O 1
ATOM 2422 N N . LEU A 1 311 ? -24.584 -14.978 18.398 1.00 91.50 311 LEU A N 1
ATOM 2423 C CA . LEU A 1 311 ? -24.057 -16.134 17.684 1.00 91.50 311 LEU A CA 1
ATOM 2424 C C . LEU A 1 311 ? -23.441 -17.120 18.686 1.00 91.50 311 LEU A C 1
ATOM 2426 O O . LEU A 1 311 ? -22.224 -17.191 18.860 1.00 91.50 311 LEU A O 1
ATOM 2430 N N . ARG A 1 312 ? -24.291 -17.902 19.360 1.00 86.50 312 ARG A N 1
ATOM 2431 C CA . ARG A 1 312 ? -23.887 -18.810 20.457 1.00 86.50 312 ARG A CA 1
ATOM 2432 C C . ARG A 1 312 ? -22.771 -19.791 20.082 1.00 86.50 312 ARG A C 1
ATOM 2434 O O . ARG A 1 312 ? -21.919 -20.089 20.913 1.00 86.50 312 ARG A O 1
ATOM 2441 N N . ASN A 1 313 ? -22.739 -20.248 18.829 1.00 83.88 313 ASN A N 1
ATOM 2442 C CA . ASN A 1 313 ? -21.719 -21.177 18.321 1.00 83.88 313 ASN A CA 1
ATOM 2443 C C . ASN A 1 313 ? -20.326 -20.535 18.190 1.00 83.88 313 ASN A C 1
ATOM 2445 O O . ASN A 1 313 ? -19.330 -21.228 17.993 1.00 83.88 313 ASN A O 1
ATOM 2449 N N . GLU A 1 314 ? -20.240 -19.209 18.281 1.00 84.94 314 GLU A N 1
ATOM 2450 C CA . GLU A 1 314 ? -18.992 -18.457 18.195 1.00 84.94 314 GLU A CA 1
ATOM 2451 C C . GLU A 1 314 ? -18.503 -17.924 19.546 1.00 84.94 314 GLU A C 1
ATOM 2453 O O . GLU A 1 314 ? -17.466 -17.263 19.580 1.00 84.94 314 GLU A O 1
ATOM 2458 N N . LYS A 1 315 ? -19.196 -18.242 20.649 1.00 87.06 315 LYS A N 1
ATOM 2459 C CA . LYS A 1 315 ? -18.816 -17.820 22.002 1.00 87.06 315 LYS A CA 1
ATOM 2460 C C . LYS A 1 315 ?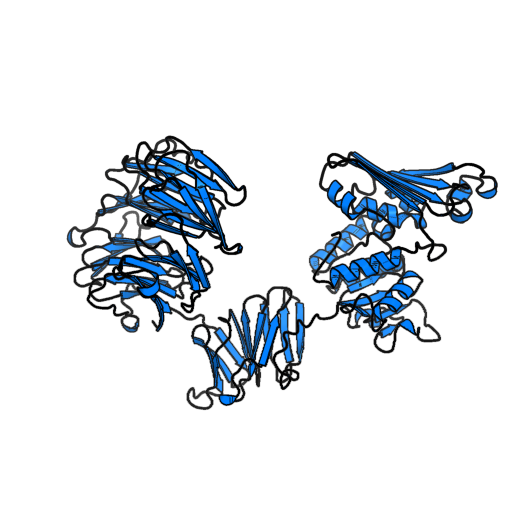 -17.390 -18.266 22.345 1.00 87.06 315 LYS A C 1
ATOM 2462 O O . LYS A 1 315 ? -17.018 -19.419 22.130 1.00 87.06 315 LYS A O 1
ATOM 2467 N N . ILE A 1 316 ? -16.611 -17.362 22.938 1.00 89.75 316 ILE A N 1
ATOM 2468 C CA . ILE A 1 316 ? -15.260 -17.648 23.428 1.00 89.75 316 ILE A CA 1
ATOM 2469 C C . ILE A 1 316 ? -15.291 -17.665 24.951 1.00 89.75 316 ILE A C 1
ATOM 2471 O O . ILE A 1 316 ? -15.688 -16.695 25.599 1.00 89.75 316 ILE A O 1
ATOM 2475 N N . GLN A 1 317 ? -14.849 -18.776 25.532 1.00 87.25 317 GLN A N 1
ATOM 2476 C CA . GLN A 1 317 ? -14.719 -18.896 26.976 1.00 87.25 317 GLN A CA 1
ATOM 2477 C C . GLN A 1 317 ? -13.337 -18.420 27.422 1.00 87.25 317 GLN A C 1
ATOM 2479 O O . GLN A 1 317 ? -12.312 -18.860 26.898 1.00 87.25 317 GLN A O 1
ATOM 2484 N N . ILE A 1 318 ? -13.326 -17.513 28.393 1.00 82.31 318 ILE A N 1
ATOM 2485 C CA . ILE A 1 318 ? -12.112 -16.975 29.009 1.00 82.31 318 ILE A CA 1
ATOM 2486 C C . ILE A 1 318 ? -11.869 -17.725 30.318 1.00 82.31 318 ILE A C 1
ATOM 2488 O O . ILE A 1 318 ? -12.784 -18.335 30.881 1.00 82.31 318 ILE A O 1
ATOM 2492 N N . ARG A 1 319 ? -10.627 -17.706 30.805 1.00 76.00 319 ARG A N 1
ATOM 2493 C CA . ARG A 1 319 ? -10.321 -18.205 32.147 1.00 76.00 319 ARG A CA 1
ATOM 2494 C C . ARG A 1 319 ? -11.149 -17.420 33.182 1.00 76.00 319 ARG A C 1
ATOM 2496 O O . ARG A 1 319 ? -11.158 -16.196 33.095 1.00 76.00 319 ARG A O 1
ATOM 2503 N N . PRO A 1 320 ? -11.793 -18.089 34.157 1.00 61.41 320 PRO A N 1
ATOM 2504 C CA . PRO A 1 320 ? -12.741 -17.451 35.079 1.00 61.41 320 PRO A CA 1
ATOM 2505 C C . PRO A 1 320 ? -12.186 -16.267 35.883 1.00 61.41 320 PRO A C 1
ATOM 2507 O O . PRO A 1 320 ? -12.948 -15.413 36.313 1.00 61.41 320 PRO A O 1
ATOM 2510 N N . GLU A 1 321 ? -10.871 -16.222 36.096 1.00 63.44 321 GLU A N 1
ATOM 2511 C CA . GLU A 1 321 ? -10.205 -15.233 36.953 1.00 63.44 321 GLU A CA 1
ATOM 2512 C C . GLU A 1 321 ? -9.604 -14.051 36.181 1.00 63.44 321 GLU A C 1
ATOM 2514 O O . GLU A 1 321 ? -8.857 -13.274 36.763 1.00 63.44 321 GLU A O 1
ATOM 2519 N N . SER A 1 322 ? -9.853 -13.927 34.872 1.00 78.88 322 SER A N 1
ATOM 2520 C CA . SER A 1 322 ? -9.144 -12.952 34.040 1.00 78.88 322 SER A CA 1
ATOM 2521 C C . SER A 1 322 ? -10.093 -12.053 33.261 1.00 78.88 322 SER A C 1
ATOM 2523 O O . SER A 1 322 ? -10.764 -12.504 32.330 1.00 78.88 322 SER A O 1
ATOM 2525 N N . LYS A 1 323 ? -10.120 -10.768 33.626 1.00 89.88 323 LYS A N 1
ATOM 2526 C CA . LYS A 1 323 ? -10.892 -9.743 32.916 1.00 89.88 323 LYS A CA 1
ATOM 2527 C C . LYS A 1 323 ? -10.224 -9.330 31.616 1.00 89.88 323 LYS A C 1
ATOM 2529 O O . LYS A 1 323 ? -8.997 -9.229 31.536 1.00 89.88 323 LYS A O 1
ATOM 2534 N N . VAL A 1 324 ? -11.047 -9.047 30.611 1.00 93.75 324 VAL A N 1
ATOM 2535 C CA . VAL A 1 324 ? -10.595 -8.491 29.332 1.00 93.75 324 VAL A CA 1
ATOM 2536 C C . VAL A 1 324 ? -10.385 -6.995 29.478 1.00 93.75 324 VAL A C 1
ATOM 2538 O O . VAL A 1 324 ? -11.289 -6.281 29.899 1.00 93.75 324 VAL A O 1
ATOM 2541 N N . THR A 1 325 ? -9.204 -6.518 29.101 1.00 92.69 325 THR A N 1
ATOM 2542 C CA . THR A 1 325 ? -8.826 -5.104 29.245 1.00 92.69 325 THR A CA 1
ATOM 2543 C C . THR A 1 325 ? -8.906 -4.339 27.929 1.00 92.69 325 THR A C 1
ATOM 2545 O O . THR A 1 325 ? -9.239 -3.159 27.924 1.00 92.69 325 THR A O 1
ATOM 2548 N N . GLN A 1 326 ? -8.639 -5.003 26.802 1.00 93.56 326 GLN A N 1
ATOM 2549 C CA . GLN A 1 326 ? -8.728 -4.422 25.461 1.00 93.56 326 GLN A CA 1
ATOM 2550 C C . GLN A 1 326 ? -9.154 -5.504 24.466 1.00 93.56 326 GLN A C 1
ATOM 2552 O O . GLN A 1 326 ? -8.703 -6.648 24.555 1.00 93.56 326 GLN A O 1
ATOM 2557 N N . MET A 1 327 ? -9.988 -5.133 23.494 1.00 94.81 327 MET A N 1
ATOM 2558 C CA . MET A 1 327 ? -10.337 -5.966 22.343 1.00 94.81 327 MET A CA 1
ATOM 2559 C C . MET A 1 327 ? -10.201 -5.169 21.054 1.00 94.81 327 MET A C 1
ATOM 2561 O O . MET A 1 327 ? -10.507 -3.978 21.024 1.00 94.81 327 MET A O 1
ATOM 2565 N N . HIS A 1 328 ? -9.792 -5.835 19.981 1.00 94.31 328 HIS A N 1
ATOM 2566 C CA . HIS A 1 328 ? -9.648 -5.217 18.673 1.00 94.31 328 HIS A CA 1
ATOM 2567 C C . HIS A 1 328 ? -9.929 -6.231 17.567 1.00 94.31 328 HIS A C 1
ATOM 2569 O O . HIS A 1 328 ? -9.516 -7.390 17.651 1.00 94.31 328 HIS A O 1
ATOM 2575 N N . TRP A 1 329 ? -10.612 -5.773 16.527 1.00 92.81 329 TRP A N 1
ATOM 2576 C CA . TRP A 1 329 ? -10.769 -6.508 15.278 1.00 92.81 329 TRP A CA 1
ATOM 2577 C C . TRP A 1 329 ? -9.689 -6.067 14.299 1.00 92.81 329 TRP A C 1
ATOM 2579 O O . TRP A 1 329 ? -9.370 -4.886 14.265 1.00 92.81 329 TRP A O 1
ATOM 2589 N N . SER A 1 330 ? -9.133 -6.964 13.492 1.00 89.81 330 SER A N 1
ATOM 2590 C CA . SER A 1 330 ? -8.374 -6.521 12.317 1.00 89.81 330 SER A CA 1
ATOM 2591 C C . SER A 1 330 ? -9.285 -5.741 11.360 1.00 89.81 330 SER A C 1
ATOM 2593 O O . SER A 1 330 ? -10.501 -5.964 11.328 1.00 89.81 330 SER A O 1
ATOM 2595 N N . ASP A 1 331 ? -8.704 -4.828 10.579 1.00 85.50 331 ASP A N 1
ATOM 2596 C CA . ASP A 1 331 ? -9.457 -3.945 9.676 1.00 85.50 331 ASP A CA 1
ATOM 2597 C C . ASP A 1 331 ? -10.238 -4.736 8.606 1.00 85.50 331 ASP A C 1
ATOM 2599 O O . ASP A 1 331 ? -11.351 -4.360 8.233 1.00 85.50 331 ASP A O 1
ATOM 2603 N N . ASP A 1 332 ? -9.704 -5.890 8.188 1.00 83.50 332 ASP A N 1
ATOM 2604 C CA . ASP A 1 332 ? -10.350 -6.866 7.294 1.00 83.50 332 ASP A CA 1
ATOM 2605 C C . ASP A 1 332 ? -11.495 -7.673 7.958 1.00 83.50 332 ASP A C 1
ATOM 2607 O O . ASP A 1 332 ? -12.308 -8.301 7.275 1.00 83.50 332 ASP A O 1
ATOM 2611 N N . GLY A 1 333 ? -11.613 -7.634 9.291 1.00 87.88 333 GLY A N 1
ATOM 2612 C CA . GLY A 1 333 ? -12.604 -8.371 10.078 1.00 87.88 333 GLY A CA 1
ATOM 2613 C C . GLY A 1 333 ? -12.341 -9.874 10.238 1.00 87.88 333 GLY A C 1
ATOM 2614 O O . GLY A 1 333 ? -13.219 -10.596 10.719 1.00 87.88 333 GLY A O 1
ATOM 2615 N N . GLU A 1 334 ? -11.168 -10.370 9.849 1.00 87.81 334 GLU A N 1
ATOM 2616 C CA . GLU A 1 334 ? -10.834 -11.796 9.913 1.00 87.81 334 GLU A CA 1
ATOM 2617 C C . GLU A 1 334 ? -10.376 -12.238 11.302 1.00 87.81 334 GLU A C 1
ATOM 2619 O O . GLU A 1 334 ? -10.677 -13.358 11.732 1.00 87.81 334 GLU A O 1
ATOM 2624 N N . LEU A 1 335 ? -9.694 -11.351 12.027 1.00 90.62 335 LEU A N 1
ATOM 2625 C CA . LEU A 1 335 ? -9.094 -11.618 13.325 1.00 90.62 335 LEU A CA 1
ATOM 2626 C C . LEU A 1 335 ? -9.805 -10.831 14.426 1.00 90.62 335 LEU A C 1
ATOM 2628 O O . LEU A 1 335 ? -10.025 -9.625 14.321 1.00 90.62 335 LEU A O 1
ATOM 2632 N N . LEU A 1 336 ? -10.109 -11.521 15.522 1.00 94.88 336 LEU A N 1
ATOM 2633 C CA . LEU A 1 336 ? -10.511 -10.922 16.787 1.00 94.88 336 LEU A CA 1
ATOM 2634 C C . LEU A 1 336 ? -9.419 -11.194 17.817 1.00 94.88 336 LEU A C 1
ATOM 2636 O O . LEU A 1 336 ? -9.194 -12.346 18.203 1.00 94.88 336 LEU A O 1
ATOM 2640 N N . SER A 1 337 ? -8.781 -10.130 18.293 1.00 95.50 337 SER A N 1
ATOM 2641 C CA . SER A 1 337 ? -7.780 -10.207 19.351 1.00 95.50 337 SER A CA 1
ATOM 2642 C C . SER A 1 337 ? -8.253 -9.522 20.616 1.00 95.50 337 SER A C 1
ATOM 2644 O O . SER A 1 337 ? -8.963 -8.516 20.578 1.00 95.50 337 SER A O 1
ATOM 2646 N N . PHE A 1 338 ? -7.824 -10.048 21.754 1.00 95.56 338 PHE A N 1
ATOM 2647 C CA . PHE A 1 338 ? -8.077 -9.435 23.047 1.00 95.56 338 PHE A CA 1
ATOM 2648 C C . PHE A 1 338 ? -6.956 -9.735 24.026 1.00 95.56 338 PHE A C 1
ATOM 2650 O O . PHE A 1 338 ? -6.285 -10.764 23.928 1.00 95.56 338 PHE A O 1
ATOM 2657 N N . CYS A 1 339 ? -6.778 -8.850 24.996 1.00 94.88 339 CYS A N 1
ATOM 2658 C CA . CYS A 1 339 ? -5.847 -9.054 26.090 1.00 94.88 339 CYS A CA 1
ATOM 2659 C C . CYS A 1 339 ? -6.558 -9.063 27.440 1.00 94.88 339 CYS A C 1
ATOM 2661 O O . CYS A 1 339 ? -7.696 -8.609 27.579 1.00 94.88 339 CYS A O 1
ATOM 2663 N N . THR A 1 340 ? -5.877 -9.622 28.433 1.00 92.56 340 THR A N 1
ATOM 2664 C CA . THR A 1 340 ? -6.399 -9.755 29.791 1.00 92.56 340 THR A CA 1
ATOM 2665 C C . THR A 1 340 ? -5.496 -9.070 30.805 1.00 92.56 340 THR A C 1
ATOM 2667 O O . THR A 1 340 ? -4.288 -8.991 30.582 1.00 92.56 340 THR A O 1
ATOM 2670 N N . GLU A 1 341 ? -6.035 -8.744 31.977 1.00 90.44 341 GLU A N 1
ATOM 2671 C CA . GLU A 1 341 ? -5.276 -8.174 33.106 1.00 90.44 341 GLU A CA 1
ATOM 2672 C C . GLU A 1 341 ? -4.109 -9.057 33.598 1.00 90.44 341 GLU A C 1
ATOM 2674 O O . GLU A 1 341 ? -3.192 -8.582 34.261 1.00 90.44 341 GLU A O 1
ATOM 2679 N N . ALA A 1 342 ? -4.119 -10.349 33.254 1.00 88.25 342 ALA A N 1
ATOM 2680 C CA . ALA A 1 342 ? -3.106 -11.323 33.655 1.00 88.25 342 ALA A CA 1
ATOM 2681 C C . ALA A 1 342 ? -1.917 -11.456 32.676 1.00 88.25 342 ALA A C 1
ATOM 2683 O O . ALA A 1 342 ? -1.177 -12.437 32.769 1.00 88.25 342 ALA A O 1
ATOM 2684 N N . GLY A 1 343 ? -1.740 -10.538 31.720 1.00 90.25 343 GLY A N 1
ATOM 2685 C CA . GLY A 1 343 ? -0.588 -10.548 30.803 1.00 90.25 343 GLY A CA 1
ATOM 2686 C C . GLY A 1 343 ? -0.767 -11.360 29.516 1.00 90.25 343 GLY A C 1
ATOM 2687 O O . GLY A 1 343 ? 0.191 -11.570 28.770 1.00 90.25 343 GLY A O 1
ATOM 2688 N N . TRP A 1 344 ? -1.977 -11.850 29.241 1.00 92.69 344 TRP A N 1
ATOM 2689 C CA . TRP A 1 344 ? -2.249 -12.672 28.061 1.00 92.69 344 TRP A CA 1
ATOM 2690 C C . TRP A 1 344 ? -2.789 -11.851 26.897 1.00 92.69 344 TRP A C 1
ATOM 2692 O O . TRP A 1 344 ? -3.616 -10.965 27.100 1.00 92.69 344 TRP A O 1
ATOM 2702 N N . VAL A 1 345 ? -2.391 -12.220 25.679 1.00 94.88 345 VAL A N 1
ATOM 2703 C CA . VAL A 1 345 ? -3.015 -11.787 24.421 1.00 94.88 345 VAL A CA 1
ATOM 2704 C C . VAL A 1 345 ? -3.496 -13.025 23.677 1.00 94.88 345 VAL A C 1
ATOM 2706 O O . VAL A 1 345 ? -2.739 -13.972 23.459 1.00 94.88 345 VAL A O 1
ATOM 2709 N N . TYR A 1 346 ? -4.762 -13.028 23.289 1.00 94.62 346 TYR A N 1
ATOM 2710 C CA . TYR A 1 346 ? -5.398 -14.085 22.518 1.00 94.62 346 TYR A CA 1
ATOM 2711 C C . TYR A 1 346 ? -5.754 -13.551 21.137 1.00 94.62 346 TYR A C 1
ATOM 2713 O O . TYR A 1 346 ? -6.214 -12.419 21.019 1.00 94.62 346 TYR A O 1
ATOM 2721 N N . CYS A 1 347 ? -5.596 -14.384 20.111 1.00 94.12 347 CYS A N 1
ATOM 2722 C CA . CYS A 1 347 ? -6.051 -14.090 18.757 1.00 94.12 347 CYS A CA 1
ATOM 2723 C C . CYS A 1 347 ? -6.912 -15.244 18.235 1.00 94.12 347 CYS A C 1
ATOM 2725 O O . CYS A 1 347 ? -6.531 -16.420 18.317 1.00 94.12 347 CYS A O 1
ATOM 2727 N N . PHE A 1 348 ? -8.088 -14.909 17.714 1.00 92.19 348 PHE A N 1
ATOM 2728 C CA . PHE A 1 348 ? -9.064 -15.837 17.164 1.00 92.19 348 PHE A CA 1
ATOM 2729 C C . PHE A 1 348 ? -9.378 -15.486 15.714 1.00 92.19 348 PHE A C 1
ATOM 2731 O O . PHE A 1 348 ? -9.585 -14.328 15.372 1.00 92.19 348 PHE A O 1
ATOM 2738 N N . LEU A 1 349 ? -9.498 -16.517 14.885 1.00 88.56 349 LEU A N 1
ATOM 2739 C CA . LEU A 1 349 ? -10.030 -16.416 13.538 1.00 88.56 349 LEU A CA 1
ATOM 2740 C C . LEU A 1 349 ? -11.561 -16.386 13.603 1.00 88.56 349 LEU A C 1
ATOM 2742 O O . LEU A 1 349 ? -12.208 -17.358 14.027 1.00 88.56 349 LEU A O 1
ATOM 2746 N N . ALA A 1 350 ? -12.122 -15.255 13.193 1.00 85.25 350 ALA A N 1
ATOM 2747 C CA . ALA A 1 350 ? -13.548 -14.965 13.186 1.00 85.25 350 ALA A CA 1
ATOM 2748 C C . ALA A 1 350 ? -14.218 -15.288 11.849 1.00 85.25 350 ALA A C 1
ATOM 2750 O O . ALA A 1 350 ? -15.363 -15.749 11.819 1.00 85.25 350 ALA A O 1
ATOM 2751 N N . LYS A 1 351 ? -13.504 -15.044 10.752 1.00 79.12 351 LYS A N 1
ATOM 2752 C CA . LYS A 1 351 ? -13.924 -15.350 9.390 1.00 79.12 351 LYS A CA 1
ATOM 2753 C C . LYS A 1 351 ? -12.674 -15.658 8.580 1.00 79.12 351 LYS A C 1
ATOM 2755 O O . LYS A 1 351 ? -11.683 -14.956 8.702 1.00 79.12 351 LYS A O 1
ATOM 2760 N N . LEU A 1 352 ? -12.733 -16.720 7.790 1.00 77.69 352 LEU A N 1
ATOM 2761 C CA . LEU A 1 352 ? -11.693 -17.047 6.825 1.00 77.69 352 LEU A CA 1
ATOM 2762 C C . LEU A 1 352 ? -12.093 -16.456 5.471 1.00 77.69 352 LEU A C 1
ATOM 2764 O O . LEU A 1 352 ? -13.272 -16.539 5.100 1.00 77.69 352 LEU A O 1
ATOM 2768 N N . THR A 1 353 ? -11.145 -15.880 4.733 1.00 74.81 353 THR A N 1
ATOM 2769 C CA . THR A 1 353 ? -11.380 -15.490 3.342 1.00 74.81 353 THR A CA 1
ATOM 2770 C C . THR A 1 353 ? -11.841 -16.711 2.547 1.00 74.81 353 THR A C 1
ATOM 2772 O O . THR A 1 353 ? -11.234 -17.782 2.616 1.00 74.81 353 THR A O 1
ATOM 2775 N N . ALA A 1 354 ? -12.925 -16.573 1.784 1.00 80.25 354 ALA A N 1
ATOM 2776 C CA . ALA A 1 354 ? -13.400 -17.647 0.921 1.00 80.25 354 ALA A CA 1
ATOM 2777 C C . ALA A 1 354 ? -12.506 -17.734 -0.323 1.00 80.25 354 ALA A C 1
ATOM 2779 O O . ALA A 1 354 ? -12.800 -17.138 -1.356 1.00 80.25 354 ALA A O 1
ATOM 2780 N N . LEU A 1 355 ? -11.402 -18.466 -0.209 1.00 88.00 355 LEU A N 1
ATOM 2781 C CA . LEU A 1 355 ? -10.504 -18.755 -1.319 1.00 88.00 355 LEU A CA 1
ATOM 2782 C C . LEU A 1 355 ? -10.719 -20.185 -1.783 1.00 88.00 355 LEU A C 1
ATOM 2784 O O . LEU A 1 355 ? -10.592 -21.127 -1.004 1.00 88.00 355 LEU A O 1
ATOM 2788 N N . SER A 1 356 ? -11.067 -20.339 -3.059 1.00 90.88 356 SER A N 1
ATOM 2789 C CA . SER A 1 356 ? -11.265 -21.646 -3.671 1.00 90.88 356 SER A CA 1
ATOM 2790 C C . SER A 1 356 ? -10.863 -21.650 -5.141 1.00 90.88 356 SER A C 1
ATOM 2792 O O . SER A 1 356 ? -10.920 -20.626 -5.816 1.00 90.88 356 SER A O 1
ATOM 2794 N N . GLY A 1 357 ? -10.435 -22.811 -5.622 1.00 88.81 357 GLY A N 1
ATOM 2795 C CA . GLY A 1 357 ? -10.089 -23.068 -7.012 1.00 88.81 357 GLY A CA 1
ATOM 2796 C C . GLY A 1 357 ? -10.644 -24.420 -7.432 1.00 88.81 357 GLY A C 1
ATOM 2797 O O . GLY A 1 357 ? -10.681 -25.357 -6.637 1.00 88.81 357 GLY A O 1
ATOM 2798 N N . THR A 1 358 ? -11.087 -24.537 -8.677 1.00 90.44 358 THR A N 1
ATOM 2799 C CA . THR A 1 358 ? -11.662 -25.778 -9.205 1.00 90.44 358 THR A CA 1
ATOM 2800 C C . THR A 1 358 ? -10.902 -26.240 -10.434 1.00 90.44 358 THR A C 1
ATOM 2802 O O . THR A 1 358 ? -10.374 -25.435 -11.199 1.00 90.44 358 THR A O 1
ATOM 2805 N N . CYS A 1 359 ? -10.830 -27.554 -10.618 1.00 88.25 359 CYS A N 1
ATOM 2806 C CA . CYS A 1 359 ? -10.312 -28.165 -11.833 1.00 88.25 359 CYS A CA 1
ATOM 2807 C C . CYS A 1 359 ? -11.035 -29.492 -12.056 1.00 88.25 359 CYS A C 1
ATOM 2809 O O . CYS A 1 359 ? -10.867 -30.428 -11.275 1.00 88.25 359 CYS A O 1
ATOM 2811 N N . ASN A 1 360 ? -11.838 -29.585 -13.118 1.00 86.44 360 ASN A N 1
ATOM 2812 C CA . ASN A 1 360 ? -12.692 -30.744 -13.396 1.00 86.44 360 ASN A CA 1
ATOM 2813 C C . ASN A 1 360 ? -13.583 -31.100 -12.186 1.00 86.44 360 ASN A C 1
ATOM 2815 O O . ASN A 1 360 ? -14.419 -30.300 -11.781 1.00 86.44 360 ASN A O 1
ATOM 2819 N N . THR A 1 361 ? -13.401 -32.287 -11.606 1.00 86.25 361 THR A N 1
ATOM 2820 C CA . THR A 1 361 ? -14.122 -32.801 -10.429 1.00 86.25 361 THR A CA 1
ATOM 2821 C C . THR A 1 361 ? -13.432 -32.471 -9.105 1.00 86.25 361 THR A C 1
ATOM 2823 O O . THR A 1 361 ? -13.865 -32.950 -8.059 1.00 86.25 361 THR A O 1
ATOM 2826 N N . ARG A 1 362 ? -12.346 -31.692 -9.129 1.00 87.56 362 ARG A N 1
ATOM 2827 C CA . ARG A 1 362 ? -11.551 -31.357 -7.948 1.00 87.56 362 ARG A CA 1
ATOM 2828 C C . ARG A 1 362 ? -11.851 -29.946 -7.463 1.00 87.56 362 ARG A C 1
ATOM 2830 O O . ARG A 1 362 ? -11.953 -29.014 -8.264 1.00 87.56 362 ARG A O 1
ATOM 2837 N N . LEU A 1 363 ? -11.928 -29.791 -6.146 1.00 90.00 363 LEU A N 1
ATOM 2838 C CA . LEU A 1 363 ? -12.130 -28.515 -5.467 1.00 90.00 363 LEU A CA 1
ATOM 2839 C C . LEU A 1 363 ? -11.005 -28.310 -4.458 1.00 90.00 363 LEU A C 1
ATOM 2841 O O . LEU A 1 363 ? -10.792 -29.143 -3.584 1.00 90.00 363 LEU A O 1
ATOM 2845 N N . ALA A 1 364 ? -10.308 -27.187 -4.569 1.00 91.25 364 ALA A N 1
ATOM 2846 C CA . ALA A 1 364 ? -9.387 -26.688 -3.567 1.00 91.25 364 ALA A CA 1
ATOM 2847 C C . ALA A 1 364 ? -10.045 -25.524 -2.839 1.00 91.25 364 ALA A C 1
ATOM 2849 O O . ALA A 1 364 ? -10.600 -24.639 -3.486 1.00 91.25 364 ALA A O 1
ATOM 2850 N N . TYR A 1 365 ? -9.969 -25.492 -1.518 1.00 90.69 365 TYR A N 1
ATOM 2851 C CA . TYR A 1 365 ? -10.491 -24.389 -0.725 1.00 90.69 365 TYR A CA 1
ATOM 2852 C C . TYR A 1 365 ? -9.677 -24.193 0.549 1.00 90.69 365 TYR A C 1
ATOM 2854 O O . TYR A 1 365 ? -9.100 -25.137 1.093 1.00 90.69 365 TYR A O 1
ATOM 2862 N N . LEU A 1 366 ? -9.601 -22.946 0.998 1.00 88.62 366 LEU A N 1
ATOM 2863 C CA . LEU A 1 366 ? -8.885 -22.570 2.207 1.00 88.62 366 LEU A CA 1
ATOM 2864 C C . LEU A 1 366 ? -9.666 -23.077 3.429 1.00 88.62 366 LEU A C 1
ATOM 2866 O O . LEU A 1 366 ? -10.830 -22.730 3.619 1.00 88.62 366 LEU A O 1
ATOM 2870 N N . THR A 1 367 ? -9.035 -23.911 4.254 1.00 85.81 367 THR A N 1
ATOM 2871 C CA . THR A 1 367 ? -9.603 -24.465 5.498 1.00 85.81 367 THR A CA 1
ATOM 2872 C C . THR A 1 367 ? -9.029 -23.819 6.759 1.00 85.81 367 THR A C 1
ATOM 2874 O O . THR A 1 367 ? -9.625 -23.894 7.836 1.00 85.81 367 THR A O 1
ATOM 2877 N N . SER A 1 368 ? -7.894 -23.133 6.640 1.00 81.19 368 SER A N 1
ATOM 2878 C CA . SER A 1 368 ? -7.276 -22.289 7.670 1.00 81.19 368 SER A CA 1
ATOM 2879 C C . SER A 1 368 ? -6.399 -21.239 6.980 1.00 81.19 368 SER A C 1
ATOM 2881 O O . SER A 1 368 ? -6.088 -21.411 5.812 1.00 81.19 368 SER A O 1
ATOM 2883 N N . LEU A 1 369 ? -5.928 -20.201 7.683 1.00 80.00 369 LEU A N 1
ATOM 2884 C CA . LEU A 1 369 ? -5.131 -19.105 7.084 1.00 80.00 369 LEU A CA 1
ATOM 2885 C C . LEU A 1 369 ? -3.955 -19.563 6.197 1.00 80.00 369 LEU A C 1
ATOM 2887 O O . LEU A 1 369 ? -3.571 -18.858 5.278 1.00 80.00 369 LEU A O 1
ATOM 2891 N N . ARG A 1 370 ? -3.372 -20.737 6.464 1.00 82.38 3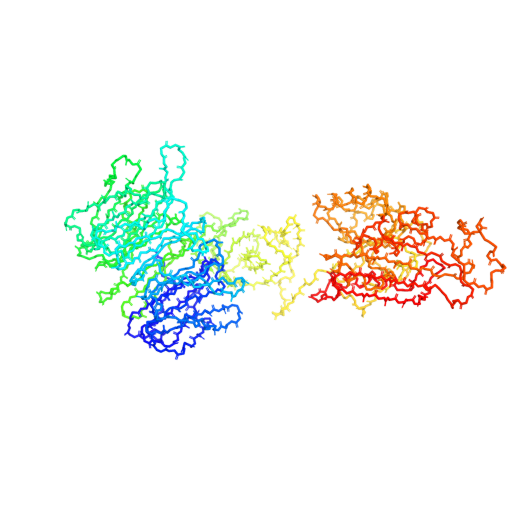70 ARG A N 1
ATOM 2892 C CA . ARG A 1 370 ? -2.303 -21.341 5.651 1.00 82.38 370 ARG A CA 1
ATOM 2893 C C . ARG A 1 370 ? -2.530 -22.823 5.370 1.00 82.38 370 ARG A C 1
ATOM 2895 O O . ARG A 1 370 ? -1.589 -23.603 5.301 1.00 82.38 370 ARG A O 1
ATOM 2902 N N . GLU A 1 371 ? -3.787 -23.240 5.308 1.00 87.88 371 GLU A N 1
ATOM 2903 C CA . GLU A 1 371 ? -4.140 -24.632 5.038 1.00 87.88 371 GLU A CA 1
ATOM 2904 C C . GLU A 1 371 ? -5.159 -24.667 3.910 1.00 87.88 371 GLU A C 1
ATOM 2906 O O . GLU A 1 371 ? -6.262 -24.139 4.043 1.00 87.88 371 GLU A O 1
ATOM 2911 N N . MET A 1 372 ? -4.776 -25.289 2.803 1.00 90.94 372 MET A N 1
ATOM 2912 C CA . MET A 1 372 ? -5.627 -25.547 1.655 1.00 90.94 372 MET A CA 1
ATOM 2913 C C . MET A 1 372 ? -6.015 -27.018 1.657 1.00 90.94 372 MET A C 1
ATOM 2915 O O . MET A 1 372 ? -5.156 -27.897 1.688 1.00 90.94 372 MET A O 1
ATOM 2919 N N . THR A 1 373 ? -7.307 -27.301 1.581 1.00 90.50 373 THR A N 1
ATOM 2920 C CA . THR A 1 373 ? -7.805 -28.659 1.375 1.00 90.50 373 THR A CA 1
ATOM 2921 C C . THR A 1 373 ? -8.185 -28.831 -0.085 1.00 90.50 373 THR A C 1
ATOM 2923 O O . THR A 1 373 ? -8.924 -28.015 -0.628 1.00 90.50 373 THR A O 1
ATOM 2926 N N . VAL A 1 374 ? -7.699 -29.901 -0.710 1.00 90.50 374 VAL A N 1
ATOM 2927 C CA . VAL A 1 374 ? -8.108 -30.337 -2.045 1.00 90.50 374 VAL A CA 1
ATOM 2928 C C . VAL A 1 374 ? -8.883 -31.643 -1.920 1.00 90.50 374 VAL A C 1
ATOM 2930 O O . VAL A 1 374 ? -8.390 -32.594 -1.319 1.00 90.50 374 VAL A O 1
ATOM 2933 N N . ILE A 1 375 ? -10.081 -31.685 -2.489 1.00 89.62 375 ILE A N 1
ATOM 2934 C CA . ILE A 1 375 ? -10.936 -32.875 -2.564 1.00 89.62 375 ILE A CA 1
ATOM 2935 C C . ILE A 1 375 ? -11.208 -33.234 -4.024 1.00 89.62 375 ILE A C 1
ATOM 2937 O O . ILE A 1 375 ? -11.124 -32.378 -4.910 1.00 89.62 375 ILE A O 1
ATOM 2941 N N . GLU A 1 376 ? -11.540 -34.496 -4.275 1.00 83.12 376 GLU A N 1
ATOM 2942 C CA . GLU A 1 376 ? -11.945 -35.000 -5.584 1.00 83.12 376 GLU A CA 1
ATOM 2943 C C . GLU A 1 376 ? -13.328 -35.657 -5.495 1.00 83.12 376 GLU A C 1
ATOM 2945 O O . GLU A 1 376 ? -13.526 -36.619 -4.760 1.00 83.12 376 GLU A O 1
ATOM 2950 N N . GLY A 1 377 ? -14.290 -35.147 -6.265 1.00 70.69 377 GLY A N 1
ATOM 2951 C CA . GLY A 1 377 ? -15.674 -35.617 -6.245 1.00 70.69 377 GLY A CA 1
ATOM 2952 C C . GLY A 1 377 ? -16.549 -34.922 -5.195 1.00 70.69 377 GLY A C 1
ATOM 2953 O O . GLY A 1 377 ? -16.215 -33.863 -4.673 1.00 70.69 377 GLY A O 1
ATOM 2954 N N . ILE A 1 378 ? -17.728 -35.501 -4.944 1.00 60.34 378 ILE A N 1
ATOM 2955 C CA . ILE A 1 378 ? -18.779 -34.912 -4.089 1.00 60.34 378 ILE A CA 1
ATOM 2956 C C . ILE A 1 378 ? -18.619 -35.346 -2.615 1.00 60.34 378 ILE A C 1
ATOM 2958 O O . ILE A 1 378 ? -19.118 -34.676 -1.715 1.00 60.34 378 ILE A O 1
ATOM 2962 N N . ASN A 1 379 ? -17.905 -36.446 -2.351 1.00 61.09 379 ASN A N 1
ATOM 2963 C CA . ASN A 1 379 ? -17.671 -36.958 -0.999 1.00 61.09 379 ASN A CA 1
ATOM 2964 C C . ASN A 1 379 ? -16.433 -36.304 -0.369 1.00 61.09 379 ASN A C 1
ATOM 2966 O O . ASN A 1 379 ? -15.310 -36.646 -0.715 1.00 61.09 379 ASN A O 1
ATOM 2970 N N . GLU A 1 380 ? -16.627 -35.437 0.628 1.00 60.75 380 GLU A N 1
ATOM 2971 C CA . GLU A 1 380 ? -15.531 -34.750 1.343 1.00 60.75 380 GLU A CA 1
ATOM 2972 C C . GLU A 1 380 ? -14.555 -35.693 2.081 1.00 60.75 380 GLU A C 1
ATOM 2974 O O . GLU A 1 380 ? -13.445 -35.285 2.432 1.00 60.75 380 GLU A O 1
ATOM 2979 N N . ASN A 1 381 ? -14.961 -36.941 2.340 1.00 59.56 381 ASN A N 1
ATOM 2980 C CA . ASN A 1 381 ? -14.192 -37.905 3.134 1.00 59.56 381 ASN A CA 1
ATOM 2981 C C . ASN A 1 381 ? -13.314 -38.852 2.303 1.00 59.56 381 ASN A C 1
ATOM 2983 O O . ASN A 1 381 ? -12.434 -39.500 2.869 1.00 59.56 381 ASN A O 1
ATOM 2987 N N . GLU A 1 382 ? -13.531 -38.943 0.991 1.00 61.78 382 GLU A N 1
ATOM 2988 C CA . GLU A 1 382 ? -12.747 -39.797 0.096 1.00 61.78 382 GLU A CA 1
ATOM 2989 C C . GLU A 1 382 ? -11.795 -38.902 -0.719 1.00 61.78 382 GLU A C 1
ATOM 2991 O O . GLU A 1 382 ? -12.202 -37.877 -1.254 1.00 61.78 382 GLU A O 1
ATOM 2996 N N . ASN A 1 383 ? -10.504 -39.250 -0.772 1.00 71.75 383 ASN A N 1
ATOM 2997 C CA . ASN A 1 383 ? -9.460 -38.527 -1.524 1.00 71.75 383 ASN A CA 1
ATOM 2998 C C . ASN A 1 383 ? -9.219 -37.058 -1.107 1.00 71.75 383 ASN A C 1
ATOM 3000 O O . ASN A 1 383 ? -9.065 -36.165 -1.944 1.00 71.75 383 ASN A O 1
ATOM 3004 N N . LYS A 1 384 ? -9.136 -36.803 0.205 1.00 85.06 384 LYS A N 1
ATOM 3005 C CA . LYS A 1 384 ? -8.763 -35.496 0.766 1.00 85.06 384 LYS A CA 1
ATOM 3006 C C . LYS A 1 384 ? -7.241 -35.320 0.851 1.00 85.06 384 LYS A C 1
ATOM 3008 O O . LYS A 1 384 ? -6.560 -36.083 1.531 1.00 85.06 384 LYS A O 1
ATOM 3013 N N . VAL A 1 385 ? -6.722 -34.243 0.263 1.00 87.94 385 VAL A N 1
ATOM 3014 C CA . VAL A 1 385 ? -5.319 -33.815 0.377 1.00 87.94 385 VAL A CA 1
ATOM 3015 C C . VAL A 1 385 ? -5.257 -32.473 1.103 1.00 87.94 385 VAL A C 1
ATOM 3017 O O . VAL A 1 385 ? -5.821 -31.485 0.642 1.00 87.94 385 VAL A O 1
ATOM 3020 N N . VAL A 1 386 ? -4.572 -32.429 2.246 1.00 89.19 386 VAL A N 1
ATOM 3021 C CA . VAL A 1 386 ? -4.355 -31.194 3.019 1.00 89.19 386 VAL A CA 1
ATOM 3022 C C . VAL A 1 386 ? -2.961 -30.658 2.721 1.00 89.19 386 VAL A C 1
ATOM 3024 O O . VAL A 1 386 ? -1.978 -31.379 2.881 1.00 89.19 386 VAL A O 1
ATOM 3027 N N . ILE A 1 387 ? -2.884 -29.401 2.295 1.00 89.31 387 ILE A N 1
ATOM 3028 C CA . ILE A 1 387 ? -1.659 -28.709 1.899 1.00 89.31 387 ILE A CA 1
ATOM 3029 C C . ILE A 1 387 ? -1.454 -27.524 2.840 1.00 89.31 387 ILE A C 1
ATOM 3031 O O . ILE A 1 387 ? -2.274 -26.607 2.881 1.00 89.31 387 ILE A O 1
ATOM 3035 N N . ASN A 1 388 ? -0.343 -27.529 3.573 1.00 87.44 388 ASN A N 1
ATOM 3036 C CA . ASN A 1 388 ? 0.074 -26.379 4.371 1.00 87.44 388 ASN A CA 1
ATOM 3037 C C . ASN A 1 388 ? 0.842 -25.406 3.476 1.00 87.44 388 ASN A C 1
ATOM 3039 O O . ASN A 1 388 ? 1.862 -25.782 2.899 1.00 87.44 388 ASN A O 1
ATOM 3043 N N . THR A 1 389 ? 0.353 -24.176 3.352 1.00 86.00 389 THR A N 1
ATOM 3044 C CA . THR A 1 389 ? 0.978 -23.143 2.529 1.00 86.00 389 THR A CA 1
ATOM 3045 C C . THR A 1 389 ? 2.045 -22.378 3.311 1.00 86.00 389 THR A C 1
ATOM 3047 O O . THR A 1 389 ? 1.924 -22.149 4.517 1.00 86.00 389 THR A O 1
ATOM 3050 N N . ASP A 1 390 ? 3.101 -21.943 2.625 1.00 79.69 390 ASP A N 1
ATOM 3051 C CA . ASP A 1 390 ? 4.189 -21.175 3.242 1.00 79.69 390 ASP A CA 1
ATOM 3052 C C . ASP A 1 390 ? 3.714 -19.793 3.726 1.00 79.69 390 ASP A C 1
ATOM 3054 O O . ASP A 1 390 ? 4.079 -19.334 4.816 1.00 79.69 390 ASP A O 1
ATOM 3058 N N . VAL A 1 391 ? 2.833 -19.153 2.952 1.00 78.62 391 VAL A N 1
ATOM 3059 C CA . VAL A 1 391 ? 2.203 -17.862 3.264 1.00 78.62 391 VAL A CA 1
ATOM 3060 C C . VAL A 1 391 ? 0.684 -17.976 3.292 1.00 78.62 391 VAL A C 1
ATOM 3062 O O . VAL A 1 391 ? 0.117 -18.963 2.824 1.00 78.62 391 VAL A O 1
ATOM 3065 N N . GLU A 1 392 ? 0.026 -16.964 3.853 1.00 81.69 392 GLU A N 1
ATOM 3066 C CA . GLU A 1 392 ? -1.424 -16.816 3.735 1.00 81.69 392 GLU A CA 1
ATOM 3067 C C . GLU A 1 392 ? -1.753 -16.436 2.289 1.00 81.69 392 GLU A C 1
ATOM 3069 O O . GLU A 1 392 ? -1.263 -15.412 1.804 1.00 81.69 392 GLU A O 1
ATOM 3074 N N . PRO A 1 393 ? -2.475 -17.290 1.551 1.00 87.31 393 PRO A N 1
ATOM 3075 C CA . PRO A 1 393 ? -2.694 -17.045 0.142 1.00 87.31 393 PRO A CA 1
ATOM 3076 C C . PRO A 1 393 ? -3.738 -15.944 -0.033 1.00 87.31 393 PRO A C 1
ATOM 3078 O O . PRO A 1 393 ? -4.776 -15.970 0.611 1.00 87.31 393 PRO A O 1
ATOM 3081 N N . ALA A 1 394 ? -3.475 -14.997 -0.929 1.00 84.56 394 ALA A N 1
ATOM 3082 C CA . ALA A 1 394 ? -4.443 -14.003 -1.387 1.00 84.56 394 ALA A CA 1
ATOM 3083 C C . ALA A 1 394 ? -5.234 -14.498 -2.612 1.00 84.56 394 ALA A C 1
ATOM 3085 O O . ALA A 1 394 ? -6.335 -14.026 -2.881 1.00 84.56 394 ALA A O 1
ATOM 3086 N N . PHE A 1 395 ? -4.684 -15.459 -3.357 1.00 89.25 395 PHE A N 1
ATOM 3087 C CA . PHE A 1 395 ? -5.348 -16.117 -4.480 1.00 89.25 395 PHE A CA 1
ATOM 3088 C C . PHE A 1 395 ? -4.941 -17.590 -4.582 1.00 89.25 395 PHE A C 1
ATOM 3090 O O . PHE A 1 395 ? -3.903 -18.017 -4.065 1.00 89.25 395 PHE A O 1
ATOM 3097 N N . VAL A 1 396 ? -5.758 -18.368 -5.292 1.00 92.94 396 VAL A N 1
ATOM 3098 C CA . VAL A 1 396 ? -5.555 -19.800 -5.513 1.00 92.94 396 VAL A CA 1
ATOM 3099 C C . VAL A 1 396 ? -5.952 -20.196 -6.934 1.00 92.94 396 VAL A C 1
ATOM 3101 O O . VAL A 1 396 ? -6.924 -19.684 -7.482 1.00 92.94 396 VAL A O 1
ATOM 3104 N N . ALA A 1 397 ? -5.222 -21.142 -7.519 1.00 92.56 397 ALA A N 1
ATOM 3105 C CA . ALA A 1 397 ? -5.589 -21.817 -8.755 1.00 92.56 397 ALA A CA 1
ATOM 3106 C C . ALA A 1 397 ? -5.326 -23.318 -8.627 1.00 92.56 397 ALA A C 1
ATOM 3108 O O . ALA A 1 397 ? -4.265 -23.736 -8.165 1.00 92.56 397 ALA A O 1
ATOM 3109 N N . LEU A 1 398 ? -6.285 -24.138 -9.051 1.00 92.44 398 LEU A N 1
ATOM 3110 C CA . LEU A 1 398 ? -6.148 -25.589 -9.049 1.00 92.44 398 LEU A CA 1
ATOM 3111 C C . LEU A 1 398 ? -5.942 -26.086 -10.480 1.00 92.44 398 LEU A C 1
ATOM 3113 O O . LEU A 1 398 ? -6.645 -25.673 -11.398 1.00 92.44 398 LEU A O 1
ATOM 3117 N N . GLY A 1 399 ? -4.971 -26.974 -10.658 1.00 89.19 399 GLY A N 1
ATOM 3118 C CA . GLY A 1 399 ? -4.758 -27.737 -11.879 1.00 89.19 399 GLY A CA 1
ATOM 3119 C C . GLY A 1 399 ? -5.025 -29.227 -11.660 1.00 89.19 399 GLY A C 1
ATOM 3120 O O . GLY A 1 399 ? -5.357 -29.649 -10.551 1.00 89.19 399 GLY A O 1
ATOM 3121 N N . PRO A 1 400 ? -4.823 -30.058 -12.695 1.00 85.25 400 PRO A N 1
ATOM 3122 C CA . PRO A 1 400 ? -5.066 -31.496 -12.608 1.00 85.25 400 PRO A CA 1
ATOM 3123 C C . PRO A 1 400 ? -4.220 -32.207 -11.543 1.00 85.25 400 PRO A C 1
ATOM 3125 O O . PRO A 1 400 ? -4.697 -33.156 -10.932 1.00 85.25 400 PRO A O 1
ATOM 3128 N N . SER A 1 401 ? -2.987 -31.748 -11.304 1.00 84.56 401 SER A N 1
ATOM 3129 C CA . SER A 1 401 ? -2.010 -32.382 -10.398 1.00 84.56 401 SER A CA 1
ATOM 3130 C C . SER A 1 401 ? -1.329 -31.420 -9.418 1.00 84.56 401 SER A C 1
ATOM 3132 O O . SER A 1 401 ? -0.635 -31.874 -8.509 1.00 84.56 401 SER A O 1
ATOM 3134 N N . HIS A 1 402 ? -1.531 -30.110 -9.582 1.00 88.75 402 HIS A N 1
ATOM 3135 C CA . HIS A 1 402 ? -0.871 -29.077 -8.786 1.00 88.75 402 HIS A CA 1
ATOM 3136 C C . HIS A 1 402 ? -1.873 -28.048 -8.267 1.00 88.75 402 HIS A C 1
ATOM 3138 O O . HIS A 1 402 ? -2.857 -27.730 -8.935 1.00 88.75 402 HIS A O 1
ATOM 3144 N N . LEU A 1 403 ? -1.582 -27.495 -7.096 1.00 91.25 403 LEU A N 1
ATOM 3145 C CA . LEU A 1 403 ? -2.249 -26.339 -6.515 1.00 91.25 403 LEU A CA 1
ATOM 3146 C C . LEU A 1 403 ? -1.281 -25.154 -6.553 1.00 91.25 403 LEU A C 1
ATOM 3148 O O . LEU A 1 403 ? -0.169 -25.269 -6.054 1.00 91.25 403 LEU A O 1
ATOM 3152 N N . ALA A 1 404 ? -1.692 -24.021 -7.109 1.00 91.94 404 ALA A N 1
ATOM 3153 C CA . ALA A 1 404 ? -0.968 -22.763 -6.989 1.00 91.94 404 ALA A CA 1
ATOM 3154 C C . ALA A 1 404 ? -1.667 -21.881 -5.965 1.00 91.94 404 ALA A C 1
ATOM 3156 O O . ALA A 1 404 ? -2.878 -21.679 -6.030 1.00 91.94 404 ALA A O 1
ATOM 3157 N N . THR A 1 405 ? -0.897 -21.316 -5.052 1.00 91.88 405 THR A N 1
ATOM 3158 C CA . THR A 1 405 ? -1.373 -20.312 -4.106 1.00 91.88 405 THR A CA 1
ATOM 3159 C C . THR A 1 405 ? -0.413 -19.144 -4.128 1.00 91.88 405 THR A C 1
ATOM 3161 O O . THR A 1 405 ? 0.791 -19.371 -4.228 1.00 91.88 405 THR A O 1
ATOM 3164 N N . GLY A 1 406 ? -0.882 -17.913 -4.001 1.00 86.50 406 GLY A N 1
ATOM 3165 C CA . GLY A 1 406 ? 0.039 -16.785 -4.036 1.00 86.50 406 GLY A CA 1
ATOM 3166 C C . GLY A 1 406 ? -0.447 -15.557 -3.302 1.00 86.50 406 GLY A C 1
ATOM 3167 O O . GLY A 1 406 ? -1.597 -15.476 -2.880 1.00 86.50 406 GLY A O 1
ATOM 3168 N N . MET A 1 407 ? 0.481 -14.628 -3.120 1.00 83.12 407 MET A N 1
ATOM 3169 C CA . MET A 1 407 ? 0.301 -13.366 -2.416 1.00 83.12 407 MET A CA 1
ATOM 3170 C C . MET A 1 407 ? 1.152 -12.311 -3.128 1.00 83.12 407 MET A C 1
ATOM 3172 O O . MET A 1 407 ? 2.332 -12.545 -3.399 1.00 83.12 407 MET A O 1
ATOM 3176 N N . ASN A 1 408 ? 0.559 -11.153 -3.431 1.00 80.62 408 ASN A N 1
ATOM 3177 C CA . ASN A 1 408 ? 1.189 -10.051 -4.166 1.00 80.62 408 ASN A CA 1
ATOM 3178 C C . ASN A 1 408 ? 1.809 -10.497 -5.501 1.00 80.62 408 ASN A C 1
ATOM 3180 O O . ASN A 1 408 ? 1.101 -10.794 -6.458 1.00 80.62 408 ASN A O 1
ATOM 3184 N N . ASN A 1 409 ? 3.136 -10.539 -5.572 1.00 79.94 409 ASN A N 1
ATOM 3185 C CA . ASN A 1 409 ? 3.899 -10.877 -6.763 1.00 79.94 409 ASN A CA 1
ATOM 3186 C C . ASN A 1 409 ? 4.481 -12.300 -6.719 1.00 79.94 409 ASN A C 1
ATOM 3188 O O . ASN A 1 409 ? 5.324 -12.637 -7.547 1.00 79.94 409 ASN A O 1
ATOM 3192 N N . ARG A 1 410 ? 4.087 -13.136 -5.750 1.00 83.25 410 ARG A N 1
ATOM 3193 C CA . ARG A 1 410 ? 4.659 -14.475 -5.540 1.00 83.25 410 ARG A CA 1
ATOM 3194 C C . ARG A 1 410 ? 3.617 -15.575 -5.613 1.00 83.25 410 ARG A C 1
ATOM 3196 O O . ARG A 1 410 ? 2.499 -15.413 -5.129 1.00 83.25 410 ARG A O 1
ATOM 3203 N N . ILE A 1 411 ? 4.014 -16.706 -6.190 1.00 89.00 411 ILE A N 1
ATOM 3204 C CA . ILE A 1 411 ? 3.209 -17.919 -6.324 1.00 89.00 411 ILE A CA 1
ATOM 3205 C C . ILE A 1 411 ? 4.021 -19.115 -5.832 1.00 89.00 411 ILE A C 1
ATOM 3207 O O . ILE A 1 411 ? 5.138 -19.346 -6.285 1.00 89.00 411 ILE A O 1
ATOM 3211 N N . TRP A 1 412 ? 3.418 -19.911 -4.963 1.00 89.50 412 TRP A N 1
ATOM 3212 C CA . TRP A 1 412 ? 3.897 -21.218 -4.535 1.00 89.50 412 TRP A CA 1
ATOM 3213 C C . TRP A 1 412 ? 3.047 -22.297 -5.198 1.00 89.50 412 TRP A C 1
ATOM 3215 O O . TRP A 1 412 ? 1.817 -22.220 -5.200 1.00 89.50 412 TRP A O 1
ATOM 3225 N N . PHE A 1 413 ? 3.704 -23.302 -5.760 1.00 89.06 413 PHE A N 1
ATOM 3226 C CA . PHE A 1 413 ? 3.089 -24.453 -6.401 1.00 89.06 413 PHE A CA 1
ATOM 3227 C C . PHE A 1 413 ? 3.302 -25.678 -5.522 1.00 89.06 413 PHE A C 1
ATOM 3229 O O . PHE A 1 413 ? 4.425 -25.978 -5.124 1.00 89.06 413 PHE A O 1
ATOM 3236 N N . TYR A 1 414 ? 2.230 -26.412 -5.262 1.00 88.31 414 TYR A N 1
ATOM 3237 C CA . TYR A 1 414 ? 2.211 -27.606 -4.428 1.00 88.31 414 TYR A CA 1
ATOM 3238 C C . TYR A 1 414 ? 1.743 -28.788 -5.266 1.00 88.31 414 TYR A C 1
ATOM 3240 O O . TYR A 1 414 ? 0.788 -28.657 -6.036 1.00 88.31 414 TYR A O 1
ATOM 3248 N N . SER A 1 415 ? 2.380 -29.948 -5.107 1.00 86.50 415 SER A N 1
ATOM 3249 C CA . SER A 1 415 ? 1.803 -31.189 -5.633 1.00 86.50 415 SER A CA 1
ATOM 3250 C C . SER A 1 415 ? 0.554 -31.523 -4.825 1.00 86.50 415 SER A C 1
ATOM 3252 O O . SER A 1 415 ? 0.564 -31.471 -3.597 1.00 86.50 415 SER A O 1
ATOM 3254 N N . CYS A 1 416 ? -0.535 -31.852 -5.515 1.00 82.75 416 CYS A N 1
ATOM 3255 C CA . CYS A 1 416 ? -1.794 -32.228 -4.880 1.00 82.75 416 CYS A CA 1
ATOM 3256 C C . CYS A 1 416 ? -2.286 -33.604 -5.342 1.00 82.75 416 CYS A C 1
ATOM 3258 O O . CYS A 1 416 ? -3.482 -33.859 -5.286 1.00 82.75 416 CYS A O 1
ATOM 3260 N N . THR A 1 417 ? -1.395 -34.467 -5.836 1.00 77.06 417 THR A N 1
ATOM 3261 C CA . THR A 1 417 ? -1.745 -35.830 -6.276 1.00 77.06 417 THR A CA 1
ATOM 3262 C C . THR A 1 417 ? -2.077 -36.730 -5.089 1.00 77.06 417 THR A C 1
ATOM 3264 O O . THR A 1 417 ? -3.192 -37.224 -5.020 1.00 77.06 417 THR A O 1
ATOM 3267 N N . ASP A 1 418 ? -1.165 -36.831 -4.117 1.00 72.81 418 ASP A N 1
ATOM 3268 C CA . ASP A 1 418 ? -1.341 -37.631 -2.899 1.00 72.81 418 ASP A CA 1
ATOM 3269 C C . ASP A 1 418 ? -0.922 -36.867 -1.638 1.00 72.81 418 ASP A C 1
ATOM 3271 O O . ASP A 1 418 ? -0.020 -36.024 -1.674 1.00 72.81 418 ASP A O 1
ATOM 3275 N N . GLN A 1 419 ? -1.504 -37.224 -0.487 1.00 72.19 419 GLN A N 1
ATOM 3276 C CA . GLN A 1 419 ? -1.215 -36.586 0.805 1.00 72.19 419 GLN A CA 1
ATOM 3277 C C . GLN A 1 419 ? 0.253 -36.718 1.247 1.00 72.19 419 GLN A C 1
ATOM 3279 O O . GLN A 1 419 ? 0.779 -35.826 1.906 1.00 72.19 419 GLN A O 1
ATOM 3284 N N . SER A 1 420 ? 0.948 -37.783 0.839 1.00 61.94 420 SER A N 1
ATOM 3285 C CA . SER A 1 420 ? 2.389 -37.964 1.078 1.00 61.94 420 SER A CA 1
ATOM 3286 C C . SER A 1 420 ? 3.269 -36.995 0.276 1.00 61.94 420 SER A C 1
ATOM 3288 O O . SER A 1 420 ? 4.417 -36.764 0.649 1.00 61.94 420 SER A O 1
ATOM 3290 N N . THR A 1 421 ? 2.736 -36.414 -0.803 1.00 61.25 421 THR A N 1
ATOM 3291 C CA . THR A 1 421 ? 3.444 -35.505 -1.724 1.00 61.25 421 THR A CA 1
ATOM 3292 C C . THR A 1 421 ? 3.005 -34.047 -1.592 1.00 61.25 421 THR A C 1
ATOM 3294 O O . THR A 1 421 ? 3.457 -33.209 -2.369 1.00 61.25 421 THR A O 1
ATOM 3297 N N . ALA A 1 422 ? 2.138 -33.741 -0.620 1.00 72.25 422 ALA A N 1
ATOM 3298 C CA . ALA A 1 422 ? 1.537 -32.430 -0.376 1.00 72.25 422 ALA A CA 1
ATOM 3299 C C . ALA A 1 422 ? 2.552 -31.409 0.175 1.00 72.25 422 ALA A C 1
ATOM 3301 O O . ALA A 1 422 ? 2.455 -30.944 1.310 1.00 72.25 422 ALA A O 1
ATOM 3302 N N . GLN A 1 423 ? 3.560 -31.087 -0.629 1.00 79.56 423 GLN A N 1
ATOM 3303 C CA . GLN A 1 423 ? 4.625 -30.141 -0.323 1.00 79.56 423 GLN A CA 1
ATOM 3304 C C . GLN A 1 423 ? 4.785 -29.132 -1.456 1.00 79.56 423 GLN A C 1
ATOM 3306 O O . GLN A 1 423 ? 4.380 -29.372 -2.598 1.00 79.56 423 GLN A O 1
ATOM 3311 N N . CYS A 1 424 ? 5.380 -27.992 -1.115 1.00 82.12 424 CYS A N 1
ATOM 3312 C CA . CYS A 1 424 ? 5.762 -26.972 -2.075 1.00 82.12 424 CYS A CA 1
ATOM 3313 C C . CYS A 1 424 ? 6.828 -27.548 -3.018 1.00 82.12 424 CYS A C 1
ATOM 3315 O O . CYS A 1 424 ? 7.912 -27.937 -2.581 1.00 82.12 424 CYS A O 1
ATOM 3317 N N . VAL A 1 425 ? 6.500 -27.642 -4.305 1.00 84.88 425 VAL A N 1
ATOM 3318 C CA . VAL A 1 425 ? 7.402 -28.135 -5.356 1.00 84.88 425 VAL A CA 1
ATOM 3319 C C . VAL A 1 425 ? 8.117 -26.993 -6.071 1.00 84.88 425 VAL A C 1
ATOM 3321 O O . VAL A 1 425 ? 9.176 -27.206 -6.658 1.00 84.88 425 VAL A O 1
ATOM 3324 N N . ASN A 1 426 ? 7.553 -25.781 -6.040 1.00 80.62 426 ASN A N 1
ATOM 3325 C CA . ASN A 1 426 ? 8.153 -24.611 -6.664 1.00 80.62 426 ASN A CA 1
ATOM 3326 C C . ASN A 1 426 ? 7.642 -23.307 -6.035 1.00 80.62 426 ASN A C 1
ATOM 3328 O O . ASN A 1 426 ? 6.471 -23.200 -5.688 1.00 80.62 426 ASN A O 1
ATOM 3332 N N . GLU A 1 427 ? 8.499 -22.296 -5.966 1.00 82.31 427 GLU A N 1
ATOM 3333 C CA . GLU A 1 427 ? 8.156 -20.919 -5.607 1.00 82.31 427 GLU A CA 1
ATOM 3334 C C . GLU A 1 427 ? 8.631 -20.005 -6.736 1.00 82.31 427 GLU A C 1
ATOM 3336 O O . GLU A 1 427 ? 9.770 -20.110 -7.198 1.00 82.31 427 GLU A O 1
ATOM 3341 N N . GLN A 1 428 ? 7.774 -19.084 -7.169 1.00 78.81 428 GLN A N 1
ATOM 3342 C CA . GLN A 1 428 ? 8.094 -18.136 -8.221 1.00 78.81 428 GLN A CA 1
ATOM 3343 C C . GLN A 1 428 ? 7.664 -16.717 -7.856 1.00 78.81 428 GLN A C 1
ATOM 3345 O O . GLN A 1 428 ? 6.523 -16.470 -7.476 1.00 78.81 428 GLN A O 1
ATOM 3350 N N . GLU A 1 429 ? 8.592 -15.777 -8.022 1.00 78.94 429 GLU A N 1
ATOM 3351 C CA . GLU A 1 429 ? 8.364 -14.341 -7.884 1.00 78.94 429 GLU A CA 1
ATOM 3352 C C . GLU A 1 429 ? 8.297 -13.679 -9.266 1.00 78.94 429 GLU A C 1
ATOM 3354 O O . GLU A 1 429 ? 9.076 -14.006 -10.166 1.00 78.94 429 GLU A O 1
ATOM 3359 N N . TYR A 1 430 ? 7.368 -12.743 -9.423 1.00 76.62 430 TYR A N 1
ATOM 3360 C CA . TYR A 1 430 ? 7.090 -12.017 -10.653 1.00 76.62 430 TYR A CA 1
ATOM 3361 C C . TYR A 1 430 ? 7.407 -10.523 -10.494 1.00 76.62 430 TYR A C 1
ATOM 3363 O O . TYR A 1 430 ? 7.405 -9.970 -9.392 1.00 76.62 430 TYR A O 1
ATOM 3371 N N . ILE A 1 431 ? 7.724 -9.871 -11.616 1.00 74.25 431 ILE A N 1
ATOM 3372 C CA . ILE A 1 431 ? 7.917 -8.419 -11.687 1.00 74.25 431 ILE A CA 1
ATOM 3373 C C . ILE A 1 431 ? 6.558 -7.816 -12.035 1.00 74.25 431 ILE A C 1
ATOM 3375 O O . ILE A 1 431 ? 6.146 -7.908 -13.189 1.00 74.25 431 ILE A O 1
ATOM 3379 N N . GLY A 1 432 ? 5.878 -7.260 -11.035 1.00 70.50 432 GLY A N 1
ATOM 3380 C CA . GLY A 1 432 ? 4.501 -6.774 -11.150 1.00 70.50 432 GLY A CA 1
ATOM 3381 C C . GLY A 1 432 ? 3.548 -7.513 -10.215 1.00 70.50 432 GLY A C 1
ATOM 3382 O O . GLY A 1 432 ? 3.928 -8.508 -9.590 1.00 70.50 432 GLY A O 1
ATOM 3383 N N . SER A 1 433 ? 2.317 -7.024 -10.095 1.00 72.81 433 SER A N 1
ATOM 3384 C CA . SER A 1 433 ? 1.320 -7.660 -9.228 1.00 72.81 433 SER A CA 1
ATOM 3385 C C . SER A 1 433 ? 0.664 -8.824 -9.962 1.00 72.81 433 SER A C 1
ATOM 3387 O O . SER A 1 433 ? 0.243 -8.682 -11.109 1.00 72.81 433 SER A O 1
ATOM 3389 N N . VAL A 1 434 ? 0.578 -9.993 -9.322 1.00 81.38 434 VAL A N 1
ATOM 3390 C CA . VAL A 1 434 ? -0.123 -11.136 -9.914 1.00 81.38 434 VAL A CA 1
ATOM 3391 C C . VAL A 1 434 ? -1.624 -10.905 -9.780 1.00 81.38 434 VAL A C 1
ATOM 3393 O O . VAL A 1 434 ? -2.154 -10.842 -8.675 1.00 81.38 434 VAL A O 1
ATOM 3396 N N . GLU A 1 435 ? -2.311 -10.806 -10.914 1.00 82.75 435 GLU A N 1
ATOM 3397 C CA . GLU A 1 435 ? -3.759 -10.591 -10.970 1.00 82.75 435 GLU A CA 1
ATOM 3398 C C . GLU A 1 435 ? -4.531 -11.913 -10.963 1.00 82.75 435 GLU A C 1
ATOM 3400 O O . GLU A 1 435 ? -5.576 -12.039 -10.330 1.00 82.75 435 GLU A O 1
ATOM 3405 N N . SER A 1 436 ? -4.039 -12.916 -11.695 1.00 85.56 436 SER A N 1
ATOM 3406 C CA . SER A 1 436 ? -4.670 -14.236 -11.753 1.00 85.56 436 SER A CA 1
ATOM 3407 C C . SER A 1 436 ? -3.699 -15.326 -12.193 1.00 85.56 436 SER A C 1
ATOM 3409 O O . SER A 1 436 ? -2.674 -15.070 -12.829 1.00 85.56 436 SER A O 1
ATOM 3411 N N . VAL A 1 437 ? -4.045 -16.569 -11.854 1.00 89.94 437 VAL A N 1
ATOM 3412 C CA . VAL A 1 437 ? -3.272 -17.768 -12.183 1.00 89.94 437 VAL A CA 1
ATOM 3413 C C . VAL A 1 437 ? -4.219 -18.832 -12.717 1.00 89.94 437 VAL A C 1
ATOM 3415 O O . VAL A 1 437 ? -5.339 -18.986 -12.239 1.00 89.94 437 VAL A O 1
ATOM 3418 N N . SER A 1 438 ? -3.786 -19.588 -13.715 1.00 89.56 438 SER A N 1
ATOM 3419 C CA . SER A 1 438 ? -4.510 -20.750 -14.228 1.00 89.56 438 SER A CA 1
ATOM 3420 C C . SER A 1 438 ? -3.532 -21.870 -14.532 1.00 89.56 438 SER A C 1
ATOM 3422 O O . SER A 1 438 ? -2.461 -21.632 -15.087 1.00 89.56 438 SER A O 1
ATOM 3424 N N . LEU A 1 439 ? -3.894 -23.095 -14.166 1.00 88.44 439 LEU A N 1
ATOM 3425 C CA . LEU A 1 439 ? -3.027 -24.262 -14.286 1.00 88.44 439 LEU A CA 1
ATOM 3426 C C . LEU A 1 439 ? -3.632 -25.286 -15.242 1.00 88.44 439 LEU A C 1
ATOM 3428 O O . LEU A 1 439 ? -4.842 -25.498 -15.259 1.00 88.44 439 LEU A O 1
ATOM 3432 N N . ASN A 1 440 ? -2.779 -25.977 -15.988 1.00 82.94 440 ASN A N 1
ATOM 3433 C CA . ASN A 1 440 ? -3.118 -27.240 -16.635 1.00 82.94 440 ASN A CA 1
ATOM 3434 C C . ASN A 1 440 ? -2.152 -28.345 -16.159 1.00 82.94 440 ASN A C 1
ATOM 3436 O O . ASN A 1 440 ? -1.418 -28.160 -15.189 1.00 82.94 440 ASN A O 1
ATOM 3440 N N . SER A 1 441 ? -2.175 -29.522 -16.792 1.00 75.25 441 SER A N 1
ATOM 3441 C CA . SER A 1 441 ? -1.346 -30.665 -16.375 1.00 75.25 441 SER A CA 1
ATOM 3442 C C . SER A 1 441 ? 0.161 -30.420 -16.490 1.00 75.25 441 SER A C 1
ATOM 3444 O O . SER A 1 441 ? 0.940 -31.094 -15.822 1.00 75.25 441 SER A O 1
ATOM 3446 N N . THR A 1 442 ? 0.578 -29.485 -17.345 1.00 70.88 442 THR A N 1
ATOM 3447 C CA . THR A 1 442 ? 1.980 -29.280 -17.719 1.00 70.88 442 THR A CA 1
ATOM 3448 C C . THR A 1 442 ? 2.420 -27.830 -17.668 1.00 70.88 442 THR A C 1
ATOM 3450 O O . THR A 1 442 ? 3.599 -27.599 -17.901 1.00 70.88 442 THR A O 1
ATOM 3453 N N . HIS A 1 443 ? 1.540 -26.866 -17.391 1.00 79.56 443 HIS A N 1
ATOM 3454 C CA . HIS A 1 443 ? 1.824 -25.437 -17.436 1.00 79.56 443 HIS A CA 1
ATOM 3455 C C . HIS A 1 443 ? 1.025 -24.617 -16.418 1.00 79.56 443 HIS A C 1
ATOM 3457 O O . HIS A 1 443 ? -0.106 -24.952 -16.071 1.00 79.56 443 HIS A O 1
ATOM 3463 N N . ALA A 1 444 ? 1.600 -23.481 -16.025 1.00 83.06 444 ALA A N 1
ATOM 3464 C CA . ALA A 1 444 ? 0.933 -22.390 -15.329 1.00 83.06 444 ALA A CA 1
ATOM 3465 C C . ALA A 1 444 ? 0.910 -21.145 -16.227 1.00 83.06 444 ALA A C 1
ATOM 3467 O O . ALA A 1 444 ? 1.939 -20.764 -16.786 1.00 83.06 444 ALA A O 1
ATOM 3468 N N . CYS A 1 445 ? -0.251 -20.513 -16.368 1.00 86.88 445 CYS A N 1
ATOM 3469 C CA . CYS A 1 445 ? -0.415 -19.203 -16.985 1.00 86.88 445 CYS A CA 1
ATOM 3470 C C . CYS A 1 445 ? -0.699 -18.179 -15.887 1.00 86.88 445 CYS A C 1
ATOM 3472 O O . CYS A 1 445 ? -1.597 -18.384 -15.073 1.00 86.88 445 CYS A O 1
ATOM 3474 N N . VAL A 1 446 ? 0.053 -17.085 -15.875 1.00 87.69 446 VAL A N 1
ATOM 3475 C CA . VAL A 1 446 ? -0.029 -16.026 -14.866 1.00 87.69 446 VAL A CA 1
ATOM 3476 C C . VAL A 1 446 ? -0.287 -14.699 -15.562 1.00 87.69 446 VAL A C 1
ATOM 3478 O O . VAL A 1 446 ? 0.372 -14.390 -16.555 1.00 87.69 446 VAL A O 1
ATOM 3481 N N . LEU A 1 447 ? -1.257 -13.936 -15.069 1.00 82.81 447 LEU A N 1
ATOM 3482 C CA . LEU A 1 447 ? -1.555 -12.580 -15.521 1.00 82.81 447 LEU A CA 1
ATOM 3483 C C . LEU A 1 447 ? -0.884 -11.580 -14.575 1.00 82.81 447 LEU A C 1
ATOM 3485 O O . LEU A 1 447 ? -1.092 -11.657 -13.365 1.00 82.81 447 LEU A O 1
ATOM 3489 N N . ILE A 1 448 ? -0.065 -10.685 -15.123 1.00 82.00 448 ILE A N 1
ATOM 3490 C CA . ILE A 1 448 ? 0.747 -9.718 -14.374 1.00 82.00 448 ILE A CA 1
ATOM 3491 C C . ILE A 1 448 ? 0.633 -8.371 -15.070 1.00 82.00 448 ILE A C 1
ATOM 3493 O O . ILE A 1 448 ? 1.042 -8.269 -16.228 1.00 82.00 448 ILE A O 1
ATOM 3497 N N . ASP A 1 449 ? 0.092 -7.365 -14.389 1.00 74.00 449 ASP A N 1
ATOM 3498 C CA . ASP A 1 449 ? -0.103 -6.008 -14.918 1.00 74.00 449 ASP A CA 1
ATOM 3499 C C . ASP A 1 449 ? -0.673 -6.020 -16.363 1.00 74.00 449 ASP A C 1
ATOM 3501 O O . ASP A 1 449 ? -0.125 -5.423 -17.294 1.00 74.00 449 ASP A O 1
ATOM 3505 N N . GLY A 1 450 ? -1.727 -6.816 -16.588 1.00 70.56 450 GLY A N 1
ATOM 3506 C CA . GLY A 1 450 ? -2.361 -7.033 -17.898 1.00 70.56 450 GLY A CA 1
ATOM 3507 C C . GLY A 1 450 ? -1.613 -7.927 -18.910 1.00 70.56 450 GLY A C 1
ATOM 3508 O O . GLY A 1 450 ? -2.143 -8.205 -19.989 1.00 70.56 450 GLY A O 1
ATOM 3509 N N . ARG A 1 451 ? -0.411 -8.431 -18.601 1.00 68.50 451 ARG A N 1
ATOM 3510 C CA . ARG A 1 451 ? 0.410 -9.294 -19.481 1.00 68.50 451 ARG A CA 1
ATOM 3511 C C . ARG A 1 451 ? 0.336 -10.769 -19.072 1.00 68.50 451 ARG A C 1
ATOM 3513 O O . ARG A 1 451 ? 0.418 -11.103 -17.896 1.00 68.50 451 ARG A O 1
ATOM 3520 N N . ARG A 1 452 ? 0.217 -11.684 -20.045 1.00 67.19 452 ARG A N 1
ATOM 3521 C CA . ARG A 1 452 ? 0.142 -13.141 -19.802 1.00 67.19 452 ARG A CA 1
ATOM 3522 C C . ARG A 1 452 ? 1.516 -13.800 -19.906 1.00 67.19 452 ARG A C 1
ATOM 3524 O O . ARG A 1 452 ? 2.195 -13.654 -20.918 1.00 67.19 452 ARG A O 1
ATOM 3531 N N . VAL A 1 453 ? 1.888 -14.593 -18.906 1.00 72.44 453 VAL A N 1
ATOM 3532 C CA . VAL A 1 453 ? 3.131 -15.377 -18.872 1.00 72.44 453 VAL A CA 1
ATOM 3533 C C . VAL A 1 453 ? 2.795 -16.857 -18.696 1.00 72.44 453 VAL A C 1
ATOM 3535 O O . VAL A 1 453 ? 2.231 -17.241 -17.676 1.00 72.44 453 VAL A O 1
ATOM 3538 N N . ALA A 1 454 ? 3.157 -17.701 -19.668 1.00 58.75 454 ALA A N 1
ATOM 3539 C CA . ALA A 1 454 ? 2.994 -19.158 -19.598 1.00 58.75 454 ALA A CA 1
ATOM 3540 C C . ALA A 1 454 ? 4.321 -19.862 -19.237 1.00 58.75 454 ALA A C 1
ATOM 3542 O O . ALA A 1 454 ? 5.389 -19.479 -19.722 1.00 58.75 454 ALA A O 1
ATOM 3543 N N . ARG A 1 455 ? 4.274 -20.891 -18.380 1.00 60.56 455 ARG A N 1
ATOM 3544 C CA . ARG A 1 455 ? 5.444 -21.650 -17.882 1.00 60.56 455 ARG A CA 1
ATOM 3545 C C . ARG A 1 455 ? 5.153 -23.137 -17.776 1.00 60.56 455 ARG A C 1
ATOM 3547 O O . ARG A 1 455 ? 4.013 -23.479 -17.517 1.00 60.56 455 ARG A O 1
ATOM 3554 N N . PHE A 1 456 ? 6.170 -23.991 -17.906 1.00 51.28 456 PHE A N 1
ATOM 3555 C CA . PHE A 1 456 ? 6.058 -25.443 -17.717 1.00 51.28 456 PHE A CA 1
ATOM 3556 C C . PHE A 1 456 ? 5.991 -25.825 -16.224 1.00 51.28 456 PHE A C 1
ATOM 3558 O O . PHE A 1 456 ? 6.839 -25.423 -15.435 1.00 51.28 456 PHE A O 1
ATOM 3565 N N . ALA A 1 457 ? 5.016 -26.650 -15.853 1.00 45.44 457 ALA A N 1
ATOM 3566 C CA . ALA A 1 457 ? 4.861 -27.316 -14.563 1.00 45.44 457 ALA A CA 1
ATOM 3567 C C . ALA A 1 457 ? 5.695 -28.610 -14.447 1.00 45.44 457 ALA A C 1
ATOM 3569 O O . ALA A 1 457 ? 6.007 -29.041 -13.345 1.00 45.44 457 ALA A O 1
ATOM 3570 N N . SER A 1 458 ? 6.106 -29.236 -15.560 1.00 40.69 458 SER A N 1
ATOM 3571 C CA . SER A 1 458 ? 6.818 -30.529 -15.535 1.00 40.69 458 SER A CA 1
ATOM 3572 C C . SER A 1 458 ? 8.308 -30.451 -15.168 1.00 40.69 458 SER A C 1
ATOM 3574 O O . SER A 1 458 ? 8.905 -31.483 -14.885 1.00 40.69 458 SER A O 1
ATOM 3576 N N . SER A 1 459 ? 8.922 -29.262 -15.127 1.00 42.25 459 SER A N 1
ATOM 3577 C CA . SER A 1 459 ? 10.307 -29.077 -14.647 1.00 42.25 459 SER A CA 1
ATOM 3578 C C . SER A 1 459 ? 10.414 -28.981 -13.115 1.00 42.25 459 SER A C 1
ATOM 3580 O O . SER A 1 459 ? 11.439 -28.538 -12.605 1.00 42.25 459 SER A O 1
ATOM 3582 N N . MET A 1 460 ? 9.346 -29.328 -12.386 1.00 46.50 460 MET A N 1
ATOM 3583 C CA . MET A 1 460 ? 9.212 -29.158 -10.931 1.00 46.50 460 MET A CA 1
ATOM 3584 C C . MET A 1 460 ? 9.430 -30.462 -10.136 1.00 46.50 460 MET A C 1
ATOM 3586 O O . MET A 1 460 ? 9.349 -30.454 -8.912 1.00 46.50 460 MET A O 1
ATOM 3590 N N . ALA A 1 461 ? 9.734 -31.580 -10.807 1.00 36.88 461 ALA A N 1
ATOM 3591 C CA . ALA A 1 461 ? 10.079 -32.849 -10.170 1.00 36.88 461 ALA A CA 1
ATOM 3592 C C . ALA A 1 461 ? 11.581 -33.132 -10.330 1.00 36.88 461 ALA A C 1
ATOM 3594 O O . ALA A 1 461 ? 12.029 -33.583 -11.380 1.00 36.88 461 ALA A O 1
ATOM 3595 N N . GLY A 1 462 ? 12.346 -32.886 -9.265 1.00 36.50 462 GLY A N 1
ATOM 3596 C CA . GLY A 1 462 ? 13.715 -33.382 -9.128 1.00 36.50 462 GLY A CA 1
ATOM 3597 C C . GLY A 1 462 ? 14.811 -32.381 -9.481 1.00 36.50 462 GLY A C 1
ATOM 3598 O O . GLY A 1 462 ? 15.388 -32.448 -10.553 1.00 36.50 462 GLY A O 1
ATOM 3599 N N . GLU A 1 463 ? 15.139 -31.505 -8.535 1.00 30.59 463 GLU A N 1
ATOM 3600 C CA . GLU A 1 463 ? 16.509 -31.139 -8.148 1.00 30.59 463 GLU A CA 1
ATOM 3601 C C . GLU A 1 463 ? 16.406 -30.227 -6.915 1.00 30.59 463 GLU A C 1
ATOM 3603 O O . GLU A 1 463 ? 15.561 -29.337 -6.865 1.00 30.59 463 GLU A O 1
ATOM 3608 N N . GLY A 1 464 ? 17.198 -30.506 -5.875 1.00 32.16 464 GLY A N 1
ATOM 3609 C CA . GLY A 1 464 ? 17.061 -29.885 -4.552 1.00 32.16 464 GLY A CA 1
ATOM 3610 C C . GLY A 1 464 ? 17.005 -28.354 -4.573 1.00 32.16 464 GLY A C 1
ATOM 3611 O O . GLY A 1 464 ? 17.607 -27.723 -5.442 1.00 32.16 464 GLY A O 1
ATOM 3612 N N . LEU A 1 465 ? 16.304 -27.782 -3.578 1.00 32.94 465 LEU A N 1
ATOM 3613 C CA . LEU A 1 465 ? 16.113 -26.343 -3.362 1.00 32.94 465 LEU A CA 1
ATOM 3614 C C . LEU A 1 465 ? 17.405 -25.549 -3.608 1.00 32.94 465 LEU A C 1
ATOM 3616 O O . LEU A 1 465 ? 18.230 -25.340 -2.718 1.00 32.94 465 LEU A O 1
ATOM 3620 N N . LYS A 1 466 ? 17.552 -25.038 -4.827 1.00 31.89 466 LYS A N 1
ATOM 3621 C CA . LYS A 1 466 ? 18.416 -23.909 -5.131 1.00 31.89 466 LYS A CA 1
ATOM 3622 C C . LYS A 1 466 ? 17.487 -22.762 -5.457 1.00 31.89 466 LYS A C 1
ATOM 3624 O O . LYS A 1 466 ? 16.773 -22.821 -6.452 1.00 31.89 466 LYS A O 1
ATOM 3629 N N . ARG A 1 467 ? 17.525 -21.720 -4.618 1.00 30.97 467 ARG A N 1
ATOM 3630 C CA . ARG A 1 467 ? 17.004 -20.385 -4.937 1.00 30.97 467 ARG A CA 1
ATOM 3631 C C . ARG A 1 467 ? 17.514 -20.007 -6.329 1.00 30.97 467 ARG A C 1
ATOM 3633 O O . ARG A 1 467 ? 18.664 -19.601 -6.477 1.00 30.97 467 ARG A O 1
ATOM 3640 N N . ARG A 1 468 ? 16.689 -20.196 -7.354 1.00 34.53 468 ARG A N 1
ATOM 3641 C CA . ARG A 1 468 ? 16.973 -19.766 -8.719 1.00 34.53 468 ARG A CA 1
ATOM 3642 C C . ARG A 1 468 ? 15.982 -18.664 -9.035 1.00 34.53 468 ARG A C 1
ATOM 3644 O O . ARG A 1 468 ? 14.824 -18.921 -9.334 1.00 34.53 468 ARG A O 1
ATOM 3651 N N . ARG A 1 469 ? 16.460 -17.424 -8.955 1.00 33.00 469 ARG A N 1
ATOM 3652 C CA . ARG A 1 469 ? 15.818 -16.294 -9.620 1.00 33.00 469 ARG A CA 1
ATOM 3653 C C . ARG A 1 469 ? 15.902 -16.604 -11.116 1.00 33.00 469 ARG A C 1
ATOM 3655 O O . ARG A 1 469 ? 16.986 -16.547 -11.686 1.00 33.00 469 ARG A O 1
ATOM 3662 N N . VAL A 1 470 ? 14.810 -17.067 -11.719 1.00 37.59 470 VAL A N 1
ATOM 3663 C CA . VAL A 1 470 ? 14.779 -17.323 -13.163 1.00 37.59 470 VAL A CA 1
ATOM 3664 C C . VAL A 1 470 ? 14.486 -15.991 -13.840 1.00 37.59 470 VAL A C 1
ATOM 3666 O O . VAL A 1 470 ? 13.331 -15.598 -13.991 1.00 37.59 470 VAL A O 1
ATOM 3669 N N . GLU A 1 471 ? 15.544 -15.265 -14.191 1.00 47.22 471 GLU A N 1
ATOM 3670 C CA . GLU A 1 471 ? 15.442 -14.093 -15.057 1.00 47.22 471 GLU A CA 1
ATOM 3671 C C . GLU A 1 471 ? 14.990 -14.572 -16.439 1.00 47.22 471 GLU A C 1
ATOM 3673 O O . GLU A 1 471 ? 15.656 -15.370 -17.098 1.00 47.22 471 GLU A O 1
ATOM 3678 N N . VAL A 1 472 ? 13.805 -14.139 -16.864 1.00 54.66 472 VAL A N 1
ATOM 3679 C CA . VAL A 1 472 ? 13.364 -14.338 -18.244 1.00 54.66 472 VAL A CA 1
ATOM 3680 C C . VAL A 1 472 ? 14.251 -13.436 -19.093 1.00 54.66 472 VAL A C 1
ATOM 3682 O O . VAL A 1 472 ? 14.215 -12.223 -18.875 1.00 54.66 472 VAL A O 1
ATOM 3685 N N . PRO A 1 473 ? 15.060 -13.973 -20.021 1.00 71.12 473 PRO A N 1
ATOM 3686 C CA . PRO A 1 473 ? 15.943 -13.130 -20.801 1.00 71.12 473 PRO A CA 1
ATOM 3687 C C . PRO A 1 473 ? 15.103 -12.170 -21.644 1.00 71.12 473 PRO A C 1
ATOM 3689 O O . PRO A 1 473 ? 14.153 -12.584 -22.313 1.00 71.12 473 PRO A O 1
ATOM 3692 N N . LEU A 1 474 ? 15.456 -10.887 -21.612 1.00 88.94 474 LEU A N 1
ATOM 3693 C CA . LEU A 1 474 ? 14.879 -9.859 -22.467 1.00 88.94 474 LEU A CA 1
ATOM 3694 C C . LEU A 1 474 ? 15.125 -10.258 -23.925 1.00 88.94 474 LEU A C 1
ATOM 3696 O O . LEU A 1 474 ? 16.268 -10.260 -24.384 1.00 88.94 474 LEU A O 1
ATOM 3700 N N . ARG A 1 475 ? 14.065 -10.620 -24.655 1.00 92.62 475 ARG A N 1
ATOM 3701 C CA . ARG A 1 475 ? 14.178 -11.024 -26.059 1.00 92.62 475 ARG A CA 1
ATOM 3702 C C . ARG A 1 475 ? 14.088 -9.813 -26.977 1.00 92.62 475 ARG A C 1
ATOM 3704 O O . ARG A 1 475 ? 13.084 -9.101 -26.989 1.00 92.62 475 ARG A O 1
ATOM 3711 N N . VAL A 1 476 ? 15.146 -9.600 -27.751 1.00 95.81 476 VAL A N 1
ATOM 3712 C CA . VAL A 1 476 ? 15.319 -8.453 -28.643 1.00 95.81 476 VAL A CA 1
ATOM 3713 C C . VAL A 1 476 ? 14.986 -8.840 -30.081 1.00 95.81 476 VAL A C 1
ATOM 3715 O O . VAL A 1 476 ? 15.552 -9.789 -30.625 1.00 95.81 476 VAL A O 1
ATOM 3718 N N . GLY A 1 477 ? 14.100 -8.073 -30.710 1.00 97.00 477 GLY A N 1
ATOM 3719 C CA . GLY A 1 477 ? 13.933 -8.028 -32.158 1.00 97.00 477 GLY A CA 1
ATOM 3720 C C . GLY A 1 477 ? 14.816 -6.918 -32.718 1.00 97.00 477 GLY A C 1
ATOM 3721 O O . GLY A 1 477 ? 14.629 -5.754 -32.382 1.00 97.00 477 GLY A O 1
ATOM 3722 N N . LEU A 1 478 ? 15.799 -7.247 -33.547 1.00 97.12 478 LEU A N 1
ATOM 3723 C CA . LEU A 1 478 ? 16.733 -6.280 -34.118 1.00 97.12 478 LEU A CA 1
ATOM 3724 C C . LEU A 1 478 ? 16.349 -5.938 -35.558 1.00 97.12 478 LEU A C 1
ATOM 3726 O O . LEU A 1 478 ? 16.247 -6.814 -36.412 1.00 97.12 478 LEU A O 1
ATOM 3730 N N . VAL A 1 479 ? 16.208 -4.655 -35.864 1.00 97.19 479 VAL A N 1
ATOM 3731 C CA . VAL A 1 479 ? 15.879 -4.199 -37.216 1.00 97.19 479 VAL A CA 1
ATOM 3732 C C . VAL A 1 479 ? 17.086 -3.520 -37.828 1.00 97.19 479 VAL A C 1
ATOM 3734 O O . VAL A 1 479 ? 17.554 -2.501 -37.335 1.00 97.19 479 VAL A O 1
ATOM 3737 N N . GLY A 1 480 ? 17.557 -4.055 -38.948 1.00 94.12 480 GLY A N 1
ATOM 3738 C CA . GLY A 1 480 ? 18.734 -3.561 -39.643 1.00 94.12 480 GLY A CA 1
ATOM 3739 C C . GLY A 1 480 ? 20.012 -4.200 -39.109 1.00 94.12 480 GLY A C 1
ATOM 3740 O O . GLY A 1 480 ? 20.382 -4.057 -37.950 1.00 94.12 480 GLY A O 1
ATOM 3741 N N . LEU A 1 481 ? 20.739 -4.869 -40.004 1.00 91.88 481 LEU A N 1
ATOM 3742 C CA . LEU A 1 481 ? 22.019 -5.519 -39.707 1.00 91.88 481 LEU A CA 1
ATOM 3743 C C . LEU A 1 481 ? 23.189 -4.778 -40.382 1.00 91.88 481 LEU A C 1
ATOM 3745 O O . LEU A 1 481 ? 24.028 -5.373 -41.063 1.00 91.88 481 LEU A O 1
ATOM 3749 N N . GLY A 1 482 ? 23.179 -3.445 -40.261 1.00 89.62 482 GLY A N 1
ATOM 3750 C CA . GLY A 1 482 ? 24.290 -2.561 -40.636 1.00 89.62 482 GLY A CA 1
ATOM 3751 C C . GLY A 1 482 ? 25.336 -2.453 -39.520 1.00 89.62 482 GLY A C 1
ATOM 3752 O O . GLY A 1 482 ? 25.370 -3.291 -38.626 1.00 89.62 482 GLY A O 1
ATOM 3753 N N . SER A 1 483 ? 26.161 -1.400 -39.513 1.00 90.62 483 SER A N 1
ATOM 3754 C CA . SER A 1 483 ? 27.256 -1.257 -38.531 1.00 90.62 483 SER A CA 1
ATOM 3755 C C . SER A 1 483 ? 26.798 -1.308 -37.064 1.00 90.62 483 SER A C 1
ATOM 3757 O O . SER A 1 483 ? 27.505 -1.870 -36.234 1.00 90.62 483 SER A O 1
ATOM 3759 N N . ILE A 1 484 ? 25.628 -0.738 -36.737 1.00 93.69 484 ILE A N 1
ATOM 3760 C CA . ILE A 1 484 ? 25.064 -0.800 -35.376 1.00 93.69 484 ILE A CA 1
ATOM 3761 C C . ILE A 1 484 ? 24.538 -2.203 -35.084 1.00 93.69 484 ILE A C 1
ATOM 3763 O O . ILE A 1 484 ? 24.966 -2.827 -34.116 1.00 93.69 484 ILE A O 1
ATOM 3767 N N . GLY A 1 485 ? 23.649 -2.708 -35.944 1.00 93.81 485 GLY A N 1
ATOM 3768 C CA . GLY A 1 485 ? 23.012 -4.005 -35.750 1.00 93.81 485 GLY A CA 1
ATOM 3769 C C . GLY A 1 485 ? 24.001 -5.166 -35.676 1.00 93.81 485 GLY A C 1
ATOM 3770 O O . GLY A 1 485 ? 23.847 -6.017 -34.813 1.00 93.81 485 GLY A O 1
ATOM 3771 N N . GLN A 1 486 ? 25.053 -5.180 -36.502 1.00 91.31 486 GLN A N 1
ATOM 3772 C CA . GLN A 1 486 ? 26.096 -6.214 -36.443 1.00 91.31 486 GLN A CA 1
ATOM 3773 C C . GLN A 1 486 ? 26.786 -6.249 -35.081 1.00 91.31 486 GLN A C 1
ATOM 3775 O O . GLN A 1 486 ? 26.920 -7.314 -34.493 1.00 91.31 486 GLN A O 1
ATOM 3780 N N . MET A 1 487 ? 27.178 -5.089 -34.548 1.00 91.88 487 MET A N 1
ATOM 3781 C CA . MET A 1 487 ? 27.848 -5.015 -33.249 1.00 91.88 487 MET A CA 1
ATOM 3782 C C . MET A 1 487 ? 26.916 -5.407 -32.094 1.00 91.88 487 MET A C 1
ATOM 3784 O O . MET A 1 487 ? 27.347 -6.092 -31.167 1.00 91.88 487 MET A O 1
ATOM 3788 N N . VAL A 1 488 ? 25.638 -5.012 -32.156 1.00 93.94 488 VAL A N 1
ATOM 3789 C CA . VAL A 1 488 ? 24.626 -5.436 -31.174 1.00 93.94 488 VAL A CA 1
ATOM 3790 C C . VAL A 1 488 ? 24.418 -6.949 -31.244 1.00 93.94 488 VAL A C 1
ATOM 3792 O O . VAL A 1 488 ? 24.567 -7.616 -30.226 1.00 93.94 488 VAL A O 1
ATOM 3795 N N . ALA A 1 489 ? 24.161 -7.499 -32.434 1.00 92.12 489 ALA A N 1
ATOM 3796 C CA . ALA A 1 489 ? 23.965 -8.931 -32.641 1.00 92.12 489 ALA A CA 1
ATOM 3797 C C . ALA A 1 489 ? 25.170 -9.749 -32.156 1.00 92.12 489 ALA A C 1
ATOM 3799 O O . ALA A 1 489 ? 24.996 -10.632 -31.326 1.00 92.12 489 ALA A O 1
ATOM 3800 N N . GLN A 1 490 ? 26.387 -9.381 -32.572 1.00 89.56 490 GLN A N 1
ATOM 3801 C CA . GLN A 1 490 ? 27.637 -10.015 -32.134 1.00 89.56 490 GLN A CA 1
ATOM 3802 C C . GLN A 1 490 ? 27.820 -10.005 -30.617 1.00 89.56 490 GLN A C 1
ATOM 3804 O O . GLN A 1 490 ? 28.393 -10.939 -30.072 1.00 89.56 490 GLN A O 1
ATOM 3809 N N . THR A 1 491 ? 27.386 -8.949 -29.928 1.00 90.25 491 THR A N 1
ATOM 3810 C CA . THR A 1 491 ? 27.537 -8.869 -28.468 1.00 90.25 491 THR A CA 1
ATOM 3811 C C . THR A 1 491 ? 26.503 -9.738 -27.752 1.00 90.25 491 THR A C 1
ATOM 3813 O O . THR A 1 491 ? 26.823 -10.339 -26.731 1.00 90.25 491 THR A O 1
ATOM 3816 N N . LEU A 1 492 ? 25.277 -9.818 -28.282 1.00 89.44 492 LEU A N 1
ATOM 3817 C CA . LEU A 1 492 ? 24.187 -10.605 -27.696 1.00 89.44 492 LEU A CA 1
ATOM 3818 C C . LEU A 1 492 ? 24.336 -12.118 -27.907 1.00 89.44 492 LEU A C 1
ATOM 3820 O O . LEU A 1 492 ? 23.730 -12.888 -27.173 1.00 89.44 492 LEU A O 1
ATOM 3824 N N . THR A 1 493 ? 25.118 -12.554 -28.894 1.00 85.12 493 THR A N 1
ATOM 3825 C CA . THR A 1 493 ? 25.326 -13.981 -29.198 1.00 85.12 493 THR A CA 1
ATOM 3826 C C . THR A 1 493 ? 26.647 -14.545 -28.678 1.00 85.12 493 THR A C 1
ATOM 3828 O O . THR A 1 493 ? 26.936 -15.723 -28.888 1.00 85.12 493 THR A O 1
ATOM 3831 N N . GLN A 1 494 ? 27.452 -13.744 -27.972 1.00 82.44 494 GLN A N 1
ATOM 3832 C CA . GLN A 1 494 ? 28.671 -14.226 -27.323 1.00 82.44 494 GLN A CA 1
ATOM 3833 C C . GLN A 1 494 ? 28.341 -15.095 -26.092 1.00 82.44 494 GLN A C 1
ATOM 3835 O O . GLN A 1 494 ? 27.645 -14.608 -25.200 1.00 82.44 494 GLN A O 1
ATOM 3840 N N . PRO A 1 495 ? 28.872 -16.333 -25.989 1.00 67.25 495 PRO A N 1
ATOM 3841 C CA . PRO A 1 495 ? 28.573 -17.258 -24.886 1.00 67.25 495 PRO A CA 1
ATOM 3842 C C . PRO A 1 495 ? 28.879 -16.713 -23.480 1.00 67.25 495 PRO A C 1
ATOM 3844 O O . PRO A 1 495 ? 28.116 -16.970 -22.556 1.00 67.25 495 PRO A O 1
ATOM 3847 N N . ASP A 1 496 ? 29.938 -15.906 -23.341 1.00 67.75 496 ASP A N 1
ATOM 3848 C CA . ASP A 1 496 ? 30.350 -15.239 -22.090 1.00 67.75 496 ASP A CA 1
ATOM 3849 C C . ASP A 1 496 ? 30.077 -13.718 -22.133 1.00 67.75 496 ASP A C 1
ATOM 3851 O O . ASP A 1 496 ? 30.822 -12.898 -21.587 1.00 67.75 496 ASP A O 1
ATOM 3855 N N . GLY A 1 497 ? 29.041 -13.318 -22.876 1.00 66.06 497 GLY A N 1
ATOM 3856 C CA . GLY A 1 497 ? 28.738 -11.923 -23.175 1.00 66.06 497 GLY A CA 1
ATOM 3857 C C . GLY A 1 497 ? 28.405 -11.076 -21.941 1.00 66.06 497 GLY A C 1
ATOM 3858 O O . GLY A 1 497 ? 27.909 -11.546 -20.921 1.00 66.06 497 GLY A O 1
ATOM 3859 N N . GLN A 1 498 ? 28.604 -9.760 -22.055 1.00 72.12 498 GLN A N 1
ATOM 3860 C CA . GLN A 1 498 ? 28.348 -8.784 -20.978 1.00 72.12 498 GLN A CA 1
ATOM 3861 C C . GLN A 1 498 ? 26.855 -8.608 -20.613 1.00 72.12 498 GLN A C 1
ATOM 3863 O O . GLN A 1 498 ? 26.526 -7.777 -19.760 1.00 72.12 498 GLN A O 1
ATOM 3868 N N . LEU A 1 499 ? 25.960 -9.342 -21.284 1.00 85.62 499 LEU A N 1
ATOM 3869 C CA . LEU A 1 499 ? 24.500 -9.250 -21.212 1.00 85.62 499 LEU A CA 1
ATOM 3870 C C . LEU A 1 499 ? 23.863 -10.656 -21.138 1.00 85.62 499 LEU A C 1
ATOM 3872 O O . LEU A 1 499 ? 23.153 -11.045 -22.062 1.00 85.62 499 LEU A O 1
ATOM 3876 N N . PRO A 1 500 ? 24.082 -11.426 -20.054 1.00 77.50 500 PRO A N 1
ATOM 3877 C CA . PRO A 1 500 ? 23.608 -12.814 -19.953 1.00 77.50 500 PRO A CA 1
ATOM 3878 C C . PRO A 1 500 ? 22.074 -12.950 -19.951 1.00 77.50 500 PRO A C 1
ATOM 3880 O O . PRO A 1 500 ? 21.544 -14.014 -20.253 1.00 77.50 500 PRO A O 1
ATOM 3883 N N . ASN A 1 501 ? 21.358 -11.860 -19.654 1.00 86.06 501 ASN A N 1
ATOM 3884 C CA . ASN A 1 501 ? 19.897 -11.819 -19.553 1.00 86.06 501 ASN A CA 1
ATOM 3885 C C . ASN A 1 501 ? 19.226 -11.177 -20.769 1.00 86.06 501 ASN A C 1
ATOM 3887 O O . ASN A 1 501 ? 18.091 -10.714 -20.674 1.00 86.06 501 ASN A O 1
ATOM 3891 N N . VAL A 1 502 ? 19.925 -11.089 -21.899 1.00 90.50 502 VAL A N 1
ATOM 3892 C CA . VAL A 1 502 ? 19.379 -10.547 -23.144 1.00 90.50 502 VAL A CA 1
ATOM 3893 C C . VAL A 1 502 ? 19.620 -11.564 -24.246 1.00 90.50 502 VAL A C 1
ATOM 3895 O O . VAL A 1 502 ? 20.746 -12.000 -24.451 1.00 90.50 502 VAL A O 1
ATOM 3898 N N . ALA A 1 503 ? 18.567 -11.932 -24.967 1.00 89.50 503 ALA A N 1
ATOM 3899 C CA . ALA A 1 503 ? 18.643 -12.888 -26.064 1.00 89.50 503 ALA A CA 1
ATOM 3900 C C . ALA A 1 503 ? 18.159 -12.246 -27.365 1.00 89.50 503 ALA A C 1
ATOM 3902 O O . ALA A 1 503 ? 17.222 -11.449 -27.370 1.00 89.50 503 ALA A O 1
ATOM 3903 N N . LEU A 1 504 ? 18.775 -12.609 -28.487 1.00 91.25 504 LEU A N 1
ATOM 3904 C CA . LEU A 1 504 ? 18.338 -12.163 -29.806 1.00 91.25 504 LEU A CA 1
ATOM 3905 C C . LEU A 1 504 ? 17.234 -13.097 -30.325 1.00 91.25 504 LEU A C 1
ATOM 3907 O O . LEU A 1 504 ? 17.485 -14.275 -30.564 1.00 91.25 504 LEU A O 1
ATOM 3911 N N . GLY A 1 505 ? 16.013 -12.581 -30.476 1.00 91.69 505 GLY A N 1
ATOM 3912 C CA . GLY A 1 505 ? 14.850 -13.356 -30.926 1.00 91.69 505 GLY A CA 1
ATOM 3913 C C . GLY A 1 505 ? 14.673 -13.346 -32.445 1.00 91.69 505 GLY A C 1
ATOM 3914 O O . GLY A 1 505 ? 14.470 -14.391 -33.063 1.00 91.69 505 GLY A O 1
ATOM 3915 N N . ALA A 1 506 ? 14.788 -12.171 -33.068 1.00 94.88 506 ALA A N 1
ATOM 3916 C CA . ALA A 1 506 ? 14.639 -12.016 -34.514 1.00 94.88 506 ALA A CA 1
ATOM 3917 C C . ALA A 1 506 ? 15.486 -10.869 -35.069 1.00 94.88 506 ALA A C 1
ATOM 3919 O O . ALA A 1 506 ? 15.806 -9.918 -34.359 1.00 94.88 506 ALA A O 1
ATOM 3920 N N . VAL A 1 507 ? 15.809 -10.944 -36.358 1.00 95.75 507 VAL A N 1
ATOM 3921 C CA . VAL A 1 507 ? 16.533 -9.935 -37.124 1.00 95.75 507 VAL A CA 1
ATOM 3922 C C . VAL A 1 507 ? 15.808 -9.674 -38.441 1.00 95.75 507 VAL A C 1
ATOM 3924 O O . VAL A 1 507 ? 15.686 -10.573 -39.275 1.00 95.75 507 VAL A O 1
ATOM 3927 N N . LEU A 1 508 ? 15.371 -8.431 -38.644 1.00 95.88 508 LEU A N 1
ATOM 3928 C CA . LEU A 1 508 ? 14.787 -7.963 -39.901 1.00 95.88 508 LEU A CA 1
ATOM 3929 C C . LEU A 1 508 ? 15.853 -7.264 -40.750 1.00 95.88 508 LEU A C 1
ATOM 3931 O O . LEU A 1 508 ? 16.482 -6.296 -40.313 1.00 95.88 508 LEU A O 1
ATOM 3935 N N . VAL A 1 509 ? 16.050 -7.729 -41.982 1.00 94.25 509 VAL A N 1
ATOM 3936 C CA . VAL A 1 509 ? 16.959 -7.121 -42.967 1.00 94.25 509 VAL A CA 1
ATOM 3937 C C . VAL A 1 509 ? 16.203 -6.716 -44.229 1.00 94.25 509 VAL A C 1
ATOM 3939 O O . VAL A 1 509 ? 15.238 -7.353 -44.619 1.00 94.25 509 VAL A O 1
ATOM 3942 N N . GLN A 1 510 ? 16.649 -5.652 -44.902 1.00 89.75 510 GLN A N 1
ATOM 3943 C CA . GLN A 1 510 ? 15.960 -5.138 -46.095 1.00 89.75 510 GLN A CA 1
ATOM 3944 C C . GLN A 1 510 ? 16.123 -6.036 -47.334 1.00 89.75 510 GLN A C 1
ATOM 3946 O O . GLN A 1 510 ? 15.285 -6.018 -48.229 1.00 89.75 510 GLN A O 1
ATOM 3951 N N . ARG A 1 511 ? 17.236 -6.767 -47.433 1.00 89.25 511 ARG A N 1
ATOM 3952 C CA . ARG A 1 511 ? 17.560 -7.641 -48.566 1.00 89.25 511 ARG A CA 1
ATOM 3953 C C . ARG A 1 511 ? 17.984 -8.996 -48.036 1.00 89.25 511 ARG A C 1
ATOM 3955 O O . ARG A 1 511 ? 18.632 -9.056 -46.987 1.00 89.25 511 ARG A O 1
ATOM 3962 N N . GLU A 1 512 ? 17.653 -10.044 -48.782 1.00 85.19 512 GLU A N 1
ATOM 3963 C CA . GLU A 1 512 ? 18.163 -11.381 -48.502 1.00 85.19 512 GLU A CA 1
ATOM 3964 C C . GLU A 1 512 ? 19.690 -11.362 -48.469 1.00 85.19 512 GLU A C 1
ATOM 3966 O O . GLU A 1 512 ? 20.348 -10.627 -49.215 1.00 85.19 512 GLU A O 1
ATOM 3971 N N . ARG A 1 513 ? 20.250 -12.153 -47.556 1.00 81.19 513 ARG A N 1
ATOM 3972 C CA . ARG A 1 513 ? 21.691 -12.341 -47.454 1.00 81.19 513 ARG A CA 1
ATOM 3973 C C . ARG A 1 513 ? 22.044 -13.703 -48.041 1.00 81.19 513 ARG A C 1
ATOM 3975 O O . ARG A 1 513 ? 21.386 -14.672 -47.676 1.00 81.19 513 ARG A O 1
ATOM 3982 N N . PRO A 1 514 ? 23.067 -13.780 -48.910 1.00 77.31 514 PRO A N 1
ATOM 3983 C CA . PRO A 1 514 ? 23.461 -15.039 -49.540 1.00 77.31 514 PRO A CA 1
ATOM 3984 C C . PRO A 1 514 ? 23.940 -16.072 -48.514 1.00 77.31 514 PRO A C 1
ATOM 3986 O O . PRO A 1 514 ? 23.731 -17.263 -48.705 1.00 77.31 514 PRO A O 1
ATOM 3989 N N . GLU A 1 515 ? 24.524 -15.614 -47.404 1.00 81.81 515 GLU A N 1
ATOM 3990 C CA . GLU A 1 515 ? 24.926 -16.453 -46.278 1.00 81.81 515 GLU A CA 1
ATOM 3991 C C . GLU A 1 515 ? 24.385 -15.883 -44.967 1.00 81.81 515 GLU A C 1
ATOM 3993 O O . GLU A 1 515 ? 24.274 -14.660 -44.787 1.00 81.81 515 GLU A O 1
ATOM 3998 N N . ARG A 1 516 ? 24.055 -16.783 -44.035 1.00 84.12 516 ARG A N 1
ATOM 3999 C CA . ARG A 1 516 ? 23.631 -16.409 -42.690 1.00 84.12 516 ARG A CA 1
ATOM 4000 C C . ARG A 1 516 ? 24.833 -15.825 -41.938 1.00 84.12 516 ARG A C 1
ATOM 4002 O O . ARG A 1 516 ? 25.857 -16.497 -41.840 1.00 84.12 516 ARG A O 1
ATOM 4009 N N . PRO A 1 517 ? 24.727 -14.603 -41.394 1.00 83.00 517 PRO A N 1
ATOM 4010 C CA . PRO A 1 517 ? 25.809 -14.007 -40.626 1.00 83.00 517 PRO A CA 1
ATOM 4011 C C . PRO A 1 517 ? 26.175 -14.902 -39.430 1.00 83.00 517 PRO A C 1
ATOM 4013 O O . PRO A 1 517 ? 25.275 -15.252 -38.656 1.00 83.00 517 PRO A O 1
ATOM 4016 N N . PRO A 1 518 ? 27.456 -15.279 -39.269 1.00 77.56 518 PRO A N 1
ATOM 4017 C CA . PRO A 1 518 ? 27.889 -16.214 -38.230 1.00 77.56 518 PRO A CA 1
ATOM 4018 C C . PRO A 1 518 ? 27.558 -15.707 -36.822 1.00 77.56 518 PRO A C 1
ATOM 4020 O O . PRO A 1 518 ? 27.273 -16.495 -35.925 1.00 77.56 518 PRO A O 1
ATOM 4023 N N . GLU A 1 519 ? 27.507 -14.387 -36.638 1.00 73.50 519 GLU A N 1
ATOM 4024 C CA . GLU A 1 519 ? 27.130 -13.748 -35.382 1.00 73.50 519 GLU A CA 1
ATOM 4025 C C . GLU A 1 519 ? 25.679 -13.975 -34.938 1.00 73.50 519 GLU A C 1
ATOM 4027 O O . GLU A 1 519 ? 25.347 -13.597 -33.824 1.00 73.50 519 GLU A O 1
ATOM 4032 N N . LEU A 1 520 ? 24.791 -14.539 -35.759 1.00 78.44 520 LEU A N 1
ATOM 4033 C CA . LEU A 1 520 ? 23.391 -14.766 -35.371 1.00 78.44 520 LEU A CA 1
ATOM 4034 C C . LEU A 1 520 ? 23.143 -16.144 -34.747 1.00 78.44 520 LEU A C 1
ATOM 4036 O O . LEU A 1 520 ? 22.055 -16.373 -34.212 1.00 78.44 520 LEU A O 1
ATOM 4040 N N . GLY A 1 521 ? 24.118 -17.060 -34.831 1.00 71.31 521 GLY A N 1
ATOM 4041 C CA . GLY A 1 521 ? 23.934 -18.472 -34.479 1.00 71.31 521 GLY A CA 1
ATOM 4042 C C . GLY A 1 521 ? 22.711 -19.088 -35.173 1.00 71.31 521 GLY A C 1
ATOM 4043 O O . GLY A 1 521 ? 22.207 -18.535 -36.151 1.00 71.31 521 GLY A O 1
ATOM 4044 N N . ASP A 1 522 ? 22.177 -20.187 -34.640 1.00 71.81 522 ASP A N 1
ATOM 4045 C CA . ASP A 1 522 ? 20.996 -20.865 -35.213 1.00 71.81 522 ASP A CA 1
ATOM 4046 C C . ASP A 1 522 ? 19.666 -20.452 -34.560 1.00 71.81 522 ASP A C 1
ATOM 4048 O O . ASP A 1 522 ? 18.595 -20.820 -35.032 1.00 71.81 522 ASP A O 1
ATOM 4052 N N . GLN A 1 523 ? 19.711 -19.674 -33.473 1.00 71.75 523 GLN A N 1
ATOM 4053 C CA . GLN A 1 523 ? 18.550 -19.467 -32.599 1.00 71.75 523 GLN A CA 1
ATOM 4054 C C . GLN A 1 523 ? 17.666 -18.264 -32.969 1.00 71.75 523 GLN A C 1
ATOM 4056 O O . GLN A 1 523 ? 16.466 -18.300 -32.707 1.00 71.75 523 GLN A O 1
ATOM 4061 N N . ALA A 1 524 ? 18.221 -17.207 -33.572 1.00 84.38 524 ALA A N 1
ATOM 4062 C CA . ALA A 1 524 ? 17.449 -16.018 -33.944 1.00 84.38 524 ALA A CA 1
ATOM 4063 C C . ALA A 1 524 ? 16.783 -16.176 -35.324 1.00 84.38 524 ALA A C 1
ATOM 4065 O O . ALA A 1 524 ? 17.418 -16.622 -36.281 1.00 84.38 524 ALA A O 1
ATOM 4066 N N . LEU A 1 525 ? 15.530 -15.754 -35.496 1.00 90.81 525 LEU A N 1
ATOM 4067 C CA . LEU A 1 525 ? 14.937 -15.671 -36.838 1.00 90.81 525 LEU A CA 1
ATOM 4068 C C . LEU A 1 525 ? 15.689 -14.617 -37.672 1.00 90.81 525 LEU A C 1
ATOM 4070 O O . LEU A 1 525 ? 15.863 -13.499 -37.207 1.00 90.81 525 LEU A O 1
ATOM 4074 N N . LEU A 1 526 ? 16.095 -14.923 -38.906 1.00 93.19 526 LEU A N 1
ATOM 4075 C CA . LEU A 1 526 ? 16.576 -13.925 -39.873 1.00 93.19 526 LEU A CA 1
ATOM 4076 C C . LEU A 1 526 ? 15.563 -13.851 -41.012 1.00 93.19 526 LEU A C 1
ATOM 4078 O O . LEU A 1 526 ? 15.308 -14.865 -41.656 1.00 93.19 526 LEU A O 1
ATOM 4082 N N . THR A 1 527 ? 14.979 -12.679 -41.253 1.00 93.88 527 THR A N 1
ATOM 4083 C CA . THR A 1 527 ? 13.896 -12.522 -42.233 1.00 93.88 527 THR A CA 1
ATOM 4084 C C . THR A 1 527 ? 13.960 -11.182 -42.965 1.00 93.88 527 THR A C 1
ATOM 4086 O O . THR A 1 527 ? 14.545 -10.213 -42.477 1.00 93.88 527 THR A O 1
ATOM 4089 N N . THR A 1 528 ? 13.352 -11.137 -44.149 1.00 94.31 528 THR A N 1
ATOM 4090 C CA . THR A 1 528 ? 13.061 -9.922 -44.925 1.00 94.31 528 THR A CA 1
ATOM 4091 C C . THR A 1 528 ? 11.593 -9.493 -44.828 1.00 94.31 528 THR A C 1
ATOM 4093 O O . THR A 1 528 ? 11.266 -8.378 -45.226 1.00 94.31 528 THR A O 1
ATOM 4096 N N . SER A 1 529 ? 10.713 -10.344 -44.285 1.00 94.12 529 SER A N 1
ATOM 4097 C CA . SER A 1 529 ? 9.285 -10.053 -44.098 1.00 94.12 529 SER A CA 1
ATOM 4098 C C . SER A 1 529 ? 9.046 -9.370 -42.753 1.00 94.12 529 SER A C 1
ATOM 4100 O O . SER A 1 529 ? 9.438 -9.885 -41.700 1.00 94.12 529 SER A O 1
ATOM 4102 N N . ALA A 1 530 ? 8.375 -8.217 -42.799 1.00 91.31 530 ALA A N 1
ATOM 4103 C CA . ALA A 1 530 ? 7.947 -7.495 -41.607 1.00 91.31 530 ALA A CA 1
ATOM 4104 C C . ALA A 1 530 ? 6.937 -8.325 -40.803 1.00 91.31 530 ALA A C 1
ATOM 4106 O O . ALA A 1 530 ? 7.048 -8.408 -39.586 1.00 91.31 530 ALA A O 1
ATOM 4107 N N . GLU A 1 531 ? 6.029 -9.027 -41.477 1.00 91.94 531 GLU A N 1
ATOM 4108 C CA . GLU A 1 531 ? 5.017 -9.887 -40.864 1.00 91.94 531 GLU A CA 1
ATOM 4109 C C . GLU A 1 531 ? 5.666 -11.039 -40.089 1.00 91.94 531 GLU A C 1
ATOM 4111 O O . GLU A 1 531 ? 5.354 -11.266 -38.920 1.00 91.94 531 GLU A O 1
ATOM 4116 N N . ALA A 1 532 ? 6.630 -11.731 -40.708 1.00 92.62 532 ALA A N 1
ATOM 4117 C CA . ALA A 1 532 ? 7.391 -12.792 -40.054 1.00 92.62 532 ALA A CA 1
ATOM 4118 C C . ALA A 1 532 ? 8.218 -12.259 -38.874 1.00 92.62 532 ALA A C 1
ATOM 4120 O O . ALA A 1 532 ? 8.354 -12.938 -37.858 1.00 92.62 532 ALA A O 1
ATOM 4121 N N . PHE A 1 533 ? 8.757 -11.041 -38.990 1.00 95.88 533 PHE A N 1
ATOM 4122 C CA . PHE A 1 533 ? 9.461 -10.388 -37.893 1.00 95.88 533 PHE A CA 1
ATOM 4123 C C . PHE A 1 533 ? 8.517 -10.067 -36.729 1.00 95.88 533 PHE A C 1
ATOM 4125 O O . PHE A 1 533 ? 8.843 -10.410 -35.597 1.00 95.88 533 PHE A O 1
ATOM 4132 N N . MET A 1 534 ? 7.342 -9.481 -36.983 1.00 92.69 534 MET A N 1
ATOM 4133 C CA . MET A 1 534 ? 6.352 -9.170 -35.943 1.00 92.69 534 MET A CA 1
ATOM 4134 C C . MET A 1 534 ? 5.819 -10.433 -35.256 1.00 92.69 534 MET A C 1
ATOM 4136 O O . MET A 1 534 ? 5.659 -10.447 -34.037 1.00 92.69 534 MET A O 1
ATOM 4140 N N . ALA A 1 535 ? 5.623 -11.523 -36.000 1.00 91.44 535 ALA A N 1
ATOM 4141 C CA . ALA A 1 535 ? 5.169 -12.801 -35.449 1.00 91.44 535 ALA A CA 1
ATOM 4142 C C . ALA A 1 535 ? 6.218 -13.525 -34.580 1.00 91.44 535 ALA A C 1
ATOM 4144 O O . ALA A 1 535 ? 5.872 -14.462 -33.861 1.00 91.44 535 ALA A O 1
ATOM 4145 N N . ALA A 1 536 ? 7.491 -13.122 -34.639 1.00 91.38 536 ALA A N 1
ATOM 4146 C CA . ALA A 1 536 ? 8.557 -13.765 -33.882 1.00 91.38 536 ALA A CA 1
ATOM 4147 C C . ALA A 1 536 ? 8.510 -13.440 -32.376 1.00 91.38 536 ALA A C 1
ATOM 4149 O O . ALA A 1 536 ? 7.902 -12.464 -31.931 1.00 91.38 536 ALA A O 1
ATOM 4150 N N . ASP A 1 537 ? 9.187 -14.281 -31.592 1.00 87.56 537 ASP A N 1
ATOM 4151 C CA . ASP A 1 537 ? 9.240 -14.198 -30.132 1.00 87.56 537 ASP A CA 1
ATOM 4152 C C . ASP A 1 537 ? 10.296 -13.185 -29.656 1.00 87.56 537 ASP A C 1
ATOM 4154 O O . ASP A 1 537 ? 11.469 -13.513 -29.454 1.00 87.56 537 ASP A O 1
ATOM 4158 N N . TRP A 1 538 ? 9.872 -11.931 -29.507 1.00 92.81 538 TRP A N 1
ATOM 4159 C CA . TRP A 1 538 ? 10.631 -10.853 -28.874 1.00 92.81 538 TRP A CA 1
ATOM 4160 C C . TRP A 1 538 ? 9.697 -9.828 -28.216 1.00 92.81 538 TRP A C 1
ATOM 4162 O O . TRP A 1 538 ? 8.540 -9.679 -28.603 1.00 92.81 538 TRP A O 1
ATOM 4172 N N . SER A 1 539 ? 10.205 -9.114 -27.208 1.00 90.62 539 SER A N 1
ATOM 4173 C CA . SER A 1 539 ? 9.440 -8.155 -26.392 1.00 90.62 539 SER A CA 1
ATOM 4174 C C . SER A 1 539 ? 9.928 -6.708 -26.516 1.00 90.62 539 SER A C 1
ATOM 4176 O O . SER A 1 539 ? 9.195 -5.784 -26.172 1.00 90.62 539 SER A O 1
ATOM 4178 N N . LEU A 1 540 ? 11.157 -6.509 -27.002 1.00 97.12 540 LEU A N 1
ATOM 4179 C CA . LEU A 1 540 ? 11.749 -5.197 -27.267 1.00 97.12 540 LEU A CA 1
ATOM 4180 C C . LEU A 1 540 ? 12.287 -5.155 -28.697 1.00 97.12 540 LEU A C 1
ATOM 4182 O O . LEU A 1 540 ? 13.142 -5.962 -29.062 1.00 97.12 540 LEU A O 1
ATOM 4186 N N . CYS A 1 541 ? 11.837 -4.186 -29.487 1.00 98.06 541 CYS A N 1
ATOM 4187 C CA . CYS A 1 541 ? 12.390 -3.911 -30.805 1.00 98.06 541 CYS A CA 1
ATOM 4188 C C . CYS A 1 541 ? 13.531 -2.892 -30.701 1.00 98.06 541 CYS A C 1
ATOM 4190 O O . CYS A 1 541 ? 13.343 -1.798 -30.179 1.00 98.06 541 CYS A O 1
ATOM 4192 N N . VAL A 1 542 ? 14.703 -3.217 -31.239 1.00 98.38 542 VAL A N 1
ATOM 4193 C CA . VAL A 1 542 ? 15.841 -2.303 -31.387 1.00 98.38 542 VAL A CA 1
ATOM 4194 C C . VAL A 1 542 ? 15.948 -1.900 -32.851 1.00 98.38 542 VAL A C 1
ATOM 4196 O O . VAL A 1 542 ? 16.257 -2.721 -33.716 1.00 98.38 542 VAL A O 1
ATOM 4199 N N . GLU A 1 543 ? 15.716 -0.624 -33.135 1.00 96.88 543 GLU A N 1
ATOM 4200 C CA . GLU A 1 543 ? 15.850 -0.069 -34.475 1.00 96.88 543 GLU A CA 1
ATOM 4201 C C . GLU A 1 543 ? 17.293 0.362 -34.762 1.00 96.88 543 GLU A C 1
ATOM 4203 O O . GLU A 1 543 ? 17.863 1.198 -34.063 1.00 96.88 543 GLU A O 1
ATOM 4208 N N . ALA A 1 544 ? 17.857 -0.181 -35.840 1.00 95.44 544 ALA A N 1
ATOM 4209 C CA . ALA A 1 544 ? 19.153 0.162 -36.423 1.00 95.44 544 ALA A CA 1
ATOM 4210 C C . ALA A 1 544 ? 19.090 0.201 -37.973 1.00 95.44 544 ALA A C 1
ATOM 4212 O O . ALA A 1 544 ? 20.075 -0.100 -38.659 1.00 95.44 544 ALA A O 1
ATOM 4213 N N . ALA A 1 545 ? 17.924 0.547 -38.531 1.00 93.06 545 ALA A N 1
ATOM 4214 C CA . ALA A 1 545 ? 17.605 0.512 -39.963 1.00 93.06 545 ALA A CA 1
ATOM 4215 C C . ALA A 1 545 ? 17.435 1.903 -40.605 1.00 93.06 545 ALA A C 1
ATOM 4217 O O . ALA A 1 545 ? 17.436 2.024 -41.831 1.00 93.06 545 ALA A O 1
ATOM 4218 N N . GLY A 1 546 ? 17.335 2.958 -39.801 1.00 91.75 546 GLY A N 1
ATOM 4219 C CA . GLY A 1 546 ? 17.124 4.334 -40.221 1.00 91.75 546 GLY A CA 1
ATOM 4220 C C . GLY A 1 546 ? 15.696 4.840 -39.999 1.00 91.75 546 GLY A C 1
ATOM 4221 O O . GLY A 1 546 ? 14.731 4.085 -39.873 1.00 91.75 546 GLY A O 1
ATOM 4222 N N . GLN A 1 547 ? 15.559 6.166 -40.061 1.00 93.12 547 GLN A N 1
ATOM 4223 C CA . GLN A 1 547 ? 14.289 6.887 -39.916 1.00 93.12 547 GLN A CA 1
ATOM 4224 C C . GLN A 1 547 ? 13.134 6.379 -40.813 1.00 93.12 547 GLN A C 1
ATOM 4226 O O . GLN A 1 547 ? 12.007 6.333 -40.320 1.00 93.12 547 GLN A O 1
ATOM 4231 N N . PRO A 1 548 ? 13.346 5.970 -42.089 1.00 93.38 548 PRO A N 1
ATOM 4232 C CA . PRO A 1 548 ? 12.248 5.480 -42.931 1.00 93.38 548 PRO A CA 1
ATOM 4233 C C . PRO A 1 548 ? 11.552 4.239 -42.367 1.00 93.38 548 PRO A C 1
ATOM 4235 O O . PRO A 1 548 ? 10.333 4.108 -42.485 1.00 93.38 548 PRO A O 1
ATOM 4238 N N . TRP A 1 549 ? 12.310 3.342 -41.725 1.00 94.81 549 TRP A N 1
ATOM 4239 C CA . TRP A 1 549 ? 11.729 2.158 -41.102 1.00 94.81 549 TRP A CA 1
ATOM 4240 C C . TRP A 1 549 ? 10.885 2.539 -39.885 1.00 94.81 549 TRP A C 1
ATOM 4242 O O . TRP A 1 549 ? 9.757 2.062 -39.771 1.00 94.81 549 TRP A O 1
ATOM 4252 N N . VAL A 1 550 ? 11.380 3.458 -39.042 1.00 96.50 550 VAL A N 1
ATOM 4253 C CA . VAL A 1 550 ? 10.634 3.957 -37.873 1.00 96.50 550 VAL A CA 1
ATOM 4254 C C . VAL A 1 550 ? 9.288 4.528 -38.308 1.00 96.50 550 VAL A C 1
ATOM 4256 O O . VAL A 1 550 ? 8.266 4.126 -37.766 1.00 96.50 550 VAL A O 1
ATOM 4259 N N . ARG A 1 551 ? 9.268 5.389 -39.336 1.00 95.44 551 ARG A N 1
ATOM 4260 C CA . ARG A 1 551 ? 8.027 5.989 -39.859 1.00 95.44 551 ARG A CA 1
ATOM 4261 C C . ARG A 1 551 ? 7.022 4.956 -40.365 1.00 95.44 551 ARG A C 1
ATOM 4263 O O . ARG A 1 551 ? 5.826 5.176 -40.242 1.00 95.44 551 ARG A O 1
ATOM 4270 N N . SER A 1 552 ? 7.507 3.860 -40.943 1.00 93.81 552 SER A N 1
ATOM 4271 C CA . SER A 1 552 ? 6.650 2.873 -41.607 1.00 93.81 552 SER A CA 1
ATOM 4272 C C . SER A 1 552 ? 6.121 1.799 -40.650 1.00 93.81 552 SER A C 1
ATOM 4274 O O . SER A 1 552 ? 4.981 1.380 -40.796 1.00 93.81 552 SER A O 1
ATOM 4276 N N . HIS A 1 553 ? 6.924 1.366 -39.669 1.00 95.00 553 HIS A N 1
ATOM 4277 C CA . HIS A 1 553 ? 6.609 0.195 -38.831 1.00 95.00 553 HIS A CA 1
ATOM 4278 C C . HIS A 1 553 ? 6.705 0.455 -37.322 1.00 95.00 553 HIS A C 1
ATOM 4280 O O . HIS A 1 553 ? 6.221 -0.350 -36.532 1.00 95.00 553 HIS A O 1
ATOM 4286 N N . GLY A 1 554 ? 7.307 1.565 -36.880 1.00 95.81 554 GLY A N 1
ATOM 4287 C CA . GLY A 1 554 ? 7.520 1.823 -35.450 1.00 95.81 554 GLY A CA 1
ATOM 4288 C C . GLY A 1 554 ? 6.214 1.916 -34.655 1.00 95.81 554 GLY A C 1
ATOM 4289 O O . GLY A 1 554 ? 6.120 1.387 -33.550 1.00 95.81 554 GLY A O 1
ATOM 4290 N N . ARG A 1 555 ? 5.174 2.503 -35.259 1.00 96.25 555 ARG A N 1
ATOM 4291 C CA . ARG A 1 555 ? 3.831 2.575 -34.673 1.00 96.25 555 ARG A CA 1
ATOM 4292 C C . ARG A 1 555 ? 3.217 1.190 -34.454 1.00 96.25 555 ARG A C 1
ATOM 4294 O O . ARG A 1 555 ? 2.581 0.962 -33.432 1.00 96.25 555 ARG A O 1
ATOM 4301 N N . GLU A 1 556 ? 3.404 0.275 -35.405 1.00 95.81 556 GLU A N 1
ATOM 4302 C CA . GLU A 1 556 ? 2.890 -1.096 -35.323 1.00 95.81 556 GLU A CA 1
ATOM 4303 C C . GLU A 1 556 ? 3.536 -1.864 -34.164 1.00 95.81 556 GLU A C 1
ATOM 4305 O O . GLU A 1 556 ? 2.830 -2.536 -33.416 1.00 95.81 556 GLU A O 1
ATOM 4310 N N . VAL A 1 557 ? 4.850 -1.699 -33.961 1.00 97.12 557 VAL A N 1
ATOM 4311 C CA . VAL A 1 557 ? 5.563 -2.296 -32.819 1.00 97.12 557 VAL A CA 1
ATOM 4312 C C . VAL A 1 557 ? 4.931 -1.872 -31.494 1.00 97.12 557 VAL A C 1
ATOM 4314 O O . VAL A 1 557 ? 4.578 -2.727 -30.681 1.00 97.12 557 VAL A O 1
ATOM 4317 N N . LEU A 1 558 ? 4.764 -0.561 -31.293 1.00 96.75 558 LEU A N 1
ATOM 4318 C CA . LEU A 1 558 ? 4.191 -0.016 -30.062 1.00 96.75 558 LEU A CA 1
ATOM 4319 C C . LEU A 1 558 ? 2.744 -0.487 -29.876 1.00 96.75 558 LEU A C 1
ATOM 4321 O O . LEU A 1 558 ? 2.382 -0.947 -28.799 1.00 96.75 558 LEU A O 1
ATOM 4325 N N . ALA A 1 559 ? 1.932 -0.472 -30.938 1.00 93.06 559 ALA A N 1
ATOM 4326 C CA . ALA A 1 559 ? 0.535 -0.905 -30.888 1.00 93.06 559 ALA A CA 1
ATOM 4327 C C . ALA A 1 559 ? 0.357 -2.378 -30.465 1.00 93.06 559 ALA A C 1
ATOM 4329 O O . ALA A 1 559 ? -0.681 -2.725 -29.906 1.00 93.06 559 ALA A O 1
ATOM 4330 N N . GLN A 1 560 ? 1.360 -3.238 -30.678 1.00 91.00 560 GLN A N 1
ATOM 4331 C CA . GLN A 1 560 ? 1.374 -4.627 -30.196 1.00 91.00 560 GLN A CA 1
ATOM 4332 C C . GLN A 1 560 ? 1.756 -4.761 -28.706 1.00 91.00 560 GLN A C 1
ATOM 4334 O O . GLN A 1 560 ? 1.944 -5.877 -28.219 1.00 91.00 560 GLN A O 1
ATOM 4339 N N . GLY A 1 561 ? 1.903 -3.651 -27.975 1.00 90.44 561 GLY A N 1
ATOM 4340 C CA . GLY A 1 561 ? 2.315 -3.645 -26.569 1.00 90.44 561 GLY A CA 1
ATOM 4341 C C . GLY A 1 561 ? 3.800 -3.967 -26.369 1.00 90.44 561 GLY A C 1
ATOM 4342 O O . GLY A 1 561 ? 4.200 -4.360 -25.272 1.00 90.44 561 GLY A O 1
ATOM 4343 N N . ARG A 1 562 ? 4.621 -3.834 -27.421 1.00 92.94 562 ARG A N 1
ATOM 4344 C CA . ARG A 1 562 ? 6.062 -4.121 -27.391 1.00 92.94 562 ARG A CA 1
ATOM 4345 C C . ARG A 1 562 ? 6.864 -2.829 -27.340 1.00 92.94 562 ARG A C 1
ATOM 4347 O O . ARG A 1 562 ? 6.557 -1.870 -28.040 1.00 92.94 562 ARG A O 1
ATOM 4354 N N . ASP A 1 563 ? 7.918 -2.820 -26.532 1.00 97.25 563 ASP A N 1
ATOM 4355 C CA . ASP A 1 563 ? 8.776 -1.644 -26.399 1.00 97.25 563 ASP A CA 1
ATOM 4356 C C . ASP A 1 563 ? 9.577 -1.410 -27.692 1.00 97.25 563 ASP A C 1
ATOM 4358 O O . ASP A 1 563 ? 9.966 -2.359 -28.383 1.00 97.25 563 ASP A O 1
ATOM 4362 N N . LEU A 1 564 ? 9.870 -0.146 -28.002 1.00 98.38 564 LEU A N 1
ATOM 4363 C CA . LEU A 1 564 ? 10.630 0.254 -29.185 1.00 98.38 564 LEU A CA 1
ATOM 4364 C C . LEU A 1 564 ? 11.791 1.173 -28.799 1.00 98.38 564 LEU A C 1
ATOM 4366 O O . LEU A 1 564 ? 11.579 2.299 -28.362 1.00 98.38 564 LEU A O 1
ATOM 4370 N N . LEU A 1 565 ? 13.023 0.721 -29.027 1.00 98.31 565 LEU A N 1
ATOM 4371 C CA . LEU A 1 565 ? 14.244 1.509 -28.881 1.00 98.31 565 LEU A CA 1
ATOM 4372 C C . LEU A 1 565 ? 14.693 2.049 -30.241 1.00 98.31 565 LEU A C 1
ATOM 4374 O O . LEU A 1 565 ? 15.013 1.272 -31.141 1.00 98.31 565 LEU A O 1
ATOM 4378 N N . VAL A 1 566 ? 14.754 3.376 -30.385 1.00 97.38 566 VAL A N 1
ATOM 4379 C CA . VAL A 1 566 ? 15.032 4.053 -31.666 1.00 97.38 566 VAL A CA 1
ATOM 4380 C C . VAL A 1 566 ? 16.421 4.680 -31.672 1.00 97.38 566 VAL A C 1
ATOM 4382 O O . VAL A 1 566 ? 16.659 5.663 -30.979 1.00 97.38 566 VAL A O 1
ATOM 4385 N N . THR A 1 567 ? 17.349 4.171 -32.487 1.00 94.69 567 THR A N 1
ATOM 4386 C CA . THR A 1 567 ? 18.683 4.795 -32.622 1.00 94.69 567 THR A CA 1
ATOM 4387 C C . THR A 1 567 ? 18.671 6.002 -33.556 1.00 94.69 567 THR A C 1
ATOM 4389 O O . THR A 1 567 ? 19.488 6.917 -33.421 1.00 94.69 567 THR A O 1
ATOM 4392 N N . SER A 1 568 ? 17.718 6.044 -34.485 1.00 93.12 568 SER A N 1
ATOM 4393 C CA . SER A 1 568 ? 17.532 7.125 -35.451 1.00 93.12 568 SER A CA 1
ATOM 4394 C C . SER A 1 568 ? 16.637 8.249 -34.908 1.00 93.12 568 SER A C 1
ATOM 4396 O O . SER A 1 568 ? 15.671 8.644 -35.560 1.00 93.12 568 SER A O 1
ATOM 4398 N N . VAL A 1 569 ? 16.966 8.775 -33.721 1.00 93.44 569 VAL A N 1
ATOM 4399 C CA . VAL A 1 569 ? 16.140 9.732 -32.945 1.00 93.44 569 VAL A CA 1
ATOM 4400 C C . VAL A 1 569 ? 15.742 10.985 -33.733 1.00 93.44 569 VAL A C 1
ATOM 4402 O O . VAL A 1 569 ? 14.681 11.549 -33.493 1.00 93.44 569 VAL A O 1
ATOM 4405 N N . GLY A 1 570 ? 16.527 11.390 -34.738 1.00 92.56 570 GLY A N 1
ATOM 4406 C CA . GLY A 1 570 ? 16.196 12.517 -35.614 1.00 92.56 570 GLY A CA 1
ATOM 4407 C C . GLY A 1 570 ? 14.869 12.382 -36.371 1.00 92.56 570 GLY A C 1
ATOM 4408 O O . GLY A 1 570 ? 14.416 13.358 -36.950 1.00 92.56 570 GLY A O 1
ATOM 4409 N N . VAL A 1 571 ? 14.226 11.210 -36.376 1.00 93.88 571 VAL A N 1
ATOM 4410 C CA . VAL A 1 571 ? 12.864 11.056 -36.909 1.00 93.88 571 VAL A CA 1
ATOM 4411 C C . VAL A 1 571 ? 11.824 11.844 -36.096 1.00 93.88 571 VAL A C 1
ATOM 4413 O O . VAL A 1 571 ? 10.840 12.309 -36.666 1.00 93.88 571 VAL A O 1
ATOM 4416 N N . PHE A 1 572 ? 12.073 12.043 -34.798 1.00 94.94 572 PHE A N 1
ATOM 4417 C CA . PHE A 1 572 ? 11.191 12.728 -33.850 1.00 94.94 572 PHE A CA 1
ATOM 4418 C C . PHE A 1 572 ? 11.413 14.245 -33.799 1.00 94.94 572 PHE A C 1
ATOM 4420 O O . PHE A 1 572 ? 10.971 14.907 -32.870 1.00 94.94 572 PHE A O 1
ATOM 4427 N N . THR A 1 573 ? 12.070 14.821 -34.812 1.00 92.75 573 THR A N 1
ATOM 4428 C CA . THR A 1 573 ? 12.006 16.276 -35.047 1.00 92.75 573 THR A CA 1
ATOM 4429 C C . THR A 1 573 ? 10.693 16.710 -35.710 1.00 92.75 573 THR A C 1
ATOM 4431 O O . THR A 1 573 ? 10.484 17.890 -35.985 1.00 92.75 573 THR A O 1
ATOM 4434 N N . ASP A 1 574 ? 9.849 15.731 -36.029 1.00 92.38 574 ASP A N 1
ATOM 4435 C CA . ASP A 1 574 ? 8.478 15.860 -36.494 1.00 92.38 574 ASP A CA 1
ATOM 4436 C C . ASP A 1 574 ? 7.539 15.669 -35.296 1.00 92.38 574 ASP A C 1
ATOM 4438 O O . ASP A 1 574 ? 7.314 14.541 -34.850 1.00 92.38 574 ASP A O 1
ATOM 4442 N N . ASP A 1 575 ? 7.026 16.778 -34.764 1.00 92.25 575 ASP A N 1
ATOM 4443 C CA . ASP A 1 575 ? 6.237 16.798 -33.526 1.00 92.25 575 ASP A CA 1
ATOM 4444 C C . ASP A 1 575 ? 4.995 15.904 -33.633 1.00 92.25 575 ASP A C 1
ATOM 4446 O O . ASP A 1 575 ? 4.680 15.172 -32.699 1.00 92.25 575 ASP A O 1
ATOM 4450 N N . LYS A 1 576 ? 4.354 15.857 -34.810 1.00 95.00 576 LYS A N 1
ATOM 4451 C CA . LYS A 1 576 ? 3.174 15.007 -35.040 1.00 95.00 576 LYS A CA 1
ATOM 4452 C C . LYS A 1 576 ? 3.504 13.528 -34.904 1.00 95.00 576 LYS A C 1
ATOM 4454 O O . LYS A 1 576 ? 2.704 12.759 -34.380 1.00 95.00 576 LYS A O 1
ATOM 4459 N N . LEU A 1 577 ? 4.675 13.123 -35.392 1.00 94.81 577 LEU A N 1
ATOM 4460 C CA . LEU A 1 577 ? 5.123 11.741 -35.271 1.00 94.81 577 LEU A CA 1
ATOM 4461 C C . LEU A 1 577 ? 5.477 11.402 -33.818 1.00 94.81 577 LEU A C 1
ATOM 4463 O O . LEU A 1 577 ? 5.168 10.305 -33.359 1.00 94.81 577 LEU A O 1
ATOM 4467 N N . MET A 1 578 ? 6.106 12.333 -33.093 1.00 95.44 578 MET A N 1
ATOM 4468 C CA . MET A 1 578 ? 6.410 12.153 -31.671 1.00 95.44 578 MET A CA 1
ATOM 4469 C C . MET A 1 578 ? 5.129 12.027 -30.835 1.00 95.44 578 MET A C 1
ATOM 4471 O O . MET A 1 578 ? 5.036 11.137 -29.989 1.00 95.44 578 MET A O 1
ATOM 4475 N N . GLU A 1 579 ? 4.125 12.864 -31.101 1.00 96.19 579 GLU A N 1
ATOM 4476 C CA . GLU A 1 579 ? 2.807 12.808 -30.458 1.00 96.19 579 GLU A CA 1
ATOM 4477 C C . GLU A 1 579 ? 2.069 11.494 -30.759 1.00 96.19 579 GLU A C 1
ATOM 4479 O O . GLU A 1 579 ? 1.601 10.838 -29.827 1.00 96.19 579 GLU A O 1
ATOM 4484 N N . ASP A 1 580 ? 2.013 11.060 -32.026 1.00 97.00 580 ASP A N 1
ATOM 4485 C CA . ASP A 1 580 ? 1.389 9.783 -32.419 1.00 97.00 580 ASP A CA 1
ATOM 4486 C C . ASP A 1 580 ? 2.058 8.596 -31.712 1.00 97.00 580 ASP A C 1
ATOM 4488 O O . ASP A 1 580 ? 1.384 7.770 -31.096 1.00 97.00 580 ASP A O 1
ATOM 4492 N N . PHE A 1 581 ? 3.393 8.541 -31.703 1.00 98.06 581 PHE A N 1
ATOM 4493 C CA . PHE A 1 581 ? 4.121 7.455 -31.046 1.00 98.06 581 PHE A CA 1
ATOM 4494 C C . PHE A 1 581 ? 3.930 7.472 -29.528 1.00 98.06 581 PHE A C 1
ATOM 4496 O O . PHE A 1 581 ? 3.747 6.413 -28.928 1.00 98.06 581 PHE A O 1
ATOM 4503 N N . SER A 1 582 ? 3.926 8.654 -28.909 1.00 95.81 582 SER A N 1
ATOM 4504 C CA . SER A 1 582 ? 3.686 8.798 -27.467 1.00 95.81 582 SER A CA 1
ATOM 4505 C C . SER A 1 582 ? 2.272 8.349 -27.090 1.00 95.81 582 SER A C 1
ATOM 4507 O O . SER A 1 582 ? 2.085 7.642 -26.100 1.00 95.81 582 SER A O 1
ATOM 4509 N N . SER A 1 583 ? 1.276 8.694 -27.912 1.00 96.69 583 SER A N 1
ATOM 4510 C CA . SER A 1 583 ? -0.122 8.301 -27.714 1.00 96.69 583 SER A CA 1
ATOM 4511 C C . SER A 1 583 ? -0.332 6.788 -27.864 1.00 96.69 583 SER A C 1
ATOM 4513 O O . SER A 1 583 ? -0.975 6.147 -27.024 1.00 96.69 583 SER A O 1
ATOM 4515 N N . VAL A 1 584 ? 0.254 6.182 -28.902 1.00 96.38 584 VAL A N 1
ATOM 4516 C CA . VAL A 1 584 ? 0.177 4.730 -29.121 1.00 96.38 584 VAL A CA 1
ATOM 4517 C C . VAL A 1 584 ? 0.922 3.967 -28.025 1.00 96.38 584 VAL A C 1
ATOM 4519 O O . VAL A 1 584 ? 0.410 2.958 -27.539 1.00 96.38 584 VAL A O 1
ATOM 4522 N N . ALA A 1 585 ? 2.080 4.454 -27.574 1.00 94.56 585 ALA A N 1
ATOM 4523 C CA . ALA A 1 585 ? 2.806 3.863 -26.451 1.00 94.56 585 ALA A CA 1
ATOM 4524 C C . ALA A 1 585 ? 1.961 3.865 -25.162 1.00 94.56 585 ALA A C 1
ATOM 4526 O O . ALA A 1 585 ? 1.770 2.817 -24.543 1.00 94.56 585 ALA A O 1
ATOM 4527 N N . ALA A 1 586 ? 1.364 5.013 -24.819 1.00 88.62 586 ALA A N 1
ATOM 4528 C CA . ALA A 1 586 ? 0.522 5.155 -23.631 1.00 88.62 586 ALA A CA 1
ATOM 4529 C C . ALA A 1 586 ? -0.716 4.241 -23.659 1.00 88.62 586 ALA A C 1
ATOM 4531 O O . ALA A 1 586 ? -1.019 3.583 -22.667 1.00 88.62 586 ALA A O 1
ATOM 4532 N N . SER A 1 587 ? -1.416 4.162 -24.795 1.00 89.75 587 SER A N 1
ATOM 4533 C CA . SER A 1 587 ? -2.640 3.350 -24.923 1.00 89.75 587 SER A CA 1
ATOM 4534 C C . SER A 1 587 ? -2.391 1.837 -24.967 1.00 89.75 587 SER A C 1
ATOM 4536 O O . SER A 1 587 ? -3.273 1.066 -24.597 1.00 89.75 587 SER A O 1
ATOM 4538 N N . SER A 1 588 ? -1.203 1.403 -25.392 1.00 87.81 588 SER A N 1
ATOM 4539 C CA . SER A 1 588 ? -0.820 -0.017 -25.480 1.00 87.81 588 SER A CA 1
ATOM 4540 C C . SER A 1 588 ? -0.040 -0.534 -24.265 1.00 87.81 588 SER A C 1
ATOM 4542 O O . SER A 1 588 ? 0.223 -1.734 -24.175 1.00 87.81 588 SER A O 1
ATOM 4544 N N . GLY A 1 589 ? 0.369 0.348 -23.345 1.00 87.81 589 GLY A N 1
ATOM 4545 C CA . GLY A 1 589 ? 1.262 -0.001 -22.235 1.00 87.81 589 GLY A CA 1
ATOM 4546 C C . GLY A 1 589 ? 2.686 -0.366 -22.680 1.00 87.81 589 GLY A C 1
ATOM 4547 O O . GLY A 1 589 ? 3.375 -1.118 -21.980 1.00 87.81 589 GLY A O 1
ATOM 4548 N N . SER A 1 590 ? 3.117 0.122 -23.847 1.00 92.94 590 SER A N 1
ATOM 4549 C CA . SER A 1 590 ? 4.485 -0.014 -24.356 1.00 92.94 590 SER A CA 1
ATOM 4550 C C . SER A 1 590 ? 5.299 1.259 -24.118 1.00 92.94 590 SER A C 1
ATOM 4552 O O . SER A 1 590 ? 4.772 2.300 -23.725 1.00 92.94 590 SER A O 1
ATOM 4554 N N . ARG A 1 591 ? 6.616 1.184 -24.326 1.00 96.62 591 ARG A N 1
ATOM 4555 C CA . ARG A 1 591 ? 7.538 2.311 -24.143 1.00 96.62 591 ARG A CA 1
ATOM 4556 C C . ARG A 1 591 ? 8.299 2.629 -25.423 1.00 96.62 591 ARG A C 1
ATOM 4558 O O . ARG A 1 591 ? 8.905 1.746 -26.031 1.00 96.62 591 ARG A O 1
ATOM 4565 N N . LEU A 1 592 ? 8.345 3.915 -25.767 1.00 97.25 592 LEU A N 1
ATOM 4566 C CA . LEU A 1 592 ? 9.300 4.462 -26.726 1.00 97.25 592 LEU A CA 1
ATOM 4567 C C . LEU A 1 592 ? 10.591 4.837 -25.984 1.00 97.25 592 LEU A C 1
ATOM 4569 O O . LEU A 1 592 ? 10.578 5.681 -25.092 1.00 97.25 592 LEU A O 1
ATOM 4573 N N . LEU A 1 593 ? 11.706 4.211 -26.349 1.00 95.94 593 LEU A N 1
ATOM 4574 C CA . LEU A 1 593 ? 13.002 4.378 -25.698 1.00 95.94 593 LEU A CA 1
ATOM 4575 C C . LEU A 1 593 ? 13.972 5.101 -26.637 1.00 95.94 593 LEU A C 1
ATOM 4577 O O . LEU A 1 593 ? 14.286 4.617 -27.728 1.00 95.94 593 LEU A O 1
ATOM 4581 N N . LEU A 1 594 ? 14.480 6.251 -26.198 1.00 94.31 594 LEU A N 1
ATOM 4582 C CA . LEU A 1 594 ? 15.449 7.053 -26.945 1.00 94.31 594 LEU A CA 1
ATOM 4583 C C . LEU A 1 594 ? 16.819 6.944 -26.254 1.00 94.31 594 LEU A C 1
ATOM 4585 O O . LEU A 1 594 ? 17.027 7.562 -25.212 1.00 94.31 594 LEU A O 1
ATOM 4589 N N . PRO A 1 595 ? 17.761 6.135 -26.771 1.00 91.62 595 PRO A N 1
ATOM 4590 C CA . PRO A 1 595 ? 19.089 6.036 -26.185 1.00 91.62 595 PRO A CA 1
ATOM 4591 C C . PRO A 1 595 ? 19.861 7.344 -26.405 1.00 91.62 595 PRO A C 1
ATOM 4593 O O . PRO A 1 595 ? 19.689 8.019 -27.420 1.00 91.62 595 PRO A O 1
ATOM 4596 N N . ALA A 1 596 ? 20.806 7.648 -25.511 1.00 87.75 596 ALA A N 1
ATOM 4597 C CA . ALA A 1 596 ? 21.688 8.811 -25.652 1.00 87.75 596 ALA A CA 1
ATOM 4598 C C . ALA A 1 596 ? 22.475 8.811 -26.984 1.00 87.75 596 ALA A C 1
ATOM 4600 O O . ALA A 1 596 ? 22.856 9.855 -27.513 1.00 87.75 596 ALA A O 1
ATOM 4601 N N . GLY A 1 597 ? 22.722 7.633 -27.564 1.00 90.19 597 GLY A N 1
ATOM 4602 C CA . GLY A 1 597 ? 23.396 7.488 -28.847 1.00 90.19 597 GLY A CA 1
ATOM 4603 C C . GLY A 1 597 ? 24.838 7.983 -28.768 1.00 90.19 597 GLY A C 1
ATOM 4604 O O . GLY A 1 597 ? 25.680 7.362 -28.125 1.00 90.19 597 GLY A O 1
ATOM 4605 N N . ALA A 1 598 ? 25.134 9.084 -29.460 1.00 89.44 598 ALA A N 1
ATOM 4606 C CA . ALA A 1 598 ? 26.443 9.742 -29.413 1.00 89.44 598 ALA A CA 1
ATOM 4607 C C . ALA A 1 598 ? 26.475 10.980 -28.498 1.00 89.44 598 ALA A C 1
ATOM 4609 O O . ALA A 1 598 ? 27.502 11.656 -28.447 1.00 89.44 598 ALA A O 1
ATOM 4610 N N . MET A 1 599 ? 25.371 11.280 -27.806 1.00 90.19 599 MET A N 1
ATOM 4611 C CA . MET A 1 599 ? 25.225 12.449 -26.946 1.00 90.19 599 MET A CA 1
ATOM 4612 C C . MET A 1 599 ? 25.725 12.148 -25.517 1.00 90.19 599 MET A C 1
ATOM 4614 O O . MET A 1 599 ? 25.143 11.298 -24.845 1.00 90.19 599 MET A O 1
ATOM 4618 N N . PRO A 1 600 ? 26.801 12.795 -25.032 1.00 88.81 600 PRO A N 1
ATOM 4619 C CA . PRO A 1 600 ? 27.284 12.627 -23.657 1.00 88.81 600 PRO A CA 1
ATOM 4620 C C . PRO A 1 600 ? 26.446 13.430 -22.650 1.00 88.81 600 PRO A C 1
ATOM 4622 O O . PRO A 1 600 ? 25.948 14.497 -22.985 1.00 88.81 600 PRO A O 1
ATOM 4625 N N . GLY A 1 601 ? 26.357 12.973 -21.397 1.00 89.88 601 GLY A N 1
ATOM 4626 C CA . GLY A 1 601 ? 25.768 13.758 -20.299 1.00 89.88 601 GLY A CA 1
ATOM 4627 C C . GLY A 1 601 ? 24.286 14.100 -20.472 1.00 89.88 601 GLY A C 1
ATOM 4628 O O . GLY A 1 601 ? 23.811 15.065 -19.875 1.00 89.88 601 GLY A O 1
ATOM 4629 N N . LEU A 1 602 ? 23.574 13.361 -21.334 1.00 91.56 602 LEU A N 1
ATOM 4630 C CA . LEU A 1 602 ? 22.149 13.577 -21.574 1.00 91.56 602 LEU A CA 1
ATOM 4631 C C . LEU A 1 602 ? 21.335 13.368 -20.292 1.00 91.56 602 LEU A C 1
ATOM 4633 O O . LEU A 1 602 ? 20.405 14.121 -20.075 1.00 91.56 602 LEU A O 1
ATOM 4637 N N . ASP A 1 603 ? 21.737 12.422 -19.444 1.00 91.50 603 ASP A N 1
ATOM 4638 C CA . ASP A 1 603 ? 21.168 12.140 -18.120 1.00 91.50 603 ASP A CA 1
ATOM 4639 C C . ASP A 1 603 ? 21.213 13.356 -17.182 1.00 91.50 603 ASP A C 1
ATOM 4641 O O . ASP A 1 603 ? 20.207 13.740 -16.581 1.00 91.50 603 ASP A O 1
ATOM 4645 N N . TRP A 1 604 ? 22.371 14.014 -17.093 1.00 93.44 604 TRP A N 1
ATOM 4646 C CA . TRP A 1 604 ? 22.508 15.236 -16.304 1.00 93.44 604 TRP A CA 1
ATOM 4647 C C . TRP A 1 604 ? 21.698 16.380 -16.917 1.00 93.44 604 TRP A C 1
ATOM 4649 O O . TRP A 1 604 ? 20.980 17.078 -16.207 1.00 93.44 604 TRP A O 1
ATOM 4659 N N . MET A 1 605 ? 21.778 16.567 -18.239 1.00 94.25 605 MET A N 1
ATOM 4660 C CA . MET A 1 605 ? 21.097 17.674 -18.916 1.00 94.25 605 MET A CA 1
ATOM 4661 C C . MET A 1 605 ? 19.574 17.528 -18.900 1.00 94.25 605 MET A C 1
ATOM 4663 O O . MET A 1 605 ? 18.885 18.529 -18.722 1.00 94.25 605 MET A O 1
ATOM 4667 N N . SER A 1 606 ? 19.045 16.309 -19.022 1.00 93.75 606 SER A N 1
ATOM 4668 C CA . SER A 1 606 ? 17.610 16.053 -18.887 1.00 93.75 606 SER A CA 1
ATOM 4669 C C . SER A 1 606 ? 17.125 16.228 -17.457 1.00 93.75 606 SER A C 1
ATOM 4671 O O . SER A 1 606 ? 16.019 16.714 -17.249 1.00 93.75 606 SER A O 1
ATOM 4673 N N . SER A 1 607 ? 17.966 15.910 -16.468 1.00 94.44 607 SER A N 1
ATOM 4674 C CA . SER A 1 607 ? 17.680 16.224 -15.064 1.00 94.44 607 SER A CA 1
ATOM 4675 C C . SER A 1 607 ? 17.643 17.737 -14.830 1.00 94.44 607 SER A C 1
ATOM 4677 O O . SER A 1 607 ? 16.712 18.239 -14.210 1.00 94.44 607 SER A O 1
ATOM 4679 N N . ALA A 1 608 ? 18.615 18.479 -15.374 1.00 94.44 608 ALA A N 1
ATOM 4680 C CA . ALA A 1 608 ? 18.666 19.938 -15.279 1.00 94.44 608 ALA A CA 1
ATOM 4681 C C . ALA A 1 608 ? 17.484 20.622 -15.990 1.00 94.44 608 ALA A C 1
ATOM 4683 O O . ALA A 1 608 ? 17.067 21.697 -15.578 1.00 94.44 608 ALA A O 1
ATOM 4684 N N . ALA A 1 609 ? 16.919 19.994 -17.026 1.00 94.56 609 ALA A N 1
ATOM 4685 C CA . ALA A 1 609 ? 15.740 20.488 -17.734 1.00 94.56 609 ALA A CA 1
ATOM 4686 C C . ALA A 1 609 ? 14.424 20.377 -16.945 1.00 94.56 609 ALA A C 1
ATOM 4688 O O . ALA A 1 609 ? 13.423 20.955 -17.366 1.00 94.56 609 ALA A O 1
ATOM 4689 N N . LEU A 1 610 ? 14.419 19.669 -15.808 1.00 94.75 610 LEU A N 1
ATOM 4690 C CA . LEU A 1 610 ? 13.309 19.702 -14.847 1.00 94.75 610 LEU A CA 1
ATOM 4691 C C . LEU A 1 610 ? 13.286 20.998 -14.017 1.00 94.75 610 LEU A C 1
ATOM 4693 O O . LEU A 1 610 ? 12.320 21.240 -13.296 1.00 94.75 610 LEU A O 1
ATOM 4697 N N . ASP A 1 611 ? 14.335 21.813 -14.123 1.00 95.44 611 ASP A N 1
ATOM 4698 C CA . ASP A 1 611 ? 14.466 23.139 -13.529 1.00 95.44 611 ASP A CA 1
ATOM 4699 C C . ASP A 1 611 ? 14.626 24.207 -14.634 1.00 95.44 611 ASP A C 1
ATOM 4701 O O . ASP A 1 611 ? 14.587 23.913 -15.833 1.00 95.44 611 ASP A O 1
ATOM 4705 N N . GLU A 1 612 ? 14.788 25.476 -14.260 1.00 93.50 612 GLU A N 1
ATOM 4706 C CA . GLU A 1 612 ? 14.918 26.568 -15.223 1.00 93.50 612 GLU A CA 1
ATOM 4707 C C . GLU A 1 612 ? 16.217 26.468 -16.047 1.00 93.50 612 GLU A C 1
ATOM 4709 O O . GLU A 1 612 ? 17.328 26.654 -15.541 1.00 93.50 612 GLU A O 1
ATOM 4714 N N . VAL A 1 613 ? 16.074 26.243 -17.358 1.00 96.50 613 VAL A N 1
ATOM 4715 C CA . VAL A 1 613 ? 17.176 26.266 -18.332 1.00 96.50 613 VAL A CA 1
ATOM 4716 C C . VAL A 1 613 ? 17.130 27.547 -19.159 1.00 96.50 613 VAL A C 1
ATOM 4718 O O . VAL A 1 613 ? 16.141 27.838 -19.841 1.00 96.50 613 VAL A O 1
ATOM 4721 N N . GLN A 1 614 ? 18.239 28.283 -19.131 1.00 95.56 614 GLN A N 1
ATOM 4722 C CA . GLN A 1 614 ? 18.421 29.545 -19.844 1.00 95.56 614 GLN A CA 1
ATOM 4723 C C . GLN A 1 614 ? 18.865 29.299 -21.286 1.00 95.56 614 GLN A C 1
ATOM 4725 O O . GLN A 1 614 ? 18.288 29.852 -22.221 1.00 95.56 614 GLN A O 1
ATOM 4730 N N . GLU A 1 615 ? 19.872 28.445 -21.470 1.00 96.19 615 GLU A N 1
ATOM 4731 C CA . GLU A 1 615 ? 20.524 28.241 -22.760 1.00 96.19 615 GLU A CA 1
ATOM 4732 C C . GLU A 1 615 ? 20.964 26.785 -22.926 1.00 96.19 615 GLU A C 1
ATOM 4734 O O . GLU A 1 615 ? 21.570 26.200 -22.026 1.00 96.19 615 GLU A O 1
ATOM 4739 N N . VAL A 1 616 ? 20.711 26.219 -24.109 1.00 97.50 616 VAL A N 1
ATOM 4740 C CA . VAL A 1 616 ? 21.324 24.964 -24.552 1.00 97.50 616 VAL A CA 1
ATOM 4741 C C . VAL A 1 616 ? 21.885 25.170 -25.952 1.00 97.50 616 VAL A C 1
ATOM 4743 O O . VAL A 1 616 ? 21.177 25.630 -26.851 1.00 97.50 616 VAL A O 1
ATOM 4746 N N . THR A 1 617 ? 23.152 24.816 -26.149 1.00 97.06 617 THR A N 1
ATOM 4747 C CA . THR A 1 617 ? 23.828 24.903 -27.445 1.00 97.06 617 THR A CA 1
ATOM 4748 C C . THR A 1 617 ? 24.540 23.604 -27.785 1.00 97.06 617 THR A C 1
ATOM 4750 O O . THR A 1 617 ? 25.127 22.946 -26.925 1.00 97.06 617 THR A O 1
ATOM 4753 N N . VAL A 1 618 ? 24.523 23.239 -29.066 1.00 96.06 618 VAL A N 1
ATOM 4754 C CA . VAL A 1 618 ? 25.344 22.155 -29.608 1.00 96.06 618 VAL A CA 1
ATOM 4755 C C . VAL A 1 618 ? 26.107 22.635 -30.833 1.00 96.06 618 VAL A C 1
ATOM 4757 O O . VAL A 1 618 ? 25.532 22.970 -31.865 1.00 96.06 618 VAL A O 1
ATOM 4760 N N . GLU A 1 619 ? 27.431 22.635 -30.731 1.00 95.75 619 GLU A N 1
ATOM 4761 C CA . GLU A 1 619 ? 28.338 22.900 -31.838 1.00 95.75 619 GLU A CA 1
ATOM 4762 C C . GLU A 1 619 ? 28.915 21.582 -32.357 1.00 95.75 619 GLU A C 1
ATOM 4764 O O . GLU A 1 619 ? 29.518 20.816 -31.606 1.00 95.75 619 GLU A O 1
ATOM 4769 N N . GLN A 1 620 ? 28.765 21.311 -33.650 1.00 93.00 620 GLN A N 1
ATOM 4770 C CA . GLN A 1 620 ? 29.337 20.143 -34.309 1.00 93.00 620 GLN A CA 1
ATOM 4771 C C . GLN A 1 620 ? 30.344 20.571 -35.364 1.00 93.00 620 GLN A C 1
ATOM 4773 O O . GLN A 1 620 ? 30.010 21.274 -36.318 1.00 93.00 620 GLN A O 1
ATOM 4778 N N . ARG A 1 621 ? 31.570 20.071 -35.231 1.00 92.38 621 ARG A N 1
ATOM 4779 C CA . ARG A 1 621 ? 32.655 20.305 -36.178 1.00 92.38 621 ARG A CA 1
ATOM 4780 C C . ARG A 1 621 ? 32.964 19.041 -36.952 1.00 92.38 621 ARG A C 1
ATOM 4782 O O . ARG A 1 621 ? 33.097 17.961 -36.371 1.00 92.38 621 ARG A O 1
ATOM 4789 N N . LYS A 1 622 ? 33.118 19.174 -38.263 1.00 89.00 622 LYS A N 1
ATOM 4790 C CA . LYS A 1 622 ? 33.620 18.115 -39.143 1.00 89.00 622 LYS A CA 1
ATOM 4791 C C . LYS A 1 622 ? 34.605 18.719 -40.123 1.00 89.00 622 LYS A C 1
ATOM 4793 O O . LYS A 1 622 ? 34.462 19.881 -40.498 1.00 89.00 622 LYS A O 1
ATOM 4798 N N . ARG A 1 623 ? 35.547 17.901 -40.589 1.00 89.69 623 ARG A N 1
ATOM 4799 C CA . ARG A 1 623 ? 36.404 18.297 -41.703 1.00 89.69 623 ARG A CA 1
ATOM 4800 C C . ARG A 1 623 ? 35.579 18.604 -42.956 1.00 89.69 623 ARG A C 1
ATOM 4802 O O . ARG A 1 623 ? 34.501 18.012 -43.103 1.00 89.69 623 ARG A O 1
ATOM 4809 N N . PRO A 1 624 ? 36.064 19.477 -43.855 1.00 90.38 624 PRO A N 1
ATOM 4810 C CA . PRO A 1 624 ? 35.328 19.866 -45.053 1.00 90.38 624 PRO A CA 1
ATOM 4811 C C . PRO A 1 624 ? 34.821 18.684 -45.894 1.00 90.38 624 PRO A C 1
ATOM 4813 O O . PRO A 1 624 ? 33.704 18.725 -46.404 1.00 90.38 624 PRO A O 1
ATOM 4816 N N . GLU A 1 625 ? 35.549 17.565 -45.959 1.00 87.00 625 GLU A N 1
ATOM 4817 C CA . GLU A 1 625 ? 35.120 16.385 -46.724 1.00 87.00 625 GLU A CA 1
ATOM 4818 C C . GLU A 1 625 ? 33.847 15.738 -46.156 1.00 87.00 625 GLU A C 1
ATOM 4820 O O . GLU A 1 625 ? 33.063 15.147 -46.898 1.00 87.00 625 GLU A O 1
ATOM 4825 N N . GLY A 1 626 ? 33.612 15.870 -44.846 1.00 83.31 626 GLY A N 1
ATOM 4826 C CA . GLY A 1 626 ? 32.426 15.354 -44.159 1.00 83.31 626 GLY A CA 1
ATOM 4827 C C . GLY A 1 626 ? 31.139 16.128 -44.456 1.00 83.31 626 GLY A C 1
ATOM 4828 O O . GLY A 1 626 ? 30.057 15.659 -44.095 1.00 83.31 626 GLY A O 1
ATOM 4829 N N . TRP A 1 627 ? 31.249 17.286 -45.111 1.00 87.31 627 TRP A N 1
ATOM 4830 C CA . TRP A 1 627 ? 30.130 18.132 -45.527 1.00 87.31 627 TRP A CA 1
ATOM 4831 C C . TRP A 1 627 ? 29.705 17.905 -46.982 1.00 87.31 627 TRP A C 1
ATOM 4833 O O . TRP A 1 627 ? 28.700 18.475 -47.414 1.00 87.31 627 TRP A O 1
ATOM 4843 N N . ARG A 1 628 ? 30.412 17.041 -47.724 1.00 84.81 628 ARG A N 1
ATOM 4844 C CA . ARG A 1 628 ? 30.074 16.725 -49.116 1.00 84.81 628 ARG A CA 1
ATOM 4845 C C . ARG A 1 628 ? 28.685 16.096 -49.252 1.00 84.81 628 ARG A C 1
ATOM 4847 O O . ARG A 1 628 ? 28.281 15.253 -48.442 1.00 84.81 628 ARG A O 1
ATOM 4854 N N . GLY A 1 629 ? 27.944 16.490 -50.284 1.00 82.56 629 GLY A N 1
ATOM 4855 C CA . GLY A 1 629 ? 26.553 16.097 -50.498 1.00 82.56 629 GLY A CA 1
ATOM 4856 C C . GLY A 1 629 ? 25.593 16.618 -49.422 1.00 82.56 629 GLY A C 1
ATOM 4857 O O . GLY A 1 629 ? 24.644 15.915 -49.057 1.00 82.56 629 GLY A O 1
ATOM 4858 N N . THR A 1 630 ? 25.865 17.799 -48.860 1.00 88.56 630 THR A N 1
ATOM 4859 C CA . THR A 1 630 ? 24.964 18.545 -47.961 1.00 88.56 630 THR A CA 1
ATOM 4860 C C . THR A 1 630 ? 24.814 19.985 -48.467 1.00 88.56 630 THR A C 1
ATOM 4862 O O . THR A 1 630 ? 25.642 20.418 -49.271 1.00 88.56 630 THR A O 1
ATOM 4865 N N . PRO A 1 631 ? 23.832 20.772 -47.981 1.00 90.38 631 PRO A N 1
ATOM 4866 C CA . PRO A 1 631 ? 23.695 22.177 -48.379 1.00 90.38 631 PRO A CA 1
ATOM 4867 C C . PRO A 1 631 ? 24.959 23.031 -48.181 1.00 90.38 631 PRO A C 1
ATOM 4869 O O . PRO A 1 631 ? 25.077 24.083 -48.802 1.00 90.38 631 PRO A O 1
ATOM 4872 N N . ALA A 1 632 ? 25.920 22.582 -47.366 1.00 88.50 632 ALA A N 1
ATOM 4873 C CA . ALA A 1 632 ? 27.209 23.240 -47.171 1.00 88.50 632 ALA A CA 1
ATOM 4874 C C . ALA A 1 632 ? 27.990 23.473 -48.477 1.00 88.50 632 ALA A C 1
ATOM 4876 O O . ALA A 1 632 ? 28.566 24.543 -48.639 1.00 88.50 632 ALA A O 1
ATOM 4877 N N . GLU A 1 633 ? 27.962 22.523 -49.424 1.00 88.75 633 GLU A N 1
ATOM 4878 C CA . GLU A 1 633 ? 28.671 22.634 -50.717 1.00 88.75 633 GLU A CA 1
ATOM 4879 C C . GLU A 1 633 ? 28.195 23.824 -51.551 1.00 88.75 633 GLU A C 1
ATOM 4881 O O . GLU A 1 633 ? 28.961 24.398 -52.315 1.00 88.75 633 GLU A O 1
ATOM 4886 N N . SER A 1 634 ? 26.928 24.211 -51.392 1.00 86.44 634 SER A N 1
ATOM 4887 C CA . SER A 1 634 ? 26.359 25.376 -52.075 1.00 86.44 634 SER A CA 1
ATOM 4888 C C . SER A 1 634 ? 26.638 26.702 -51.359 1.00 86.44 634 SER A C 1
ATOM 4890 O O . SER A 1 634 ? 26.382 27.763 -51.920 1.00 86.44 634 SER A O 1
ATOM 4892 N N . ARG A 1 635 ? 27.132 26.652 -50.114 1.00 86.81 635 ARG A N 1
ATOM 4893 C CA . ARG A 1 635 ? 27.323 27.823 -49.241 1.00 86.81 635 ARG A CA 1
ATOM 4894 C C . ARG A 1 635 ? 28.781 28.252 -49.111 1.00 86.81 635 ARG A C 1
ATOM 4896 O O . ARG A 1 635 ? 29.028 29.397 -48.751 1.00 86.81 635 ARG A O 1
ATOM 4903 N N . MET A 1 636 ? 29.731 27.351 -49.356 1.00 88.06 636 MET A N 1
ATOM 4904 C CA . MET A 1 636 ? 31.166 27.622 -49.239 1.00 88.06 636 MET A CA 1
ATOM 4905 C C . MET A 1 636 ? 31.999 26.654 -50.082 1.00 88.06 636 MET A C 1
ATOM 4907 O O . MET A 1 636 ? 31.585 25.521 -50.333 1.00 88.06 636 MET A O 1
ATOM 4911 N N . ASP A 1 637 ? 33.205 27.081 -50.463 1.00 88.81 637 ASP A N 1
ATOM 4912 C CA . ASP A 1 637 ? 34.187 26.210 -51.108 1.00 88.81 637 ASP A CA 1
ATOM 4913 C C . ASP A 1 637 ? 34.897 25.339 -50.062 1.00 88.81 637 ASP A C 1
ATOM 4915 O O . ASP A 1 637 ? 35.886 25.732 -49.441 1.00 88.81 637 ASP A O 1
ATOM 4919 N N . LEU A 1 638 ? 34.377 24.124 -49.874 1.00 89.31 638 LEU A N 1
ATOM 4920 C CA . LEU A 1 638 ? 34.914 23.152 -48.922 1.00 89.31 638 LEU A CA 1
ATOM 4921 C C . LEU A 1 638 ? 36.367 22.742 -49.226 1.00 89.31 638 LEU A C 1
ATOM 4923 O O . LEU A 1 638 ? 37.065 22.311 -48.313 1.00 89.31 638 LEU A O 1
ATOM 4927 N N . ALA A 1 639 ? 36.833 22.826 -50.476 1.00 86.38 639 ALA A N 1
ATOM 4928 C CA . ALA A 1 639 ? 38.185 22.393 -50.841 1.00 86.38 639 ALA A CA 1
ATOM 4929 C C . ALA A 1 639 ? 39.250 23.461 -50.546 1.00 86.38 639 ALA A C 1
ATOM 4931 O O . ALA A 1 639 ? 40.406 23.114 -50.312 1.00 86.38 639 ALA A O 1
ATOM 4932 N N . ALA A 1 640 ? 38.861 24.738 -50.538 1.00 89.50 640 ALA A N 1
ATOM 4933 C CA . ALA A 1 640 ? 39.751 25.870 -50.287 1.00 89.50 640 ALA A CA 1
ATOM 4934 C C . ALA A 1 640 ? 39.828 26.289 -48.804 1.00 89.50 640 ALA A C 1
ATOM 4936 O O . ALA A 1 640 ? 40.558 27.219 -48.464 1.00 89.50 640 ALA A O 1
ATOM 4937 N N . LEU A 1 641 ? 39.080 25.628 -47.915 1.00 90.88 641 LEU A N 1
ATOM 4938 C CA . LEU A 1 641 ? 38.977 26.007 -46.506 1.00 90.88 641 LEU A CA 1
ATOM 4939 C C . LEU A 1 641 ? 40.293 25.761 -45.739 1.00 90.88 641 LEU A C 1
ATOM 4941 O O . LEU A 1 641 ? 40.729 24.618 -45.592 1.00 90.88 641 LEU A O 1
ATOM 4945 N N . THR A 1 642 ? 40.883 26.819 -45.175 1.00 89.88 642 THR A N 1
ATOM 4946 C CA . THR A 1 642 ? 42.086 26.745 -44.316 1.00 89.88 642 THR A CA 1
ATOM 4947 C C . THR A 1 642 ? 41.815 27.039 -42.839 1.00 89.88 642 THR A C 1
ATOM 4949 O O . THR A 1 642 ? 42.641 26.707 -41.992 1.00 89.88 642 THR A O 1
ATOM 4952 N N . GLU A 1 643 ? 40.659 27.620 -42.512 1.00 92.81 643 GLU A N 1
ATOM 4953 C CA . GLU A 1 643 ? 40.235 27.970 -41.151 1.00 92.81 643 GLU A CA 1
ATOM 4954 C C . GLU A 1 643 ? 38.789 27.515 -40.874 1.00 92.81 643 GLU A C 1
ATOM 4956 O O . GLU A 1 643 ? 38.045 27.269 -41.824 1.00 92.81 643 GLU A O 1
ATOM 4961 N N . PRO A 1 644 ? 38.368 27.353 -39.603 1.00 95.12 644 PRO A N 1
ATOM 4962 C CA . PRO A 1 644 ? 37.015 26.904 -39.280 1.00 95.12 644 PRO A CA 1
ATOM 4963 C C . PRO A 1 644 ? 35.938 27.899 -39.734 1.00 95.12 644 PRO A C 1
ATOM 4965 O O . PRO A 1 644 ? 35.963 29.062 -39.337 1.00 95.12 644 PRO A O 1
ATOM 4968 N N . GLN A 1 645 ? 34.937 27.428 -40.481 1.00 95.12 645 GLN A N 1
ATOM 4969 C CA . GLN A 1 645 ? 33.829 28.249 -40.973 1.00 95.12 645 GLN A CA 1
ATOM 4970 C C . GLN A 1 645 ? 32.465 27.662 -40.587 1.00 95.12 645 GLN A C 1
ATOM 4972 O O . GLN A 1 645 ? 32.196 26.471 -40.771 1.00 95.12 645 GLN A O 1
ATOM 4977 N N . THR A 1 646 ? 31.574 28.505 -40.053 1.00 95.81 646 THR A N 1
ATOM 4978 C CA . THR A 1 646 ? 30.194 28.115 -39.726 1.00 95.81 646 THR A CA 1
ATOM 4979 C C . THR A 1 646 ? 29.395 27.872 -41.011 1.00 95.81 646 THR A C 1
ATOM 4981 O O . THR A 1 646 ? 29.257 28.754 -41.853 1.00 95.81 646 THR A O 1
ATOM 4984 N N . VAL A 1 647 ? 28.841 26.669 -41.143 1.00 94.06 647 VAL A N 1
ATOM 4985 C CA . VAL A 1 647 ? 27.961 26.222 -42.236 1.00 94.06 647 VAL A CA 1
ATOM 4986 C C . VAL A 1 647 ? 26.498 26.583 -41.964 1.00 94.06 647 VAL A C 1
ATOM 4988 O O . VAL A 1 647 ? 25.724 26.867 -42.886 1.00 94.06 647 VAL A O 1
ATOM 4991 N N . PHE A 1 648 ? 26.104 26.508 -40.695 1.00 95.12 648 PHE A N 1
ATOM 4992 C CA . PHE A 1 648 ? 24.749 26.768 -40.229 1.00 95.12 648 PHE A CA 1
ATOM 4993 C C . PHE A 1 648 ? 24.774 27.142 -38.748 1.00 95.12 648 PHE A C 1
ATOM 4995 O O . PHE A 1 648 ? 25.528 26.548 -37.976 1.00 95.12 648 PHE A O 1
ATOM 5002 N N . GLU A 1 649 ? 23.918 28.081 -38.364 1.00 96.31 649 GLU A N 1
ATOM 5003 C CA . GLU A 1 649 ? 23.635 28.434 -36.979 1.00 96.31 649 GLU A CA 1
ATOM 5004 C C . GLU A 1 649 ? 22.153 28.793 -36.859 1.00 96.31 649 GLU A C 1
ATOM 5006 O O . GLU A 1 649 ? 21.648 29.578 -37.660 1.00 96.31 649 GLU A O 1
ATOM 5011 N N . GLY A 1 650 ? 21.449 28.176 -35.913 1.00 96.88 650 GLY A N 1
ATOM 5012 C CA . GLY A 1 650 ? 20.013 28.380 -35.731 1.00 96.88 650 GLY A CA 1
ATOM 5013 C C . GLY A 1 650 ? 19.351 27.281 -34.897 1.00 96.88 650 GLY A C 1
ATOM 5014 O O . GLY A 1 650 ? 20.052 26.424 -34.350 1.00 96.88 650 GLY A O 1
ATOM 5015 N N . PRO A 1 651 ? 18.011 27.279 -34.794 1.00 97.00 651 PRO A N 1
ATOM 5016 C CA . PRO A 1 651 ? 17.270 26.293 -34.012 1.00 97.00 651 PRO A CA 1
ATOM 5017 C C . PRO A 1 651 ? 17.491 24.853 -34.490 1.00 97.00 651 PRO A C 1
ATOM 5019 O O . PRO A 1 651 ? 17.664 24.584 -35.685 1.00 97.00 651 PRO A O 1
ATOM 5022 N N . ALA A 1 652 ? 17.414 23.894 -33.567 1.00 95.50 652 ALA A N 1
ATOM 5023 C CA . ALA A 1 652 ? 17.566 22.475 -33.874 1.00 95.50 652 ALA A CA 1
ATOM 5024 C C . ALA A 1 652 ? 16.533 21.961 -34.882 1.00 95.50 652 ALA A C 1
ATOM 5026 O O . ALA A 1 652 ? 16.866 21.101 -35.701 1.00 95.50 652 ALA A O 1
ATOM 5027 N N . ARG A 1 653 ? 15.315 22.519 -34.879 1.00 94.12 653 ARG A N 1
ATOM 5028 C CA . ARG A 1 653 ? 14.276 22.204 -35.872 1.00 94.12 653 ARG A CA 1
ATOM 5029 C C . ARG A 1 653 ? 14.739 22.483 -37.303 1.00 94.12 653 ARG A C 1
ATOM 5031 O O . ARG A 1 653 ? 14.619 21.630 -38.185 1.00 94.12 653 ARG A O 1
ATOM 5038 N N . GLU A 1 654 ? 15.316 23.658 -37.530 1.00 94.31 654 GLU A N 1
ATOM 5039 C CA . GLU A 1 654 ? 15.831 24.054 -38.840 1.00 94.31 654 GLU A CA 1
ATOM 5040 C C . GLU A 1 654 ? 17.073 23.249 -39.222 1.00 94.31 654 GLU A C 1
ATOM 5042 O O . GLU A 1 654 ? 17.185 22.773 -40.357 1.00 94.31 654 GLU A O 1
ATOM 5047 N N . ALA A 1 655 ? 17.974 23.033 -38.259 1.00 93.31 655 ALA A N 1
ATOM 5048 C CA . ALA A 1 655 ? 19.171 22.226 -38.454 1.00 93.31 655 ALA A CA 1
ATOM 5049 C C . ALA A 1 655 ? 18.824 20.799 -38.900 1.00 93.31 655 ALA A C 1
ATOM 5051 O O . ALA A 1 655 ? 19.446 20.269 -39.820 1.00 93.31 655 ALA A O 1
ATOM 5052 N N . ALA A 1 656 ? 17.817 20.179 -38.279 1.00 90.88 656 ALA A N 1
ATOM 5053 C CA . ALA A 1 656 ? 17.380 18.828 -38.606 1.00 90.88 656 ALA A CA 1
ATOM 5054 C C . ALA A 1 656 ? 16.760 18.729 -40.007 1.00 90.88 656 ALA A C 1
ATOM 5056 O O . ALA A 1 656 ? 17.027 17.762 -40.721 1.00 90.88 656 ALA A O 1
ATOM 5057 N N . SER A 1 657 ? 15.995 19.746 -40.417 1.00 89.44 657 SER A N 1
ATOM 5058 C CA . SER A 1 657 ? 15.403 19.831 -41.756 1.00 89.44 657 SER A CA 1
ATOM 5059 C C . SER A 1 657 ? 16.470 19.978 -42.850 1.00 89.44 657 SER A C 1
ATOM 5061 O O . SER A 1 657 ? 16.465 19.248 -43.842 1.00 89.44 657 SER A O 1
ATOM 5063 N N . GLN A 1 658 ? 17.440 20.876 -42.654 1.00 90.06 658 GLN A N 1
ATOM 5064 C CA . GLN A 1 658 ? 18.469 21.171 -43.660 1.00 90.06 658 GLN A CA 1
ATOM 5065 C C . GLN A 1 658 ? 19.626 20.157 -43.654 1.00 90.06 658 GLN A C 1
ATOM 5067 O O . GLN A 1 658 ? 20.216 19.864 -44.697 1.00 90.06 658 GLN A O 1
ATOM 5072 N N . PHE A 1 659 ? 19.961 19.603 -42.487 1.00 90.06 659 PHE A N 1
ATOM 5073 C CA . PHE A 1 659 ? 21.102 18.710 -42.282 1.00 90.06 659 PHE A CA 1
ATOM 5074 C C . PHE A 1 659 ? 20.694 17.415 -41.552 1.00 90.06 659 PHE A C 1
ATOM 5076 O O . PHE A 1 659 ? 21.229 17.107 -40.482 1.00 90.06 659 PHE A O 1
ATOM 5083 N N . PRO A 1 660 ? 19.826 16.572 -42.143 1.00 83.38 660 PRO A N 1
ATOM 5084 C CA . PRO A 1 660 ? 19.248 15.399 -41.472 1.00 83.38 660 PRO A CA 1
ATOM 5085 C C . PRO A 1 660 ? 20.289 14.374 -40.996 1.00 83.38 660 PRO A C 1
ATOM 5087 O O . PRO A 1 660 ? 20.097 13.697 -39.989 1.00 83.38 660 PRO A O 1
ATOM 5090 N N . LYS A 1 661 ? 21.452 14.294 -41.658 1.00 79.88 661 LYS A N 1
ATOM 5091 C CA . LYS A 1 661 ? 22.574 13.428 -41.240 1.00 79.88 661 LYS A CA 1
ATOM 5092 C C . LYS A 1 661 ? 23.213 13.845 -39.903 1.00 79.88 661 LYS A C 1
ATOM 5094 O O . LYS A 1 661 ? 23.971 13.065 -39.335 1.00 79.88 661 LYS A O 1
ATOM 5099 N N . ASN A 1 662 ? 22.940 15.058 -39.428 1.00 82.88 662 ASN A N 1
ATOM 5100 C CA . ASN A 1 662 ? 23.451 15.626 -38.178 1.00 82.88 662 ASN A CA 1
ATOM 5101 C C . ASN A 1 662 ? 22.368 15.727 -37.091 1.00 82.88 662 ASN A C 1
ATOM 5103 O O . ASN A 1 662 ? 22.670 16.074 -35.950 1.00 82.88 662 ASN A O 1
ATOM 5107 N N . ALA A 1 663 ? 21.119 15.388 -37.429 1.00 83.44 663 ALA A N 1
ATOM 5108 C CA . ALA A 1 663 ? 19.957 15.643 -36.589 1.00 83.44 663 ALA A CA 1
ATOM 5109 C C . ALA A 1 663 ? 19.936 14.822 -35.294 1.00 83.44 663 ALA A C 1
ATOM 5111 O O . ALA A 1 663 ? 19.414 15.302 -34.304 1.00 83.44 663 ALA A O 1
ATOM 5112 N N . ASN A 1 664 ? 20.509 13.613 -35.255 1.00 87.88 664 ASN A N 1
ATOM 5113 C CA . ASN A 1 664 ? 20.298 12.696 -34.122 1.00 87.88 664 ASN A CA 1
ATOM 5114 C C . ASN A 1 664 ? 20.790 13.240 -32.767 1.00 87.88 664 ASN A C 1
ATOM 5116 O O . ASN A 1 664 ? 20.090 13.073 -31.776 1.00 87.88 664 ASN A O 1
ATOM 5120 N N . ILE A 1 665 ? 21.960 13.891 -32.708 1.00 89.62 665 ILE A N 1
ATOM 5121 C CA . ILE A 1 665 ? 22.469 14.475 -31.448 1.00 89.62 665 ILE A CA 1
ATOM 5122 C C . ILE A 1 665 ? 21.599 15.665 -31.031 1.00 89.62 665 ILE A C 1
ATOM 5124 O O . ILE A 1 665 ? 21.211 15.758 -29.871 1.00 89.62 665 ILE A O 1
ATOM 5128 N N . ALA A 1 666 ? 21.267 16.547 -31.980 1.00 92.25 666 ALA A N 1
ATOM 5129 C CA . ALA A 1 666 ? 20.429 17.710 -31.713 1.00 92.25 666 ALA A CA 1
ATOM 5130 C C . ALA A 1 666 ? 19.009 17.299 -31.291 1.00 92.25 666 ALA A C 1
ATOM 5132 O O . ALA A 1 666 ? 18.477 17.854 -30.344 1.00 92.25 666 ALA A O 1
ATOM 5133 N N . ALA A 1 667 ? 18.426 16.289 -31.936 1.00 92.94 667 ALA A N 1
ATOM 5134 C CA . ALA A 1 667 ? 17.109 15.758 -31.606 1.00 92.94 667 ALA A CA 1
ATOM 5135 C C . ALA A 1 667 ? 17.095 15.103 -30.221 1.00 92.94 667 ALA A C 1
ATOM 5137 O O . ALA A 1 667 ? 16.229 15.429 -29.421 1.00 92.94 667 ALA A O 1
ATOM 5138 N N . ALA A 1 668 ? 18.070 14.240 -29.907 1.00 93.50 668 ALA A N 1
ATOM 5139 C CA . ALA A 1 668 ? 18.167 13.622 -28.583 1.00 93.50 668 ALA A CA 1
ATOM 5140 C C . ALA A 1 668 ? 18.300 14.677 -27.474 1.00 93.50 668 ALA A C 1
ATOM 5142 O O . ALA A 1 668 ? 17.608 14.598 -26.464 1.00 93.50 668 ALA A O 1
ATOM 5143 N N . LEU A 1 669 ? 19.143 15.692 -27.689 1.00 94.56 669 LEU A N 1
ATOM 5144 C CA . LEU A 1 669 ? 19.320 16.782 -26.736 1.00 94.56 669 LEU A CA 1
ATOM 5145 C C . LEU A 1 669 ? 18.068 17.656 -26.615 1.00 94.56 669 LEU A C 1
ATOM 5147 O O . LEU A 1 669 ? 17.650 17.948 -25.503 1.00 94.56 669 LEU A O 1
ATOM 5151 N N . ALA A 1 670 ? 17.449 18.049 -27.729 1.00 94.88 670 ALA A N 1
ATOM 5152 C CA . ALA A 1 670 ? 16.243 18.873 -27.737 1.00 94.88 670 ALA A CA 1
ATOM 5153 C C . ALA A 1 670 ? 15.074 18.177 -27.032 1.00 94.88 670 ALA A C 1
ATOM 5155 O O . ALA A 1 670 ? 14.447 18.780 -26.167 1.00 94.88 670 ALA A O 1
ATOM 5156 N N . LEU A 1 671 ? 14.816 16.909 -27.371 1.00 93.69 671 LEU A N 1
ATOM 5157 C CA . LEU A 1 671 ? 13.750 16.104 -26.768 1.00 93.69 671 LEU A CA 1
ATOM 5158 C C . LEU A 1 671 ? 14.002 15.832 -25.283 1.00 93.69 671 LEU A C 1
ATOM 5160 O O . LEU A 1 671 ? 13.053 15.722 -24.519 1.00 93.69 671 LEU A O 1
ATOM 5164 N N . GLY A 1 672 ? 15.270 15.731 -24.879 1.00 92.50 672 GLY A N 1
ATOM 5165 C CA . GLY A 1 672 ? 15.649 15.561 -23.482 1.00 92.50 672 GLY A CA 1
ATOM 5166 C C . GLY A 1 672 ? 15.741 16.862 -22.684 1.00 92.50 672 GLY A C 1
ATOM 5167 O O . GLY A 1 672 ? 15.953 16.776 -21.484 1.00 92.50 672 GLY A O 1
ATOM 5168 N N . THR A 1 673 ? 15.642 18.045 -23.306 1.00 94.94 673 THR A N 1
ATOM 5169 C CA . THR A 1 673 ? 15.864 19.331 -22.616 1.00 94.94 673 THR A CA 1
ATOM 5170 C C . THR A 1 673 ? 14.819 20.399 -22.960 1.00 94.94 673 THR A C 1
ATOM 5172 O O . THR A 1 673 ? 13.698 20.350 -22.469 1.00 94.94 673 THR A O 1
ATOM 5175 N N . VAL A 1 674 ? 15.177 21.396 -23.774 1.00 94.50 674 VAL A N 1
ATOM 5176 C CA . VAL A 1 674 ? 14.410 22.637 -23.986 1.00 94.50 674 VAL A CA 1
ATOM 5177 C C . VAL A 1 674 ? 13.516 22.621 -25.230 1.00 94.50 674 VAL A C 1
ATOM 5179 O O . VAL A 1 674 ? 12.868 23.624 -25.531 1.00 94.50 674 VAL A O 1
ATOM 5182 N N . GLY A 1 675 ? 13.475 21.511 -25.967 1.00 95.06 675 GLY A N 1
ATOM 5183 C CA . GLY A 1 675 ? 12.748 21.394 -27.229 1.00 95.06 675 GLY A CA 1
ATOM 5184 C C . GLY A 1 675 ? 13.520 21.910 -28.450 1.00 95.06 675 GLY A C 1
ATOM 5185 O O . GLY A 1 675 ? 14.584 22.527 -28.353 1.00 95.06 675 GLY A O 1
ATOM 5186 N N . LEU A 1 676 ? 12.985 21.618 -29.639 1.00 95.19 676 LEU A N 1
ATOM 5187 C CA . LEU A 1 676 ? 13.670 21.816 -30.927 1.00 95.19 676 LEU A CA 1
ATOM 5188 C C . LEU A 1 676 ? 13.839 23.286 -31.321 1.00 95.19 676 LEU A C 1
ATOM 5190 O O . LEU A 1 676 ? 14.761 23.618 -32.065 1.00 95.19 676 LEU A O 1
ATOM 5194 N N . ASP A 1 677 ? 12.948 24.147 -30.839 1.00 95.94 677 ASP A N 1
ATOM 5195 C CA . ASP A 1 677 ? 12.922 25.567 -31.195 1.00 95.94 677 ASP A CA 1
ATOM 5196 C C . ASP A 1 677 ? 13.848 26.411 -30.310 1.00 95.94 677 ASP A C 1
ATOM 5198 O O . ASP A 1 677 ? 14.320 27.462 -30.735 1.00 95.94 677 ASP A O 1
ATOM 5202 N N . ARG A 1 678 ? 14.146 25.939 -29.091 1.00 96.12 678 ARG A N 1
ATOM 5203 C CA . ARG A 1 678 ? 15.008 26.640 -28.124 1.00 96.12 678 ARG A CA 1
ATOM 5204 C C . ARG A 1 678 ? 16.451 26.139 -28.108 1.00 96.12 678 ARG A C 1
ATOM 5206 O O . ARG A 1 678 ? 17.323 26.853 -27.623 1.00 96.12 678 ARG A O 1
ATOM 5213 N N . LEU A 1 679 ? 16.716 24.929 -28.604 1.00 97.44 679 LEU A N 1
ATOM 5214 C CA . LEU A 1 679 ? 18.078 24.412 -28.736 1.00 97.44 679 LEU A CA 1
ATOM 5215 C C . LEU A 1 679 ? 18.782 25.075 -29.927 1.00 97.44 679 LEU A C 1
ATOM 5217 O O . LEU A 1 679 ? 18.363 24.886 -31.070 1.00 97.44 679 LEU A O 1
ATOM 5221 N N . THR A 1 680 ? 19.899 25.759 -29.683 1.00 97.94 680 THR A N 1
ATOM 5222 C CA . THR A 1 680 ? 20.720 26.344 -30.753 1.00 97.94 680 THR A CA 1
ATOM 5223 C C . THR A 1 680 ? 21.745 25.334 -31.264 1.00 97.94 680 THR A C 1
ATOM 5225 O O . THR A 1 680 ? 22.535 24.774 -30.501 1.00 97.94 680 THR A O 1
ATOM 5228 N N . VAL A 1 681 ? 21.770 25.114 -32.576 1.00 97.56 681 VAL A N 1
ATOM 5229 C CA . VAL A 1 681 ? 22.724 24.238 -33.260 1.00 97.56 681 VAL A CA 1
ATOM 5230 C C . VAL A 1 681 ? 23.679 25.076 -34.091 1.00 97.56 681 VAL A C 1
ATOM 5232 O O . VAL A 1 681 ? 23.246 25.874 -34.918 1.00 97.56 681 VAL A O 1
ATOM 5235 N N . ARG A 1 682 ? 24.979 24.819 -33.944 1.00 97.12 682 ARG A N 1
ATOM 5236 C CA . ARG A 1 682 ? 26.032 25.387 -34.784 1.00 97.12 682 ARG A CA 1
ATOM 5237 C C . ARG A 1 682 ? 26.792 24.278 -35.500 1.00 97.12 682 ARG A C 1
ATOM 5239 O O . ARG A 1 682 ? 27.348 23.378 -34.880 1.00 97.12 682 ARG A O 1
ATOM 5246 N N . LEU A 1 683 ? 26.823 24.325 -36.822 1.00 95.31 683 LEU A N 1
ATOM 5247 C CA . LEU A 1 683 ? 27.509 23.355 -37.670 1.00 95.31 683 LEU A CA 1
ATOM 5248 C C . LEU A 1 683 ? 28.727 24.022 -38.304 1.00 95.31 683 LEU A C 1
ATOM 5250 O O . LEU A 1 683 ? 28.591 25.080 -38.912 1.00 95.31 683 LEU A O 1
ATOM 5254 N N . VAL A 1 684 ? 29.907 23.419 -38.177 1.00 95.12 684 VAL A N 1
ATOM 5255 C CA . VAL A 1 684 ? 31.182 24.037 -38.576 1.00 95.12 684 VAL A CA 1
ATOM 5256 C C . VAL A 1 684 ? 31.989 23.097 -39.475 1.00 95.12 684 VAL A C 1
ATOM 5258 O O . VAL A 1 684 ? 32.242 21.935 -39.131 1.00 95.12 684 VAL A O 1
ATOM 5261 N N . ALA A 1 685 ? 32.423 23.618 -40.623 1.00 94.00 685 ALA A N 1
ATOM 5262 C CA . ALA A 1 685 ? 33.459 23.020 -41.453 1.00 94.00 685 ALA A CA 1
ATOM 5263 C C . ALA A 1 685 ? 34.821 23.461 -40.919 1.00 94.00 685 ALA A C 1
ATOM 5265 O O . ALA A 1 685 ? 35.143 24.640 -40.940 1.00 94.00 685 ALA A O 1
ATOM 5266 N N . ASP A 1 686 ? 35.593 22.523 -40.379 1.00 93.69 686 ASP A N 1
ATOM 5267 C CA . ASP A 1 686 ? 36.837 22.817 -39.669 1.00 93.69 686 ASP A CA 1
ATOM 5268 C C . ASP A 1 686 ? 37.967 21.920 -40.209 1.00 93.69 686 ASP A C 1
ATOM 5270 O O . ASP A 1 686 ? 37.959 20.712 -39.958 1.00 93.69 686 ASP A O 1
ATOM 5274 N N . PRO A 1 687 ? 38.933 22.461 -40.976 1.00 91.19 687 PRO A N 1
ATOM 5275 C CA . PRO A 1 687 ? 40.043 21.680 -41.522 1.00 91.19 687 PRO A CA 1
ATOM 5276 C C . PRO A 1 687 ? 41.071 21.286 -40.448 1.00 91.19 687 PRO A C 1
ATOM 5278 O O . PRO A 1 687 ? 41.903 20.409 -40.683 1.00 91.19 687 PRO A O 1
ATOM 5281 N N . THR A 1 688 ? 41.008 21.891 -39.256 1.00 90.88 688 THR A N 1
ATOM 5282 C CA . THR A 1 688 ? 41.985 21.698 -38.176 1.00 90.88 688 THR A CA 1
ATOM 5283 C C . THR A 1 688 ? 41.619 20.553 -37.233 1.00 90.88 688 THR A C 1
ATOM 5285 O O . THR A 1 688 ? 42.496 19.992 -36.570 1.00 90.88 688 THR A O 1
ATOM 5288 N N . VAL A 1 689 ? 40.345 20.140 -37.178 1.00 88.19 689 VAL A N 1
ATOM 5289 C CA . VAL A 1 689 ? 39.939 19.047 -36.284 1.00 88.19 689 VAL A CA 1
ATOM 5290 C C . VAL A 1 689 ? 40.453 17.687 -36.774 1.00 88.19 689 VAL A C 1
ATOM 5292 O O . VAL A 1 689 ? 40.441 17.389 -37.972 1.00 88.19 689 VAL A O 1
ATOM 5295 N N . PRO A 1 690 ? 40.871 16.791 -35.862 1.00 80.19 690 PRO A N 1
ATOM 5296 C CA . PRO A 1 690 ? 41.325 15.448 -36.226 1.00 80.19 690 PRO A CA 1
ATOM 5297 C C . PRO A 1 690 ? 40.178 14.523 -36.676 1.00 80.19 690 PRO A C 1
ATOM 5299 O O . PRO A 1 690 ? 40.430 13.458 -37.232 1.00 80.19 690 PRO A O 1
ATOM 5302 N N . GLY A 1 691 ? 38.922 14.913 -36.439 1.00 80.88 691 GLY A N 1
ATOM 5303 C CA . GLY A 1 691 ? 37.723 14.145 -36.763 1.00 80.88 691 GLY A CA 1
ATOM 5304 C C . GLY A 1 691 ? 36.455 14.863 -36.288 1.00 80.88 691 GLY A C 1
ATOM 5305 O O . GLY A 1 691 ? 36.532 16.035 -35.920 1.00 80.88 691 GLY A O 1
ATOM 5306 N N . PRO A 1 692 ? 35.289 14.192 -36.297 1.00 84.44 692 PRO A N 1
ATOM 5307 C CA . PRO A 1 692 ? 34.046 14.770 -35.800 1.00 84.44 692 PRO A CA 1
ATOM 5308 C C . PRO A 1 692 ? 34.142 15.135 -34.312 1.00 84.44 692 PRO A C 1
ATOM 5310 O O . PRO A 1 692 ? 34.350 14.264 -33.462 1.00 84.44 692 PRO A O 1
ATOM 5313 N N . THR A 1 693 ? 33.946 16.415 -34.008 1.00 88.94 693 THR A N 1
ATOM 5314 C CA . THR A 1 693 ? 33.936 16.947 -32.640 1.00 88.94 693 THR A CA 1
ATOM 5315 C C . THR A 1 693 ? 32.565 17.534 -32.343 1.00 88.94 693 THR A C 1
ATOM 5317 O O . THR A 1 693 ? 31.937 18.136 -33.214 1.00 88.94 693 THR A O 1
ATOM 5320 N N . SER A 1 694 ? 32.074 17.356 -31.123 1.00 91.44 694 SER A N 1
ATOM 5321 C CA . SER A 1 694 ? 30.846 17.997 -30.657 1.00 91.44 694 SER A CA 1
ATOM 5322 C C . SER A 1 694 ? 31.092 18.664 -29.317 1.00 91.44 694 SER A C 1
ATOM 5324 O O . SER A 1 694 ? 31.626 18.031 -28.410 1.00 91.44 694 SER A O 1
ATOM 5326 N N . ARG A 1 695 ? 30.713 19.934 -29.205 1.00 94.56 695 ARG A N 1
ATOM 5327 C CA . ARG A 1 695 ? 30.722 20.686 -27.956 1.00 94.56 695 ARG A CA 1
ATOM 5328 C C . ARG A 1 695 ? 29.289 21.020 -27.588 1.00 94.56 695 ARG A C 1
ATOM 5330 O O . ARG A 1 695 ? 28.577 21.612 -28.391 1.00 94.56 695 ARG A O 1
ATOM 5337 N N . ILE A 1 696 ? 28.878 20.625 -26.395 1.00 95.69 696 ILE A N 1
ATOM 5338 C CA . ILE A 1 696 ? 27.540 20.871 -25.874 1.00 95.69 696 ILE A CA 1
ATOM 5339 C C . ILE A 1 696 ? 27.666 21.738 -24.639 1.00 95.69 696 ILE A C 1
ATOM 5341 O O . ILE A 1 696 ? 28.532 21.482 -23.802 1.00 95.69 696 ILE A O 1
ATOM 5345 N N . THR A 1 697 ? 26.807 22.744 -24.541 1.00 96.50 697 THR A N 1
ATOM 5346 C CA . THR A 1 697 ? 26.721 23.610 -23.370 1.00 96.50 697 THR A CA 1
ATOM 5347 C C . THR A 1 697 ? 25.272 23.692 -22.920 1.00 96.50 697 THR A C 1
ATOM 5349 O O . THR A 1 697 ? 24.390 23.892 -23.750 1.00 96.50 697 THR A O 1
ATOM 5352 N N . LEU A 1 698 ? 25.036 23.554 -21.619 1.00 97.19 698 LEU A N 1
ATOM 5353 C CA . LEU A 1 698 ? 23.763 23.853 -20.971 1.00 97.19 698 LEU A CA 1
ATOM 5354 C C . LEU A 1 698 ? 24.025 24.809 -19.808 1.00 97.19 698 LEU A C 1
ATOM 5356 O O . LEU A 1 698 ? 24.950 24.582 -19.027 1.00 97.19 698 LEU A O 1
ATOM 5360 N N . LYS A 1 699 ? 23.213 25.862 -19.701 1.00 97.25 699 LYS A N 1
ATOM 5361 C CA . LYS A 1 699 ? 23.218 26.814 -18.586 1.00 97.25 699 LYS A CA 1
ATOM 5362 C C . LYS A 1 699 ? 21.817 26.955 -18.008 1.00 97.25 699 LYS A C 1
ATOM 5364 O O . LYS A 1 699 ? 20.862 27.192 -18.751 1.00 97.25 699 LYS A O 1
ATOM 5369 N N . GLY A 1 700 ? 21.695 26.824 -16.693 1.00 95.88 700 GLY A N 1
ATOM 5370 C CA . GLY A 1 700 ? 20.423 26.938 -15.984 1.00 95.88 700 GLY A CA 1
ATOM 5371 C C . GLY A 1 700 ? 20.601 27.104 -14.477 1.00 95.88 700 GLY A C 1
ATOM 5372 O O . GLY A 1 700 ? 21.723 27.208 -13.980 1.00 95.88 700 GLY A O 1
ATOM 5373 N N . ALA A 1 701 ? 19.489 27.107 -13.747 1.00 94.12 701 ALA A N 1
ATOM 5374 C CA . ALA A 1 701 ? 19.460 27.259 -12.292 1.00 94.12 701 ALA A CA 1
ATOM 5375 C C . ALA A 1 701 ? 20.209 26.129 -11.556 1.00 94.12 701 ALA A C 1
ATOM 5377 O O . ALA A 1 701 ? 20.900 26.379 -10.568 1.00 94.12 701 ALA A O 1
ATOM 5378 N N . CYS A 1 702 ? 20.178 24.911 -12.104 1.00 91.12 702 CYS A N 1
ATOM 5379 C CA . CYS A 1 702 ? 20.945 23.761 -11.616 1.00 91.12 702 CYS A CA 1
ATOM 5380 C C . CYS A 1 702 ? 22.468 23.847 -11.867 1.00 91.12 702 CYS A C 1
ATOM 5382 O O . CYS A 1 702 ? 23.213 22.971 -11.421 1.00 91.12 702 CYS A O 1
ATOM 5384 N N . GLY A 1 703 ? 22.947 24.876 -12.574 1.00 93.56 703 GLY A N 1
ATOM 5385 C CA . GLY A 1 703 ? 24.358 25.102 -12.880 1.00 93.56 703 GLY A CA 1
ATOM 5386 C C . GLY A 1 703 ? 24.671 25.111 -14.377 1.00 93.56 703 GLY A C 1
ATOM 5387 O O . GLY A 1 703 ? 23.787 25.101 -15.235 1.00 93.56 703 GLY A O 1
ATOM 5388 N N . GLU A 1 704 ? 25.967 25.135 -14.689 1.00 96.12 704 GLU A N 1
ATOM 5389 C CA . GLU A 1 704 ? 26.477 25.144 -16.060 1.00 96.12 704 GLU A CA 1
ATOM 5390 C C . GLU A 1 704 ? 27.290 23.879 -16.349 1.00 96.12 704 GLU A C 1
ATOM 5392 O O . GLU A 1 704 ? 28.189 23.511 -15.589 1.00 96.12 704 GLU A O 1
ATOM 5397 N N . LEU A 1 705 ? 27.008 23.237 -17.483 1.00 96.56 705 LEU A N 1
ATOM 5398 C CA . LEU A 1 705 ? 27.746 22.079 -17.974 1.00 96.56 705 LEU A CA 1
ATOM 5399 C C . LEU A 1 705 ? 28.233 22.349 -19.395 1.00 96.56 705 LEU A C 1
ATOM 5401 O O . LEU A 1 705 ? 27.447 22.683 -20.279 1.00 96.56 705 LEU A O 1
ATOM 5405 N N . ALA A 1 706 ? 29.528 22.143 -19.625 1.00 96.00 706 ALA A N 1
ATOM 5406 C CA . ALA A 1 706 ? 30.126 22.150 -20.953 1.00 96.00 706 ALA A CA 1
ATOM 5407 C C . ALA A 1 706 ? 30.879 20.837 -21.185 1.00 96.00 706 ALA A C 1
ATOM 5409 O O . ALA A 1 706 ? 31.804 20.506 -20.444 1.00 96.00 706 ALA A O 1
ATOM 5410 N N . ILE A 1 707 ? 30.499 20.096 -22.226 1.00 95.25 707 ILE A N 1
ATOM 5411 C CA . ILE A 1 707 ? 31.134 18.829 -22.602 1.00 95.25 707 ILE A CA 1
ATOM 5412 C C . ILE A 1 707 ? 31.669 18.934 -24.025 1.00 95.25 707 ILE A C 1
ATOM 5414 O O . ILE A 1 707 ? 30.947 19.311 -24.945 1.00 95.25 707 ILE A O 1
ATOM 5418 N N . GLU A 1 708 ? 32.924 18.533 -24.222 1.00 93.50 708 GLU A N 1
ATOM 5419 C CA . GLU A 1 708 ? 33.517 18.336 -25.543 1.00 93.50 708 GLU A CA 1
ATOM 5420 C C . GLU A 1 708 ? 33.785 16.846 -25.781 1.00 93.50 708 GLU A C 1
ATOM 5422 O O . GLU A 1 708 ? 34.438 16.176 -24.980 1.00 93.50 708 GLU A O 1
ATOM 5427 N N . VAL A 1 709 ? 33.305 16.320 -26.909 1.00 90.00 709 VAL A N 1
ATOM 5428 C CA . VAL A 1 709 ? 33.533 14.935 -27.331 1.00 90.00 709 VAL A CA 1
ATOM 5429 C C . VAL A 1 709 ? 34.207 14.897 -28.687 1.00 90.00 709 VAL A C 1
ATOM 5431 O O . VAL A 1 709 ? 33.725 15.467 -29.664 1.00 90.00 709 VAL A O 1
ATOM 5434 N N . LYS A 1 710 ? 35.295 14.128 -28.752 1.00 88.81 710 LYS A N 1
ATOM 5435 C CA . LYS A 1 710 ? 36.010 13.785 -29.984 1.00 88.81 710 LYS A CA 1
ATOM 5436 C C . LYS A 1 710 ? 35.635 12.361 -30.376 1.00 88.81 710 LYS A C 1
ATOM 5438 O O . LYS A 1 710 ? 36.163 11.388 -29.834 1.00 88.81 710 LYS A O 1
ATOM 5443 N N . GLY A 1 711 ? 34.659 12.240 -31.271 1.00 80.88 711 GLY A N 1
ATOM 5444 C CA . GLY A 1 711 ? 34.084 10.957 -31.653 1.00 80.88 711 GLY A CA 1
ATOM 5445 C C . GLY A 1 711 ? 35.028 10.143 -32.537 1.00 80.88 711 GLY A C 1
ATOM 5446 O O . GLY A 1 711 ? 35.605 10.660 -33.491 1.00 80.88 711 GLY A O 1
ATOM 5447 N N . LYS A 1 712 ? 35.146 8.838 -32.267 1.00 84.56 712 LYS A N 1
ATOM 5448 C CA . LYS A 1 712 ? 35.780 7.897 -33.204 1.00 84.56 712 LYS A CA 1
ATOM 5449 C C . LYS A 1 712 ? 34.726 7.323 -34.158 1.00 84.56 712 LYS A C 1
ATOM 5451 O O . LYS A 1 712 ? 33.681 6.876 -33.676 1.00 84.56 712 LYS A O 1
ATOM 5456 N N . PRO A 1 713 ? 34.971 7.291 -35.478 1.00 81.25 713 PRO A N 1
ATOM 5457 C CA . PRO A 1 713 ? 34.032 6.702 -36.425 1.00 81.25 713 PRO A CA 1
ATOM 5458 C C . PRO A 1 713 ? 33.990 5.173 -36.281 1.00 81.25 713 PRO A C 1
ATOM 5460 O O . PRO A 1 713 ? 35.016 4.526 -36.079 1.00 81.25 713 PRO A O 1
ATOM 5463 N N . LEU A 1 714 ? 32.791 4.599 -36.386 1.00 82.25 714 LEU A N 1
ATOM 5464 C CA . LEU A 1 714 ? 32.568 3.177 -36.684 1.00 82.25 714 LEU A CA 1
ATOM 5465 C C . LEU A 1 714 ? 32.456 2.955 -38.193 1.00 82.25 714 LEU A C 1
ATOM 5467 O O . LEU A 1 714 ? 32.932 1.963 -38.726 1.00 82.25 714 LEU A O 1
ATOM 5471 N N . SER A 1 715 ? 31.800 3.901 -38.863 1.00 79.38 715 SER A N 1
ATOM 5472 C CA . SER A 1 715 ? 31.615 3.981 -40.309 1.00 79.38 715 SER A CA 1
ATOM 5473 C C . SER A 1 715 ? 31.681 5.452 -40.735 1.00 79.38 715 SER A C 1
ATOM 5475 O O . SER A 1 715 ? 31.776 6.340 -39.886 1.00 79.38 715 SER A O 1
ATOM 5477 N N . GLN A 1 716 ? 31.564 5.745 -42.035 1.00 67.62 716 GLN A N 1
ATOM 5478 C CA . GLN A 1 716 ? 31.514 7.131 -42.530 1.00 67.62 716 GLN A CA 1
ATOM 5479 C C . GLN A 1 716 ? 30.372 7.968 -41.920 1.00 67.62 716 GLN A C 1
ATOM 5481 O O . GLN A 1 716 ? 30.433 9.194 -41.950 1.00 67.62 716 GLN A O 1
ATOM 5486 N N . ARG A 1 717 ? 29.314 7.326 -41.398 1.00 70.69 717 ARG A N 1
ATOM 5487 C CA . ARG A 1 717 ? 28.089 8.001 -40.929 1.00 70.69 717 ARG A CA 1
ATOM 5488 C C . ARG A 1 717 ? 27.761 7.766 -39.452 1.00 70.69 717 ARG A C 1
ATOM 5490 O O . ARG A 1 717 ? 26.871 8.433 -38.937 1.00 70.69 717 ARG A O 1
ATOM 5497 N N . THR A 1 718 ? 28.447 6.848 -38.770 1.00 80.56 718 THR A N 1
ATOM 5498 C CA . THR A 1 718 ? 28.083 6.418 -37.410 1.00 80.56 718 THR A CA 1
ATOM 5499 C C . THR A 1 718 ? 29.289 6.446 -36.482 1.00 80.56 718 THR A C 1
ATOM 5501 O O . THR A 1 718 ? 30.342 5.901 -36.810 1.00 80.56 718 THR A O 1
ATOM 5504 N N . SER A 1 719 ? 29.127 7.036 -35.297 1.00 86.94 719 SER A N 1
ATOM 5505 C CA . SER A 1 719 ? 30.141 7.026 -34.238 1.00 86.94 719 SER A CA 1
ATOM 5506 C C . SER A 1 719 ? 30.226 5.662 -33.547 1.00 86.94 719 SER A C 1
ATOM 5508 O O . SER A 1 719 ? 29.211 5.008 -33.312 1.00 86.94 719 SER A O 1
ATOM 5510 N N . ARG A 1 720 ? 31.436 5.262 -33.141 1.00 90.19 720 ARG A N 1
ATOM 5511 C CA . ARG A 1 720 ? 31.724 3.986 -32.460 1.00 90.19 720 ARG A CA 1
ATOM 5512 C C . ARG A 1 720 ? 30.963 3.780 -31.161 1.00 90.19 720 ARG A C 1
ATOM 5514 O O . ARG A 1 720 ? 30.730 2.638 -30.805 1.00 90.19 720 ARG A O 1
ATOM 5521 N N . ILE A 1 721 ? 30.558 4.848 -30.482 1.00 91.88 721 ILE A N 1
ATOM 5522 C CA . ILE A 1 721 ? 29.837 4.763 -29.208 1.00 91.88 721 ILE A CA 1
ATOM 5523 C C . ILE A 1 721 ? 28.360 4.354 -29.362 1.00 91.88 721 ILE A C 1
ATOM 5525 O O . ILE A 1 721 ? 27.785 3.808 -28.428 1.00 91.88 721 ILE A O 1
ATOM 5529 N N . VAL A 1 722 ? 27.749 4.554 -30.538 1.00 93.25 722 VAL A N 1
ATOM 5530 C CA . VAL A 1 722 ? 26.296 4.373 -30.727 1.00 93.25 722 VAL A CA 1
ATOM 5531 C C . VAL A 1 722 ? 25.821 2.941 -30.428 1.00 93.25 722 VAL A C 1
ATOM 5533 O O . VAL A 1 722 ? 24.864 2.804 -29.667 1.00 93.25 722 VAL A O 1
ATOM 5536 N N . PRO A 1 723 ? 26.470 1.864 -30.918 1.00 95.19 723 PRO A N 1
ATOM 5537 C CA . PRO A 1 723 ? 26.058 0.503 -30.565 1.00 95.19 723 PRO A CA 1
ATOM 5538 C C . PRO A 1 723 ? 26.212 0.217 -29.067 1.00 95.19 723 PRO A C 1
ATOM 5540 O O . PRO A 1 723 ? 25.377 -0.464 -28.484 1.00 95.19 723 PRO A O 1
ATOM 5543 N N . PHE A 1 724 ? 27.231 0.784 -28.412 1.00 94.38 724 PHE A N 1
ATOM 5544 C CA . PHE A 1 724 ? 27.411 0.639 -26.965 1.00 94.38 724 PHE A CA 1
ATOM 5545 C C . PHE A 1 724 ? 26.346 1.387 -26.163 1.00 94.38 724 PHE A C 1
ATOM 5547 O O . PHE A 1 724 ? 25.981 0.923 -25.090 1.00 94.38 724 PHE A O 1
ATOM 5554 N N . SER A 1 725 ? 25.805 2.495 -26.678 1.00 94.38 725 SER A N 1
ATOM 5555 C CA . SER A 1 725 ? 24.647 3.156 -26.067 1.00 94.38 725 SER A CA 1
ATOM 5556 C C . SER A 1 725 ? 23.409 2.251 -26.094 1.00 94.38 725 SER A C 1
ATOM 5558 O O . SER A 1 725 ? 22.727 2.128 -25.079 1.00 94.38 725 SER A O 1
ATOM 5560 N N . VAL A 1 726 ? 23.179 1.528 -27.198 1.00 96.12 726 VAL A N 1
ATOM 5561 C CA . VAL A 1 726 ? 22.122 0.502 -27.282 1.00 96.12 726 VAL A CA 1
ATOM 5562 C C . VAL A 1 726 ? 22.380 -0.628 -26.289 1.00 96.12 726 VAL A C 1
ATOM 5564 O O . VAL A 1 726 ? 21.508 -0.956 -25.493 1.00 96.12 726 VAL A O 1
ATOM 5567 N N . LEU A 1 727 ? 23.589 -1.195 -26.279 1.00 94.81 727 LEU A N 1
ATOM 5568 C CA . LEU A 1 727 ? 23.956 -2.278 -25.360 1.00 94.81 727 LEU A CA 1
ATOM 5569 C C . LEU A 1 727 ? 23.844 -1.854 -23.889 1.00 94.81 727 LEU A C 1
ATOM 5571 O O . LEU A 1 727 ? 23.423 -2.646 -23.052 1.00 94.81 727 LEU A O 1
ATOM 5575 N N . LYS A 1 728 ? 24.170 -0.600 -23.565 1.00 93.06 728 LYS A N 1
ATOM 5576 C CA . LYS A 1 728 ? 23.996 -0.022 -22.229 1.00 93.06 728 LYS A CA 1
ATOM 5577 C C . LYS A 1 728 ? 22.518 0.130 -21.861 1.00 93.06 728 LYS A C 1
ATOM 5579 O O . LYS A 1 728 ? 22.160 -0.186 -20.729 1.00 93.06 728 LYS A O 1
ATOM 5584 N N . ALA A 1 729 ? 21.668 0.558 -22.794 1.00 94.12 729 ALA A N 1
ATOM 5585 C CA . ALA A 1 729 ? 20.223 0.601 -22.580 1.00 94.12 729 ALA A CA 1
ATOM 5586 C C . ALA A 1 729 ? 19.660 -0.809 -22.335 1.00 94.12 729 ALA A C 1
ATOM 5588 O O . ALA A 1 729 ? 18.973 -1.022 -21.341 1.00 94.12 729 ALA A O 1
ATOM 5589 N N . LEU A 1 730 ? 20.043 -1.792 -23.159 1.00 94.31 730 LEU A N 1
ATOM 5590 C CA . LEU A 1 730 ? 19.692 -3.202 -22.951 1.00 94.31 730 LEU A CA 1
ATOM 5591 C C . LEU A 1 730 ? 20.172 -3.705 -21.584 1.00 94.31 730 LEU A C 1
ATOM 5593 O O . LEU A 1 730 ? 19.401 -4.340 -20.873 1.00 94.31 730 LEU A O 1
ATOM 5597 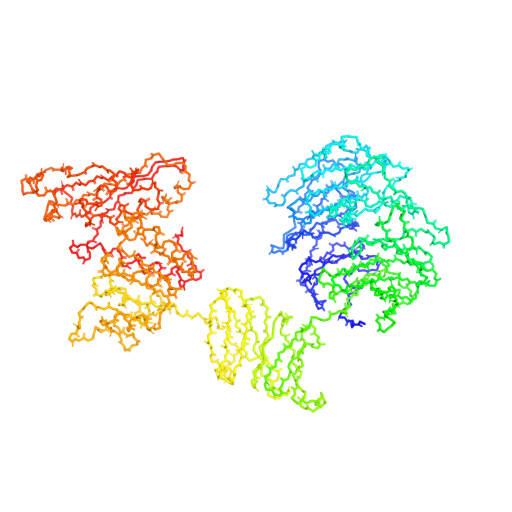N N . LYS A 1 731 ? 21.397 -3.344 -21.176 1.00 92.06 731 LYS A N 1
ATOM 5598 C CA . LYS A 1 731 ? 21.936 -3.669 -19.850 1.00 92.06 731 LYS A CA 1
ATOM 5599 C C . LYS A 1 731 ? 21.066 -3.126 -18.727 1.00 92.06 731 LYS A C 1
ATOM 5601 O O . LYS A 1 731 ? 20.772 -3.867 -17.802 1.00 92.06 731 LYS A O 1
ATOM 5606 N N . ASN A 1 732 ? 20.682 -1.851 -18.784 1.00 91.25 732 ASN A N 1
ATOM 5607 C CA . ASN A 1 732 ? 19.835 -1.240 -17.757 1.00 91.25 732 ASN A CA 1
ATOM 5608 C C . ASN A 1 732 ? 18.447 -1.907 -17.718 1.00 91.25 732 ASN A C 1
ATOM 5610 O O . ASN A 1 732 ? 17.915 -2.139 -16.641 1.00 91.25 732 ASN A O 1
ATOM 5614 N N . LEU A 1 733 ? 17.893 -2.282 -18.876 1.00 90.69 733 LEU A N 1
ATOM 5615 C CA . LEU A 1 733 ? 16.591 -2.954 -18.963 1.00 90.69 733 LEU A CA 1
ATOM 5616 C C . LEU A 1 733 ? 16.607 -4.406 -18.462 1.00 90.69 733 LEU A C 1
ATOM 5618 O O . LEU A 1 733 ? 15.564 -4.908 -18.054 1.00 90.69 733 LEU A O 1
ATOM 5622 N N . SER A 1 734 ? 17.754 -5.086 -18.509 1.00 87.81 734 SER A N 1
ATOM 5623 C CA . SER A 1 734 ? 17.885 -6.504 -18.147 1.00 87.81 734 SER A CA 1
ATOM 5624 C C . SER A 1 734 ? 18.634 -6.755 -16.831 1.00 87.81 734 SER A C 1
ATOM 5626 O O . SER A 1 734 ? 18.914 -7.910 -16.508 1.00 87.81 734 SER A O 1
ATOM 5628 N N . SER A 1 735 ? 19.048 -5.702 -16.119 1.00 83.62 735 SER A N 1
ATOM 5629 C CA . SER A 1 735 ? 19.890 -5.779 -14.918 1.00 83.62 735 SER A CA 1
ATOM 5630 C C . SER A 1 735 ? 19.124 -5.312 -13.678 1.00 83.62 735 SER A C 1
ATOM 5632 O O . SER A 1 735 ? 18.438 -4.292 -13.745 1.00 83.62 735 SER A O 1
ATOM 5634 N N . PRO A 1 736 ? 19.302 -5.964 -12.511 1.00 79.75 736 PRO A N 1
ATOM 5635 C CA . PRO A 1 736 ? 18.750 -5.476 -11.245 1.00 79.75 736 PRO A CA 1
ATOM 5636 C C . PRO A 1 736 ? 19.379 -4.149 -10.791 1.00 79.75 736 PRO A C 1
ATOM 5638 O O . PRO A 1 736 ? 18.827 -3.467 -9.935 1.00 79.75 736 PRO A O 1
ATOM 5641 N N . VAL A 1 737 ? 20.540 -3.789 -11.350 1.00 77.88 737 VAL A N 1
ATOM 5642 C CA . VAL A 1 737 ? 21.218 -2.512 -11.109 1.00 77.88 737 VAL A CA 1
ATOM 5643 C C . VAL A 1 737 ? 21.222 -1.701 -12.398 1.00 77.88 737 VAL A C 1
ATOM 5645 O O . VAL A 1 737 ? 21.829 -2.113 -13.392 1.00 77.88 737 VAL A O 1
ATOM 5648 N N . SER A 1 738 ? 20.587 -0.533 -12.354 1.00 84.12 738 SER A N 1
ATOM 5649 C CA . SER A 1 738 ? 20.613 0.473 -13.417 1.00 84.12 738 SER A CA 1
ATOM 5650 C C . SER A 1 738 ? 21.530 1.632 -13.031 1.00 84.12 738 SER A C 1
ATOM 5652 O O . SER A 1 738 ? 21.549 2.060 -11.882 1.00 84.12 738 SER A O 1
ATOM 5654 N N . ILE A 1 739 ? 22.318 2.126 -13.988 1.00 80.81 739 ILE A N 1
ATOM 5655 C CA . ILE 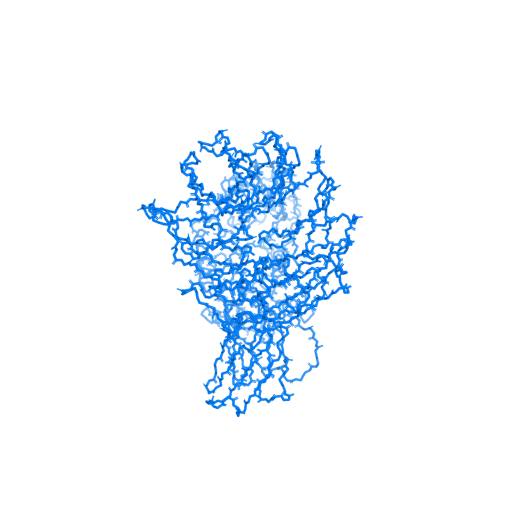A 1 739 ? 23.259 3.243 -13.780 1.00 80.81 739 ILE A CA 1
ATOM 5656 C C . ILE A 1 739 ? 23.022 4.282 -14.874 1.00 80.81 739 ILE A C 1
ATOM 5658 O O . ILE A 1 739 ? 23.063 3.892 -16.050 1.00 80.81 739 ILE A O 1
ATOM 5662 N N . GLY A 1 740 ? 22.852 5.550 -14.476 1.00 75.94 740 GLY A N 1
ATOM 5663 C CA . GLY A 1 740 ? 22.571 6.694 -15.356 1.00 75.94 740 GLY A CA 1
ATOM 5664 C C . GLY A 1 740 ? 21.169 6.602 -15.955 1.00 75.94 740 GLY A C 1
ATOM 5665 O O . GLY A 1 740 ? 21.052 6.264 -17.133 1.00 75.94 740 GLY A O 1
ATOM 5666 N N . LEU A 1 741 ? 20.144 6.761 -15.106 1.00 75.88 741 LEU A N 1
ATOM 5667 C CA . LEU A 1 741 ? 18.721 6.732 -15.471 1.00 75.88 741 LEU A CA 1
ATOM 5668 C C . LEU A 1 741 ? 18.207 8.129 -15.798 1.00 75.88 741 LEU A C 1
ATOM 5670 O O . LEU A 1 741 ? 18.633 9.064 -15.084 1.00 75.88 741 LEU A O 1
#

Foldseek 3Di:
DFFQDKDACVFANFFFKDKDAQQVNFWIWMHHQQDQWIFIAGPNRHTDDIDGHPDSFGWPDWAAAQNSQWIWTFGFQDQWIWIQGPVVRDIDTHGHPDAGFQDWYHANAAQWIWTWHQQGKIWIAGPVVRDIDIGPDNDRGGFAEKEYDNQQKMWTFGQSQWIFIAHNVRHGDPPRPDTAGHPAGWHYKYWDFAQAPVSDTWIWIWTDGPQFKIWIATPVCRNDIDIDGDDCQQAGFQDWDAEDNGWIWTHGFQQKIWIWDPHDPDTDGPDIDRHEHGGWNDKDDANLLQWIWTQDQQAIWIAHNVPRDTPVVPTDGDDNVWGWHDWDARNNRQWIWTITRRGMIIIDGPDDPFAWEDDDQKIWTDPDQQKIWIDGHDDCPPLIAIAGHPGRFPHWYDEPFWIWGHDFQKIWIAGSPHNVRRYGLDIAGHDAGWPDWYDYPFWIWTAGPNDIDIDTPVVSPDDDDDPDHPQQAQEEQEEECPLLNVVLLLQQQDPPHPRPRHHYWEYAYCDDDPDDDVSNPPHHHYDPDPVVSLPIDHQEYEYPPELVCCVPCVLVCLLCLGEYEYLNLLNCLPVVSVVSNVVSNVVSVYYHHYFLQPPPPLLVQLVQQVAFWDAKEKEKEFALVLCPPACLVVVDDSVPDPAKDWSDKAFLSVCCVRPVLPNSNQSSNQVSHVHRHRYIYTYIHGNPQPGMKMWIWIAGPVGIDIDIDDFDDSDSRHTPCRSVSVVLVSCQVSDPDHDSD

Organism: NCBI:txid2562239

Radius of gyration: 34.92 Å; chains: 1; bounding box: 78×70×89 Å

Sequence (741 aa):
MKKLFTLGPQYHGHGNVIFAWQPSGNYVASIGEGSRNLFLFDRRGVQVEEVSLKSTGKVTQLEWDKDGEILAILQQKEETVMLWRHAENKLDMLEMSSKDPTWLSWSKTGPQLVIGTARGNLIIYNKRTMKKQTIMGKHSKRITAGAWHGENVFATGSEDKTVCLSNEDGDALEGTDEPLRLKNDPSMMQFSDVKGDSDSREKVVSIVLGEVTLLLCNLKEPQKPTELAFQPK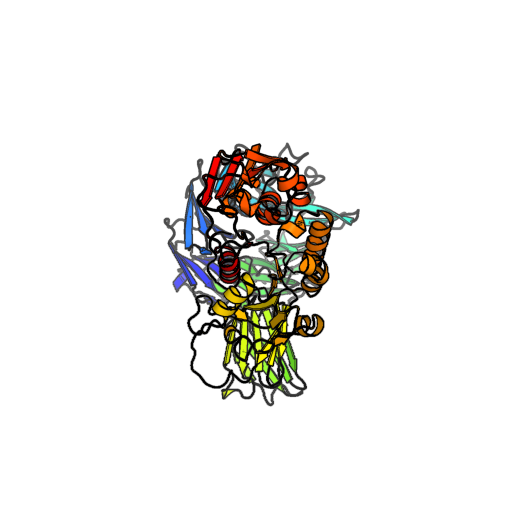YGTIKAYAWCGDGYLVVGFSQGYIVVISPQREISEEVSSVKYHRNTLDSLCVSKAAGKIASAGDDGIKIISMKDWTELRNEKIQIRPESKVTQMHWSDDGELLSFCTEAGWVYCFLAKLTALSGTCNTRLAYLTSLREMTVIEGINENENKVVINTDVEPAFVALGPSHLATGMNNRIWFYSCTDQSTAQCVNEQEYIGSVESVSLNSTHACVLIDGRRVARFASSMAGEGLKRRRVEVPLRVGLVGLGSIGQMVAQTLTQPDGQLPNVALGAVLVQRERPERPPELGDQALLTTSAEAFMAADWSLCVEAAGQPWVRSHGREVLAQGRDLLVTSVGVFTDDKLMEDFSSVAASSGSRLLLPAGAMPGLDWMSSAALDEVQEVTVEQRKRPEGWRGTPAESRMDLAALTEPQTVFEGPAREAASQFPKNANIAAALALGTVGLDRLTVRLVADPTVPGPTSRITLKGACGELAIEVKGKPLSQRTSRIVPFSVLKALKNLSSPVSIGL

InterPro domains:
  IPR001680 WD40 repeat [SM00320] (4-42)
  IPR001680 WD40 repeat [SM00320] (46-85)
  IPR001680 WD40 repeat [SM00320] (87-126)
  IPR001680 WD40 repeat [SM00320] (129-167)
  IPR001680 WD40 repeat [SM00320] (266-304)
  IPR001680 WD40 repeat [SM00320] (311-349)
  IPR002811 Aspartate dehydrogenase [PF01958] (641-726)
  IPR005106 Aspartate/homoserine dehydrogenase, NAD-binding [PF03447] (480-595)
  IPR015943 WD40/YVTN repeat-like-containing domain superfamily [G3DSA:2.130.10.10] (4-200)
  IPR015943 WD40/YVTN repeat-like-containing domain superfamily [G3DSA:2.130.10.10] (205-452)
  IPR020626 L-aspartate dehydrogenase, prokaryotic [MF_01265] (474-739)
  IPR036291 NAD(P)-binding domain superfamily [SSF51735] (474-626)
  IPR039468 WDR19, WD40 repeat domain [PF15911] (363-451)
  IPR040379 WD repeat-containing protein 19/dyf-2 [PTHR14920] (1-451)
  IPR057855 WDR19, first beta-propeller [PF23389] (17-343)
  IPR060769 EIF3B-like, beta-propeller domain superfamily [SSF69322] (19-348)

Secondary structure (DSSP, 8-state):
-EEEEEE-HHHH-SS-EEEEE-TTSSEEEEEETT-SEEEEEETTS-EEEEEE-S--PPEEEEEE-TTSSEEEEEETT-SEEEEEETTTTEEEEEE-SSS-EEEEEE-SSSSEEEEEETTS-EEEEETTTTEEEEE--S-SS-EEEEEE-TTS-EEEEETTTEEEEE-TTSPBPTT--SPEE-SS-EEEEEEEEEE-TTSPEEEEEEEEETTTEEEEEETTSTTSPEEEE--GGG-SEEEEEEETTTEEEEEETTSEEEEEETTSSS-EEEEEEE-SSS-EEEEEEETTTTEEEEEETTEEEEEETTT--B-GGG-BPPPTT--EEEEEE-TTS-EEEEEETTS-EEEEE------EEEETTEEEEEEETTEEEEEESS-TTSS-EEEE-SS--SEEEE-SSEEEEEETTEEEEEE-S-GGG-SEEEEEE-SS-EEEEEE-SSEEEEEETTEEEEEESGGGSSS-------PPPEEEEEE--SHHHHHHHHHHT-TT-S-TTEEEEEEE-SS--SS--GGGTTTSEEES-HHHHHHSS-SEEEE-S-HHHIIIIIHHHHHTT-EEEES-GGGGGSHHHHHHHHHHHHHHT--EE---TT-TTHHHHHHHTTS-EEEEEEEEEE-GGGGTTSGGGGTS-TTS--S-EEEEEEEHHHHHHH-GGGHHHHHHHHHHTT-TTT-EEEEEE-SSSSS-EEEEEEEETTEEEEEEEEPPBSSSS-BTHHHHHHHHHHHHHH-SS----